Protein AF-A0A442C469-F1 (afdb_monomer)

pLDDT: mean 73.95, std 17.59, range [24.11, 97.25]

Radius of gyration: 32.6 Å; Cα contacts (8 Å, |Δi|>4): 669; chains: 1; bounding box: 100×62×96 Å

Mean predicted aligned error: 19.24 Å

Foldseek 3Di:
DDDDDDDDDDDDDDPDDVPVVVVVVVVVVVVVVVVVVPDPCVVVVVVVVVPQDPVNVVVVVVVVVVVLLVLLVVVCVLPVVQCVPVSVLSSVQSVQLVVLCVVPPPSPSLQSQLVSCCVPRVDHSVS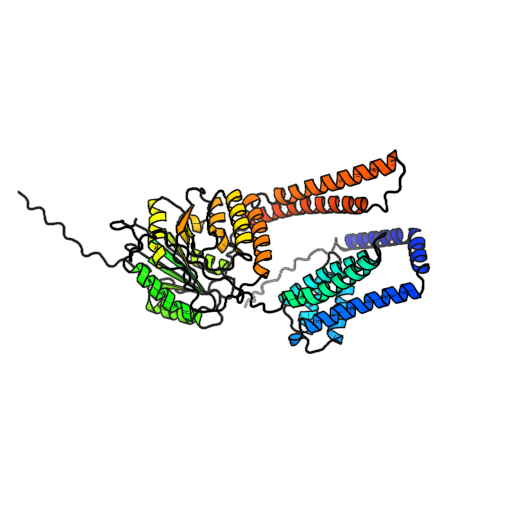SVVVSVLVVVVVVLVVQLVCLVPPPPRDPVCSVVSNVVSVCCNPVVVVVVPDDDPPVPDDDDDDDDDDDDDDDQDQLLDDPPDDQDEWEEEEEEEDEQLQVLLVVVVVQLCSLCQQPQYWYAYEYEYQAYPDCNVVSLVVVPVVPPPRRHYWYFPHHPDDQQSRQSRLVVDDIQKYWYDYSQCFFGSNNVVNQSRCLVVVVAFKEAEDAPDDPDDDPQPPVLVVVLQVLLCVLLVARDPALQHRTMMGRSVQVVVDRTDDPCSSVSLSRSSVRDPSVRYYYDYTGTDDGPDDDDPDDSVVSVVSVVVSVVSSLCSPDLQQNLCVLLVQLVVLLVVLVVLVVVLVCCCVVVVDDDPPPVSPVSSVVSNVSSVVSNVVRVVSNVVSVVCVVPPPDRSGDIDDDDDSPPPPSIDHRDDDDPPPDPPPDDD

Solvent-accessible surface area (backbone atoms only — not comparable to full-atom values): 31376 Å² total; per-residue (Å²): 136,82,89,85,79,85,78,81,82,81,78,82,77,81,91,80,72,65,65,63,56,50,50,50,52,49,50,54,50,52,50,50,50,50,53,60,69,67,40,72,62,55,54,57,51,50,51,54,58,68,66,51,49,72,67,56,51,51,50,52,52,48,51,54,48,50,54,47,51,53,51,22,52,48,50,45,64,73,35,38,87,61,45,69,79,49,51,70,64,39,35,51,46,53,52,50,22,58,52,29,48,78,71,34,72,92,63,56,12,61,55,46,43,22,50,49,42,28,75,76,46,67,42,53,52,68,64,38,46,57,54,50,59,50,52,55,54,42,51,52,36,52,52,49,40,50,44,46,72,67,46,84,90,62,53,69,69,57,30,54,53,49,38,52,50,40,54,47,45,65,59,47,49,65,50,59,76,65,50,89,74,78,84,82,80,71,88,78,82,87,72,92,76,83,88,73,89,73,78,84,79,59,97,75,37,52,66,90,90,66,80,77,77,93,58,33,37,20,38,28,28,38,35,64,64,40,44,87,33,52,62,62,45,52,54,46,40,51,62,47,45,68,83,41,84,47,35,30,32,37,34,39,14,34,28,32,47,89,56,58,28,63,59,49,41,53,54,50,20,65,71,45,54,63,19,32,40,63,44,51,30,80,47,67,67,52,70,21,37,23,41,40,54,24,63,70,68,47,82,29,56,29,35,34,35,41,64,48,58,61,29,62,51,53,47,49,48,61,33,40,48,45,48,26,64,76,70,66,33,50,30,28,33,27,25,68,82,82,68,93,63,67,71,76,87,51,50,56,63,47,52,53,48,43,52,51,48,22,72,74,40,64,39,84,61,96,38,64,72,46,59,41,32,33,31,30,28,81,60,55,74,77,54,84,59,56,82,76,35,67,48,42,47,70,57,54,46,37,75,80,44,64,41,87,31,50,48,72,42,84,39,63,69,51,75,70,84,69,84,82,85,90,78,62,76,77,47,59,63,47,50,54,50,51,49,52,50,48,52,45,47,75,76,20,55,94,45,33,27,58,57,31,29,50,53,8,51,54,34,25,52,55,11,46,52,46,44,50,54,52,48,46,42,37,72,78,66,68,47,89,56,88,85,42,68,60,53,59,52,13,52,52,26,31,51,50,7,54,54,27,31,53,50,7,53,51,43,37,54,51,42,52,54,49,66,75,61,74,78,78,73,92,67,60,69,58,93,68,84,72,79,61,98,60,91,36,50,43,66,43,78,77,73,80,79,77,75,72,78,77,79,76,86,127

Sequence (554 aa):
MSNHRISRSNVAVAPSENWLKRAISIIVTLALLAWLASDQRWKMVGDAFASITPGAFVAVAAALFVTYVLRALRVCDEFRDDVNGRFGATLRIILIHNAMINIVPFRGGETAFPILLRQVFGVSIVRAGASLLWFRLQDAFVVGVLACLVWPGLHPALRVAGIAALIAAAWYLPRWARAPHNWTAGGGTGKEMTAMNVLPIPASGLPEGAVMPEHKLSIVIPMYNEADNVEPLLVRIHQAMENYSQPWEVVLVDDGSTDATPAEIRRLAAQYRPHVHGVELVRNYKQTAAMQAGLDAARGDVIATLDGDLQNDPFDIPRMVYRLLTEDLDLVAGWRKNRQEGFWMRRLPSRIANRLIARVTGVRLNDYGCSLKVFRGSVIRSVRLYGEMHRFIPAWLATVTTPRRISEEVVTHHARIHGQSKYGISRTFRVVLDLVFMFFFMRYRTRPGHFFGGIGIVLGVIGSLILAYLFAIKVFWGQAIGTRPMLITGFFLVIAGLQAVTSGVLAEMLSRIYLEANGTLAYVARPQPAPGEGDGWQWPSKPAVVEKPKARRK

Secondary structure (DSSP, 8-state):
----------------SHHHHHHHHHHHHHHHHHHHHH-THHHHHHHHHHTS-HHHHHHHHHHHHHHHHHHHHHHHHHTHHHHTT-HHHHHHHHHHHHHHHHHSTTTGGGGHHHHHHHHHH---HHHHHHHHHHHHHHHHHHHHHHHHHH-TT--HHHHHHHHHHHHHHHHHHHHHTTS---TT-------------PPPPPTTSSPTTPPPPS--EEEEEEESS-HHHHHHHHHHHHHHTTT--S-EEEEEEE-S-SSSHHHHHHHHHHHTTTTEEEEEBSS---HHHHHHHHHHH---SEEEE--TTS-B-GGGHHHHHHHHHHTT-SEEEEE-----S-TTTTHHHHHHHHHHHHHHH----S-TT-S-EEEEHHHHTT----TTGGGGHHHHHTTTS-GGGEEEEE--BPPP-SS-----THHHHHHHHHHHHHHHHHHHTT-HHHHHHHHHHHHHHHHHHHHHHHHHHHHHH----TT-HHHHHHHHHHHHHHHHHHHHHHHHHHHHHHHHT----S--BPP-PPPPSS-SSBPPP-------------

Nearest PDB structures (foldseek):
  5eke-assembly1_C  TM=7.087E-01  e=2.502E-16  Synechocystis sp. PCC 6803 substr. Kazusa
  6h0b-assembly2_B  TM=7.099E-01  e=4.094E-04  Homo sapiens
  5nqa-assembly1_A  TM=6.850E-01  e=3.498E-04  Homo sapiens
  5nqa-assembly2_B  TM=6.018E-01  e=5.906E-04  Homo sapiens
  6e4q-assembly4_D  TM=5.740E-01  e=9.972E-04  Drosophila melanogaster

Structure (mmCIF, N/CA/C/O backbone):
data_AF-A0A442C469-F1
#
_entry.id   AF-A0A442C469-F1
#
loop_
_atom_site.group_PDB
_atom_site.id
_atom_site.type_symbol
_atom_site.label_atom_id
_atom_site.label_alt_id
_atom_site.label_comp_id
_atom_site.label_asym_id
_atom_site.label_entity_id
_atom_site.label_seq_id
_atom_site.pdbx_PDB_ins_code
_atom_site.Cartn_x
_atom_site.Cartn_y
_atom_site.Cartn_z
_atom_site.occupancy
_atom_site.B_iso_or_equiv
_atom_site.auth_seq_id
_atom_site.auth_comp_id
_atom_site.auth_asym_id
_atom_site.auth_atom_id
_atom_site.pdbx_PDB_model_num
ATOM 1 N N . MET A 1 1 ? 44.510 -17.180 46.632 1.00 36.66 1 MET A N 1
ATOM 2 C CA . MET A 1 1 ? 44.550 -18.421 45.829 1.00 36.66 1 MET A CA 1
ATOM 3 C C . MET A 1 1 ? 43.563 -18.292 44.674 1.00 36.66 1 MET A C 1
ATOM 5 O O . MET A 1 1 ? 42.489 -17.751 44.879 1.00 36.66 1 MET A O 1
ATOM 9 N N . SER A 1 2 ? 44.018 -18.717 43.489 1.00 34.91 2 SER A N 1
ATOM 10 C CA . SER A 1 2 ? 43.349 -18.904 42.183 1.00 34.91 2 SER A CA 1
ATOM 11 C C . SER A 1 2 ? 42.621 -17.738 41.486 1.00 34.91 2 SER A C 1
ATOM 13 O O . SER A 1 2 ? 41.421 -17.530 41.631 1.00 34.91 2 SER A O 1
ATOM 15 N N . ASN A 1 3 ? 43.376 -17.108 40.578 1.00 37.53 3 ASN A N 1
ATOM 16 C CA . ASN A 1 3 ? 42.930 -16.535 39.306 1.00 37.53 3 ASN A CA 1
ATOM 17 C C . ASN A 1 3 ? 42.158 -17.560 38.451 1.00 37.53 3 ASN A C 1
ATOM 19 O O . ASN A 1 3 ? 42.682 -18.648 38.209 1.00 37.53 3 ASN A O 1
ATOM 23 N N . HIS A 1 4 ? 41.035 -17.166 37.843 1.00 36.62 4 HIS A N 1
ATOM 24 C CA . HIS A 1 4 ? 40.551 -17.782 36.601 1.00 36.62 4 HIS A CA 1
ATOM 25 C C . HIS A 1 4 ? 40.301 -16.713 35.535 1.00 36.62 4 HIS A C 1
ATOM 27 O O . HIS A 1 4 ? 39.301 -16.002 35.515 1.00 36.62 4 HIS A O 1
ATOM 33 N N . ARG A 1 5 ? 41.306 -16.594 34.664 1.00 36.25 5 ARG A N 1
ATOM 34 C CA . ARG A 1 5 ? 41.362 -15.764 33.465 1.00 36.25 5 ARG A CA 1
ATOM 35 C C . ARG A 1 5 ? 40.823 -16.622 32.319 1.00 36.25 5 ARG A C 1
ATOM 37 O O . ARG A 1 5 ? 41.437 -17.630 31.981 1.00 36.25 5 ARG A O 1
ATOM 44 N N . ILE A 1 6 ? 39.685 -16.252 31.737 1.00 39.06 6 ILE A N 1
ATOM 45 C CA . ILE A 1 6 ? 39.150 -16.928 30.550 1.00 39.06 6 ILE A CA 1
ATOM 46 C C . ILE A 1 6 ? 40.013 -16.529 29.346 1.00 39.06 6 ILE A C 1
ATOM 48 O O . ILE A 1 6 ? 40.088 -15.361 28.962 1.00 39.06 6 ILE A O 1
ATOM 52 N N . SER A 1 7 ? 40.712 -17.525 28.807 1.00 34.56 7 SER A N 1
ATOM 53 C CA . SER A 1 7 ? 41.550 -17.475 27.611 1.00 34.56 7 SER A CA 1
ATOM 54 C C . SER A 1 7 ? 40.708 -17.169 26.367 1.00 34.56 7 SER A C 1
ATOM 56 O O . SER A 1 7 ? 39.759 -17.890 26.063 1.00 34.56 7 SER A O 1
ATOM 58 N N . ARG A 1 8 ? 41.061 -16.105 25.634 1.00 37.00 8 ARG A N 1
ATOM 59 C CA . ARG A 1 8 ? 40.600 -15.882 24.257 1.00 37.00 8 ARG A CA 1
ATOM 60 C C . ARG A 1 8 ? 41.418 -16.786 23.337 1.00 37.00 8 ARG A C 1
ATOM 62 O O . ARG A 1 8 ? 42.617 -16.573 23.173 1.00 37.00 8 ARG A O 1
ATOM 69 N N . SER A 1 9 ? 40.773 -17.771 22.727 1.00 37.66 9 SER A N 1
ATOM 70 C CA . SER A 1 9 ? 41.344 -18.555 21.636 1.00 37.66 9 SER A CA 1
ATOM 71 C C . SER A 1 9 ? 41.467 -17.684 20.380 1.00 37.66 9 SER A C 1
ATOM 73 O O . SER A 1 9 ? 40.480 -17.260 19.783 1.00 37.66 9 SER A O 1
ATOM 75 N N . ASN A 1 10 ? 42.708 -17.406 19.980 1.00 37.34 10 ASN A N 1
ATOM 76 C CA . ASN A 1 10 ? 43.035 -16.870 18.663 1.00 37.34 10 ASN A CA 1
ATOM 77 C C . ASN A 1 10 ? 42.824 -17.972 17.617 1.00 37.34 10 ASN A C 1
ATOM 79 O O . ASN A 1 10 ? 43.633 -18.892 17.515 1.00 37.34 10 ASN A O 1
ATOM 83 N N . VAL A 1 11 ? 41.761 -17.869 16.819 1.00 43.00 11 VAL A N 1
ATOM 84 C CA . VAL A 1 11 ? 41.659 -18.608 15.555 1.00 43.00 11 VAL A CA 1
ATOM 85 C C . VAL A 1 11 ? 42.433 -17.812 14.508 1.00 43.00 11 VAL A C 1
ATOM 87 O O . VAL A 1 11 ? 41.995 -16.753 14.060 1.00 43.00 11 VAL A O 1
ATOM 90 N N . ALA A 1 12 ? 43.620 -18.301 14.157 1.00 41.69 12 ALA A N 1
ATOM 91 C CA . ALA A 1 12 ? 44.400 -17.781 13.046 1.00 41.69 12 ALA A CA 1
ATOM 92 C C . ALA A 1 12 ? 43.663 -18.076 11.728 1.00 41.69 12 ALA A C 1
ATOM 94 O O . ALA A 1 12 ? 43.531 -19.228 11.321 1.00 41.69 12 ALA A O 1
ATOM 95 N N . VAL A 1 13 ? 43.169 -17.031 11.063 1.00 45.72 13 VAL A N 1
ATOM 96 C CA . VAL A 1 13 ? 42.667 -17.114 9.687 1.00 45.72 13 VAL A CA 1
ATOM 97 C C . VAL A 1 13 ? 43.879 -17.121 8.756 1.00 45.72 13 VAL A C 1
ATOM 99 O O . VAL A 1 13 ? 44.650 -16.162 8.730 1.00 45.72 13 VAL A O 1
ATOM 102 N N . ALA A 1 14 ? 44.064 -18.210 8.010 1.00 46.06 14 ALA A N 1
ATOM 103 C CA . ALA A 1 14 ? 45.137 -18.348 7.031 1.00 46.06 14 ALA A CA 1
ATOM 104 C C . ALA A 1 14 ? 45.033 -17.265 5.931 1.00 46.06 14 ALA A C 1
ATOM 106 O O . ALA A 1 14 ? 43.969 -17.114 5.322 1.00 46.06 14 ALA A O 1
ATOM 107 N N . PRO A 1 15 ? 46.107 -16.511 5.627 1.00 54.75 15 PRO A N 1
ATOM 108 C CA . PRO A 1 15 ? 46.087 -15.495 4.587 1.00 54.75 15 PRO A CA 1
ATOM 109 C C . PRO A 1 15 ? 46.591 -16.076 3.261 1.00 54.75 15 PRO A C 1
ATOM 111 O O . PRO A 1 15 ? 47.741 -15.870 2.891 1.00 54.75 15 PRO A O 1
ATOM 114 N N . SER A 1 16 ? 45.754 -16.777 2.495 1.00 57.75 16 SER A N 1
ATOM 115 C CA . SER A 1 16 ? 46.154 -17.157 1.129 1.00 57.75 16 SER A CA 1
ATOM 116 C C . SER A 1 16 ? 44.972 -17.532 0.240 1.00 57.75 16 SER A C 1
ATOM 118 O O . SER A 1 16 ? 44.624 -18.700 0.151 1.00 57.75 16 SER A O 1
ATOM 120 N N . GLU A 1 17 ? 44.385 -16.543 -0.446 1.00 55.59 17 GLU A N 1
ATOM 121 C CA . GLU A 1 17 ? 43.735 -16.780 -1.757 1.00 55.59 17 GLU A CA 1
ATOM 122 C C . GLU A 1 17 ? 43.315 -15.509 -2.531 1.00 55.59 17 GLU A C 1
ATOM 124 O O . GLU A 1 17 ? 42.984 -15.578 -3.715 1.00 55.59 17 GLU A O 1
ATOM 129 N N . ASN A 1 18 ? 43.339 -14.321 -1.912 1.00 59.19 18 ASN A N 1
ATOM 130 C CA . ASN A 1 18 ? 42.818 -13.101 -2.553 1.00 59.19 18 ASN A CA 1
ATOM 131 C C . ASN A 1 18 ? 43.826 -12.340 -3.428 1.00 59.19 18 ASN A C 1
ATOM 133 O O . ASN A 1 18 ? 43.412 -11.568 -4.292 1.00 59.19 18 ASN A O 1
ATOM 137 N N . TRP A 1 19 ? 45.133 -12.523 -3.231 1.00 77.00 19 TRP A N 1
ATOM 138 C CA . TRP A 1 19 ? 46.135 -11.743 -3.966 1.00 77.00 19 TRP A CA 1
ATOM 139 C C . TRP A 1 19 ? 46.261 -12.202 -5.423 1.00 77.00 19 TRP A C 1
ATOM 141 O O . TRP A 1 19 ? 46.328 -11.362 -6.312 1.00 77.00 19 TRP A O 1
ATOM 151 N N . LEU A 1 20 ? 46.189 -13.514 -5.676 1.00 70.06 20 LEU A N 1
ATOM 152 C CA . LEU A 1 20 ? 46.291 -14.081 -7.020 1.00 70.06 20 LEU A CA 1
ATOM 153 C C . LEU A 1 20 ? 45.075 -13.699 -7.876 1.00 70.06 20 LEU A C 1
ATOM 155 O O . LEU A 1 20 ? 45.228 -13.262 -9.010 1.00 70.06 20 LEU A O 1
ATOM 159 N N . LYS A 1 21 ? 43.864 -13.753 -7.301 1.00 66.94 21 LYS A N 1
ATOM 160 C CA . LYS A 1 21 ? 42.625 -13.300 -7.960 1.00 66.94 21 LYS A CA 1
ATOM 161 C C . LYS A 1 21 ? 42.679 -11.802 -8.295 1.00 66.94 21 LYS A C 1
ATOM 163 O O . LYS A 1 21 ? 42.287 -11.403 -9.389 1.00 66.94 21 LYS A O 1
ATOM 168 N N . ARG A 1 22 ? 43.223 -10.973 -7.393 1.00 67.69 22 ARG A N 1
ATOM 169 C CA . ARG A 1 22 ? 43.446 -9.535 -7.638 1.00 67.69 22 ARG A CA 1
ATOM 170 C C . ARG A 1 22 ? 44.501 -9.292 -8.715 1.00 67.69 22 ARG A C 1
ATOM 172 O O . ARG A 1 22 ? 44.268 -8.473 -9.595 1.00 67.69 22 ARG A O 1
ATOM 179 N N . ALA A 1 23 ? 45.613 -10.020 -8.679 1.00 79.19 23 ALA A N 1
ATOM 180 C CA . ALA A 1 23 ? 46.673 -9.919 -9.675 1.00 79.19 23 ALA A CA 1
ATOM 181 C C . ALA A 1 23 ? 46.162 -10.307 -11.069 1.00 79.19 23 ALA A C 1
ATOM 183 O O . ALA A 1 23 ? 46.332 -9.539 -12.010 1.00 79.19 23 ALA A O 1
ATOM 184 N N . ILE A 1 24 ? 45.440 -11.426 -11.187 1.00 78.50 24 ILE A N 1
ATOM 185 C CA . ILE A 1 24 ? 44.811 -11.860 -12.442 1.00 78.50 24 ILE A CA 1
ATOM 186 C C . ILE A 1 24 ? 43.799 -10.816 -12.927 1.00 78.50 24 ILE A C 1
ATOM 188 O O . ILE A 1 24 ? 43.825 -10.442 -14.094 1.00 78.50 24 ILE A O 1
ATOM 192 N N . SER A 1 25 ? 42.951 -10.279 -12.043 1.00 63.50 25 SER A N 1
ATOM 193 C CA . SER A 1 25 ? 41.988 -9.232 -12.409 1.00 63.50 25 SER A CA 1
ATOM 194 C C . SER A 1 25 ? 42.672 -7.962 -12.921 1.00 63.50 25 SER A C 1
ATOM 196 O O . SER A 1 25 ? 42.194 -7.365 -13.885 1.00 63.50 25 SER A O 1
ATOM 198 N N . ILE A 1 26 ? 43.780 -7.543 -12.304 1.00 77.75 26 ILE A N 1
ATOM 199 C CA . ILE A 1 26 ? 44.555 -6.373 -12.736 1.00 77.75 26 ILE A CA 1
ATOM 200 C C . ILE A 1 26 ? 45.207 -6.648 -14.093 1.00 77.75 26 ILE A C 1
ATOM 202 O O . ILE A 1 26 ? 45.089 -5.821 -14.991 1.00 77.75 26 ILE A O 1
ATOM 206 N N . ILE A 1 27 ? 45.818 -7.821 -14.277 1.00 85.06 27 ILE A N 1
ATOM 207 C CA . ILE A 1 27 ? 46.452 -8.221 -15.541 1.00 85.06 27 ILE A CA 1
ATOM 208 C C . ILE A 1 27 ? 45.423 -8.268 -16.675 1.00 85.06 27 ILE A C 1
ATOM 210 O O . ILE A 1 27 ? 45.658 -7.690 -17.731 1.00 85.06 27 ILE A O 1
ATOM 214 N N . VAL A 1 28 ? 44.256 -8.881 -16.453 1.00 76.88 28 VAL A N 1
ATOM 215 C CA . VAL A 1 28 ? 43.171 -8.939 -17.446 1.00 76.88 28 VAL A CA 1
ATOM 216 C C . VAL A 1 28 ? 42.629 -7.542 -17.757 1.00 76.88 28 VAL A C 1
ATOM 218 O O . VAL A 1 28 ? 42.384 -7.229 -18.918 1.00 76.88 28 VAL A O 1
ATOM 221 N N . THR A 1 29 ? 42.490 -6.674 -16.751 1.00 66.62 29 THR A N 1
ATOM 222 C CA . THR A 1 29 ? 42.031 -5.288 -16.950 1.00 66.62 29 THR A CA 1
ATOM 223 C C . THR A 1 29 ? 43.039 -4.478 -17.762 1.00 66.62 29 THR A C 1
ATOM 225 O O . THR A 1 29 ? 42.653 -3.782 -18.697 1.00 66.62 29 THR A O 1
ATOM 228 N N . LEU A 1 30 ? 44.331 -4.591 -17.450 1.00 77.38 30 LEU A N 1
ATOM 229 C CA . LEU A 1 30 ? 45.397 -3.919 -18.193 1.00 77.38 30 LEU A CA 1
ATOM 230 C C . LEU A 1 30 ? 45.521 -4.463 -19.619 1.00 77.38 30 LEU A C 1
ATOM 232 O O . LEU A 1 30 ? 45.689 -3.677 -20.545 1.00 77.38 30 LEU A O 1
ATOM 236 N N . ALA A 1 31 ? 45.366 -5.773 -19.818 1.00 73.88 31 ALA A N 1
ATOM 237 C CA . ALA A 1 31 ? 45.348 -6.388 -21.141 1.00 73.88 31 ALA A CA 1
ATOM 238 C C . ALA A 1 31 ? 44.136 -5.934 -21.970 1.00 73.88 31 ALA A C 1
ATOM 240 O O . ALA A 1 31 ? 44.290 -5.626 -23.147 1.00 73.88 31 ALA A O 1
ATOM 241 N N . LEU A 1 32 ? 42.948 -5.823 -21.363 1.00 59.81 32 LEU A N 1
ATOM 242 C CA . LEU A 1 32 ? 41.751 -5.285 -22.018 1.00 59.81 32 LEU A CA 1
ATOM 243 C C . LEU A 1 32 ? 41.896 -3.801 -22.357 1.00 59.81 32 LEU A C 1
ATOM 245 O O . LEU A 1 32 ? 41.486 -3.396 -23.438 1.00 59.81 32 LEU A O 1
ATOM 249 N N . LEU A 1 33 ? 42.487 -2.995 -21.471 1.00 65.88 33 LEU A N 1
ATOM 250 C CA . LEU A 1 33 ? 42.761 -1.580 -21.731 1.00 65.88 33 LEU A CA 1
ATOM 251 C C . LEU A 1 33 ? 43.811 -1.398 -22.829 1.00 65.88 33 LEU A C 1
ATOM 253 O O . LEU A 1 33 ? 43.631 -0.548 -23.694 1.00 65.88 33 LEU A O 1
ATOM 257 N N . ALA A 1 34 ? 44.868 -2.210 -22.829 1.00 74.56 34 ALA A N 1
ATOM 258 C CA . ALA A 1 34 ? 45.883 -2.211 -23.876 1.00 74.56 34 ALA A CA 1
ATOM 259 C C . ALA A 1 34 ? 45.301 -2.673 -25.219 1.00 74.56 34 ALA A C 1
ATOM 261 O O . ALA A 1 34 ? 45.553 -2.045 -26.241 1.00 74.56 34 ALA A O 1
ATOM 262 N N . TRP A 1 35 ? 44.465 -3.715 -25.216 1.00 74.94 35 TRP A N 1
ATOM 263 C CA . TRP A 1 35 ? 43.742 -4.179 -26.399 1.00 74.94 35 TRP A CA 1
ATOM 264 C C . TRP A 1 35 ? 42.786 -3.106 -26.926 1.00 74.94 35 TRP A C 1
ATOM 266 O O . TRP A 1 35 ? 42.819 -2.789 -28.114 1.00 74.94 35 TRP A O 1
ATOM 276 N N . LEU A 1 36 ? 42.010 -2.476 -26.039 1.00 61.00 36 LEU A N 1
ATOM 277 C CA . LEU A 1 36 ? 41.119 -1.375 -26.386 1.00 61.00 36 LEU A CA 1
ATOM 278 C C . LEU A 1 36 ? 41.918 -0.218 -26.994 1.00 61.00 36 LEU A C 1
ATOM 280 O O . LEU A 1 36 ? 41.549 0.252 -28.059 1.00 61.00 36 LEU A O 1
ATOM 284 N N . ALA A 1 37 ? 43.023 0.199 -26.370 1.00 67.56 37 ALA A N 1
ATOM 285 C CA . ALA A 1 37 ? 43.891 1.278 -26.845 1.00 67.56 37 ALA A CA 1
ATOM 286 C C . ALA A 1 37 ? 44.663 0.937 -28.134 1.00 67.56 37 ALA A C 1
ATOM 288 O O . ALA A 1 37 ? 45.051 1.845 -28.866 1.00 67.56 37 ALA A O 1
ATOM 289 N N . SER A 1 38 ? 44.874 -0.350 -28.430 1.00 70.06 38 SER A N 1
ATOM 290 C CA . SER A 1 38 ? 45.548 -0.811 -29.652 1.00 70.06 38 SER A CA 1
ATOM 291 C C . SER A 1 38 ? 44.672 -0.743 -30.908 1.00 70.06 38 SER A C 1
ATOM 293 O O . SER A 1 38 ? 45.187 -0.874 -32.020 1.00 70.06 38 SER A O 1
ATOM 295 N N . ASP A 1 39 ? 43.360 -0.522 -30.758 1.00 70.19 39 ASP A N 1
ATOM 296 C CA . ASP A 1 39 ? 42.446 -0.426 -31.893 1.00 70.19 39 ASP A CA 1
ATOM 297 C C . ASP A 1 39 ? 42.698 0.869 -32.691 1.00 70.19 39 ASP A C 1
ATOM 299 O O . ASP A 1 39 ? 42.582 1.988 -32.186 1.00 70.19 39 ASP A O 1
ATOM 303 N N . GLN A 1 40 ? 42.990 0.725 -33.987 1.00 59.72 40 GLN A N 1
ATOM 304 C CA . GLN A 1 40 ? 43.178 1.835 -34.934 1.00 59.72 40 GLN A CA 1
ATOM 305 C C . GLN A 1 40 ? 41.936 2.744 -35.030 1.00 59.72 40 GLN A C 1
ATOM 307 O O . GLN A 1 40 ? 42.018 3.861 -35.537 1.00 59.72 40 GLN A O 1
ATOM 312 N N . ARG A 1 41 ? 40.779 2.320 -34.502 1.00 62.56 41 ARG A N 1
ATOM 313 C CA . ARG A 1 41 ? 39.572 3.155 -34.380 1.00 62.56 41 ARG A CA 1
ATOM 314 C C . ARG A 1 41 ? 39.731 4.345 -33.430 1.00 62.56 41 ARG A C 1
ATOM 316 O O . ARG A 1 41 ? 38.965 5.296 -33.557 1.00 62.56 41 ARG A O 1
ATOM 323 N N . TRP A 1 42 ? 40.731 4.369 -32.545 1.00 61.59 42 TRP A N 1
ATOM 324 C CA . TRP A 1 42 ? 41.035 5.575 -31.762 1.00 61.59 42 TRP A CA 1
ATOM 325 C C . TRP A 1 42 ? 41.575 6.715 -32.616 1.00 61.59 42 TRP A C 1
ATOM 327 O O . TRP A 1 42 ? 41.290 7.866 -32.298 1.00 61.59 42 TRP A O 1
ATOM 337 N N . LYS A 1 43 ? 42.266 6.421 -33.728 1.00 64.62 43 LYS A N 1
ATOM 338 C CA . LYS A 1 43 ? 42.579 7.447 -34.733 1.00 64.62 43 LYS A CA 1
ATOM 339 C C . LYS A 1 43 ? 41.302 8.017 -35.326 1.00 64.62 43 LYS A C 1
ATOM 341 O O . LYS A 1 43 ? 41.154 9.219 -35.328 1.00 64.62 43 LYS A O 1
ATOM 346 N N . MET A 1 44 ? 40.324 7.183 -35.680 1.00 65.06 44 MET A N 1
ATOM 347 C CA . MET A 1 44 ? 39.026 7.651 -36.186 1.00 65.06 44 MET A CA 1
ATOM 348 C C . MET A 1 44 ? 38.272 8.531 -35.172 1.00 65.06 44 MET A C 1
ATOM 350 O O . MET A 1 44 ? 37.651 9.516 -35.559 1.00 65.06 44 MET A O 1
ATOM 354 N N . VAL A 1 45 ? 38.339 8.210 -33.874 1.00 61.34 45 VAL A N 1
ATOM 355 C CA . VAL A 1 45 ? 37.786 9.065 -32.808 1.00 61.34 45 VAL A CA 1
ATOM 356 C C . VAL A 1 45 ? 38.592 10.361 -32.680 1.00 61.34 45 VAL A C 1
ATOM 358 O O . VAL A 1 45 ? 38.004 11.435 -32.633 1.00 61.34 45 VAL A O 1
ATOM 361 N N . GLY A 1 46 ? 39.923 10.280 -32.665 1.00 67.94 46 GLY A N 1
ATOM 362 C CA . GLY A 1 46 ? 40.819 11.436 -32.621 1.00 67.94 46 GLY A CA 1
ATOM 363 C C . GLY A 1 46 ? 40.633 12.376 -33.814 1.00 67.94 46 GLY A C 1
ATOM 364 O O . GLY A 1 46 ? 40.511 13.579 -33.619 1.00 67.94 46 GLY A O 1
ATOM 365 N N . ASP A 1 47 ? 40.504 11.828 -35.019 1.00 73.44 47 ASP A N 1
ATOM 366 C CA . ASP A 1 47 ? 40.232 12.530 -36.273 1.00 73.44 47 ASP A CA 1
ATOM 367 C C . ASP A 1 47 ? 38.828 13.148 -36.254 1.00 73.44 47 ASP A C 1
ATOM 369 O O . ASP A 1 47 ? 38.645 14.290 -36.671 1.00 73.44 47 ASP A O 1
ATOM 373 N N . ALA A 1 48 ? 37.833 12.446 -35.696 1.00 67.06 48 ALA A N 1
ATOM 374 C CA . ALA A 1 48 ? 36.497 12.998 -35.487 1.00 67.06 48 ALA A CA 1
ATOM 375 C C . ALA A 1 48 ? 36.524 14.193 -34.521 1.00 67.06 48 ALA A C 1
ATOM 377 O O . ALA A 1 48 ? 35.900 15.210 -34.812 1.00 67.06 48 ALA A O 1
ATOM 378 N N . PHE A 1 49 ? 37.282 14.126 -33.422 1.00 63.81 49 PHE A N 1
ATOM 379 C CA . PHE A 1 49 ? 37.482 15.267 -32.522 1.00 63.81 49 PHE A CA 1
ATOM 380 C C . PHE A 1 49 ? 38.278 16.401 -33.181 1.00 63.81 49 PHE A C 1
ATOM 382 O O . PHE A 1 49 ? 37.925 17.564 -33.005 1.00 63.81 49 PHE A O 1
ATOM 389 N N . ALA A 1 50 ? 39.300 16.079 -33.977 1.00 72.12 50 ALA A N 1
ATOM 390 C CA . ALA A 1 50 ? 40.098 17.053 -34.721 1.00 72.12 50 ALA A CA 1
ATOM 391 C C . ALA A 1 50 ? 39.298 17.747 -35.838 1.00 72.12 50 ALA A C 1
ATOM 393 O O . ALA A 1 50 ? 39.592 18.886 -36.191 1.00 72.12 50 ALA A O 1
ATOM 394 N N . SER A 1 51 ? 38.258 17.091 -36.365 1.00 75.56 51 SER A N 1
ATOM 395 C CA . SER A 1 51 ? 37.337 17.660 -37.358 1.00 75.56 51 SER A CA 1
ATOM 396 C C . SER A 1 51 ? 36.315 18.645 -36.772 1.00 75.56 51 SER A C 1
ATOM 398 O O . SER A 1 51 ? 35.641 19.357 -37.522 1.00 75.56 51 SER A O 1
ATOM 400 N N . ILE A 1 52 ? 36.188 18.719 -35.440 1.00 72.12 52 ILE A N 1
ATOM 401 C CA . ILE A 1 52 ? 35.308 19.683 -34.774 1.00 72.12 52 ILE A CA 1
ATOM 402 C C . ILE A 1 52 ? 35.954 21.063 -34.878 1.00 72.12 52 ILE A C 1
ATOM 404 O O . ILE A 1 52 ? 37.017 21.319 -34.315 1.00 72.12 52 ILE A O 1
ATOM 408 N N . THR A 1 53 ? 35.291 21.989 -35.570 1.00 83.62 53 THR A N 1
ATOM 409 C CA . THR A 1 53 ? 35.771 23.371 -35.638 1.00 83.62 53 THR A CA 1
ATOM 410 C C . THR A 1 53 ? 35.809 23.991 -34.234 1.00 83.62 53 THR A C 1
ATOM 412 O O . THR A 1 53 ? 34.910 23.730 -33.424 1.00 83.62 53 THR A O 1
ATOM 415 N N . PRO A 1 54 ? 36.783 24.869 -33.926 1.00 79.25 54 PRO A N 1
ATOM 416 C CA . PRO A 1 54 ? 36.852 25.538 -32.626 1.00 79.25 54 PRO A CA 1
ATOM 417 C C . PRO A 1 54 ? 35.531 26.220 -32.235 1.00 79.25 54 PRO A C 1
ATOM 419 O O . PRO A 1 54 ? 35.117 26.159 -31.081 1.00 79.25 54 PRO A O 1
ATOM 422 N N . GLY A 1 55 ? 34.810 26.787 -33.211 1.00 75.69 55 GLY A N 1
ATOM 423 C CA . GLY A 1 55 ? 33.483 27.372 -33.005 1.00 75.69 55 GLY A CA 1
ATOM 424 C C . GLY A 1 55 ? 32.405 26.357 -32.605 1.00 75.69 55 GLY A C 1
ATOM 425 O O . GLY A 1 55 ? 31.615 26.639 -31.707 1.00 75.69 55 GLY A O 1
ATOM 426 N N . ALA A 1 56 ? 32.384 25.162 -33.207 1.00 69.75 56 ALA A N 1
ATOM 427 C CA . ALA A 1 56 ? 31.446 24.102 -32.833 1.00 69.75 56 ALA A CA 1
ATOM 428 C C . ALA A 1 56 ? 31.745 23.549 -31.432 1.00 69.75 56 ALA A C 1
ATOM 430 O O . ALA A 1 56 ? 30.824 23.328 -30.646 1.00 69.75 56 ALA A O 1
ATOM 431 N N . PHE A 1 57 ? 33.026 23.399 -31.086 1.00 75.12 57 PHE A N 1
ATOM 432 C CA . PHE A 1 57 ? 33.437 23.001 -29.741 1.00 75.12 57 PHE A CA 1
ATOM 433 C C . PHE A 1 57 ? 32.998 24.031 -28.690 1.00 75.12 57 PHE A C 1
ATOM 435 O O . PHE A 1 57 ? 32.371 23.668 -27.693 1.00 75.12 57 PHE A O 1
ATOM 442 N N . VAL A 1 58 ? 33.249 25.322 -28.942 1.00 76.19 58 VAL A N 1
ATOM 443 C CA . VAL A 1 58 ? 32.815 26.421 -28.064 1.00 76.19 58 VAL A CA 1
ATOM 444 C C . VAL A 1 58 ? 31.291 26.460 -27.940 1.00 76.19 58 VAL A C 1
ATOM 446 O O . VAL A 1 58 ? 30.782 26.609 -26.832 1.00 76.19 58 VAL A O 1
ATOM 449 N N . ALA A 1 59 ? 30.549 26.264 -29.031 1.00 68.25 59 ALA A N 1
ATOM 450 C CA . ALA A 1 59 ? 29.088 26.246 -29.007 1.00 68.25 59 ALA A CA 1
ATOM 451 C C . ALA A 1 59 ? 28.526 25.077 -28.180 1.00 68.25 59 ALA A C 1
ATOM 453 O O . ALA A 1 59 ? 27.610 25.274 -27.381 1.00 68.25 59 ALA A O 1
ATOM 454 N N . VAL A 1 60 ? 29.089 23.872 -28.317 1.00 67.50 60 VAL A N 1
ATOM 455 C CA . VAL A 1 60 ? 28.679 22.696 -27.530 1.00 67.50 60 VAL A CA 1
ATOM 456 C C . VAL A 1 60 ? 29.037 22.874 -26.054 1.00 67.50 60 VAL A C 1
ATOM 458 O O . VAL A 1 60 ? 28.202 22.615 -25.186 1.00 67.50 60 VAL A O 1
ATOM 461 N N . ALA A 1 61 ? 30.240 23.368 -25.753 1.00 72.19 61 ALA A N 1
ATOM 462 C CA . ALA A 1 61 ? 30.663 23.657 -24.385 1.00 72.19 61 ALA A CA 1
ATOM 463 C C . ALA A 1 61 ? 29.778 24.733 -23.731 1.00 72.19 61 ALA A C 1
ATOM 465 O O . ALA A 1 61 ? 29.336 24.560 -22.594 1.00 72.19 61 ALA A O 1
ATOM 466 N N . ALA A 1 62 ? 29.451 25.803 -24.463 1.00 72.44 62 ALA A N 1
ATOM 467 C CA . ALA A 1 62 ? 28.545 26.852 -24.010 1.00 72.44 62 ALA A CA 1
ATOM 468 C C . ALA A 1 62 ? 27.123 26.318 -23.786 1.00 72.44 62 ALA A C 1
ATOM 470 O O . ALA A 1 62 ? 26.518 26.609 -22.757 1.00 72.44 62 ALA A O 1
ATOM 471 N N . ALA A 1 63 ? 26.603 25.484 -24.690 1.00 65.81 63 ALA A N 1
ATOM 472 C CA . ALA A 1 63 ? 25.291 24.862 -24.534 1.00 65.81 63 ALA A CA 1
ATOM 473 C C . ALA A 1 63 ? 25.234 23.965 -23.286 1.00 65.81 63 ALA A C 1
ATOM 475 O O . ALA A 1 63 ? 24.312 24.089 -22.479 1.00 65.81 63 ALA A O 1
ATOM 476 N N . LEU A 1 64 ? 26.245 23.116 -23.069 1.00 67.25 64 LEU A N 1
ATOM 477 C CA . LEU A 1 64 ? 26.346 22.284 -21.867 1.00 67.25 64 LEU A CA 1
ATOM 478 C C . LEU A 1 64 ? 26.430 23.142 -20.599 1.00 67.25 64 LEU A C 1
ATOM 480 O O . LEU A 1 64 ? 25.695 22.897 -19.641 1.00 67.25 64 LEU A O 1
ATOM 484 N N . PHE A 1 65 ? 27.240 24.200 -20.609 1.00 77.44 65 PHE A N 1
ATOM 485 C CA . PHE A 1 65 ? 27.338 25.133 -19.491 1.00 77.44 65 PHE A CA 1
ATOM 486 C C . PHE A 1 65 ? 25.991 25.803 -19.173 1.00 77.44 65 PHE A C 1
ATOM 488 O O . PHE A 1 65 ? 25.556 25.801 -18.020 1.00 77.44 65 PHE A O 1
ATOM 495 N N . VAL A 1 66 ? 25.278 26.290 -20.193 1.00 76.81 66 VAL A N 1
ATOM 496 C CA . VAL A 1 66 ? 23.938 26.878 -20.048 1.00 76.81 66 VAL A CA 1
ATOM 497 C C . VAL A 1 66 ? 22.963 25.873 -19.437 1.00 76.81 66 VAL A C 1
ATOM 499 O O . VAL A 1 66 ? 22.212 26.230 -18.529 1.00 76.81 66 VAL A O 1
ATOM 502 N N . THR A 1 67 ? 22.999 24.598 -19.842 1.00 75.12 67 THR A N 1
ATOM 503 C CA . THR A 1 67 ? 22.124 23.584 -19.228 1.00 75.12 67 THR A CA 1
ATOM 504 C C . THR A 1 67 ? 22.408 23.379 -17.738 1.00 75.12 67 THR A C 1
ATOM 506 O O . THR A 1 67 ? 21.470 23.190 -16.961 1.00 75.12 67 THR A O 1
ATOM 509 N N . TYR A 1 68 ? 23.667 23.471 -17.301 1.00 83.44 68 TYR A N 1
ATOM 510 C CA . TYR A 1 68 ? 24.030 23.351 -15.886 1.00 83.44 68 TYR A CA 1
ATOM 511 C C . TYR A 1 68 ? 23.599 24.572 -15.076 1.00 83.44 68 TYR A C 1
ATOM 513 O O . TYR A 1 68 ? 23.058 24.416 -13.979 1.00 83.44 68 TYR A O 1
ATOM 521 N N . VAL A 1 69 ? 23.751 25.770 -15.643 1.00 81.38 69 VAL A N 1
ATOM 522 C CA . VAL A 1 69 ? 23.260 27.021 -15.051 1.00 81.38 69 VAL A CA 1
ATOM 523 C C . VAL A 1 69 ? 21.741 26.980 -14.883 1.00 81.38 69 VAL A C 1
ATOM 525 O O . VAL A 1 69 ? 21.239 27.258 -13.797 1.00 81.38 69 VAL A O 1
ATOM 528 N N . LEU A 1 70 ? 20.998 26.550 -15.907 1.00 78.75 70 LEU A N 1
ATOM 529 C CA . LEU A 1 70 ? 19.537 26.433 -15.843 1.00 78.75 70 LEU A CA 1
ATOM 530 C C . LEU A 1 70 ? 19.073 25.403 -14.803 1.00 78.75 70 LEU A C 1
ATOM 532 O O . LEU A 1 70 ? 18.106 25.651 -14.081 1.00 78.75 70 LEU A O 1
ATOM 536 N N . ARG A 1 71 ? 19.772 24.267 -14.677 1.00 82.12 71 ARG A N 1
ATOM 537 C CA . ARG A 1 71 ? 19.498 23.279 -13.617 1.00 82.12 71 ARG A CA 1
ATOM 538 C C . ARG A 1 71 ? 19.751 23.861 -12.232 1.00 82.12 71 ARG A C 1
ATOM 540 O O . ARG A 1 71 ? 18.924 23.675 -11.344 1.00 82.12 71 ARG A O 1
ATOM 547 N N . ALA A 1 72 ? 20.847 24.593 -12.052 1.00 84.50 72 ALA A N 1
ATOM 548 C CA . ALA A 1 72 ? 21.161 25.233 -10.781 1.00 84.50 72 ALA A CA 1
ATOM 549 C C . ALA A 1 72 ? 20.125 26.308 -10.411 1.00 84.50 72 ALA A C 1
ATOM 551 O O . ALA A 1 72 ? 19.624 26.305 -9.290 1.00 84.50 72 ALA A O 1
ATOM 552 N N . LEU A 1 73 ? 19.725 27.159 -11.365 1.00 82.12 73 LEU A N 1
ATOM 553 C CA . LEU A 1 73 ? 18.675 28.166 -11.169 1.00 82.12 73 LEU A CA 1
ATOM 554 C C . LEU A 1 73 ? 17.345 27.520 -10.774 1.00 82.12 73 LEU A C 1
ATOM 556 O O . LEU A 1 73 ? 16.668 27.997 -9.866 1.00 82.12 73 LEU A O 1
ATOM 560 N N . ARG A 1 74 ? 16.993 26.398 -11.407 1.00 83.94 74 ARG A N 1
ATOM 561 C CA . ARG A 1 74 ? 15.796 25.633 -11.055 1.00 83.94 74 ARG A CA 1
ATOM 562 C C . ARG A 1 74 ? 15.853 25.089 -9.630 1.00 83.94 74 ARG A C 1
ATOM 564 O O . ARG A 1 74 ? 14.846 25.159 -8.938 1.00 83.94 74 ARG A O 1
ATOM 571 N N . VAL A 1 75 ? 16.984 24.532 -9.199 1.00 83.00 75 VAL A N 1
ATOM 572 C CA . VAL A 1 75 ? 17.139 24.016 -7.827 1.00 83.00 75 VAL A CA 1
ATOM 573 C C . VAL A 1 75 ? 17.064 25.157 -6.813 1.00 83.00 75 VAL A C 1
ATOM 575 O O . VAL A 1 75 ? 16.403 25.005 -5.791 1.00 83.00 75 VAL A O 1
ATOM 578 N N . CYS A 1 76 ? 17.649 26.320 -7.117 1.00 83.62 76 CYS A N 1
ATOM 579 C CA . CYS A 1 76 ? 17.483 27.522 -6.297 1.00 83.62 76 CYS A CA 1
ATOM 580 C C . CYS A 1 76 ? 16.023 27.994 -6.226 1.00 83.62 76 CYS A C 1
ATOM 582 O O . CYS A 1 76 ? 15.595 28.468 -5.181 1.00 83.62 76 CYS A O 1
ATOM 584 N N . ASP A 1 77 ? 15.255 27.866 -7.311 1.00 80.75 77 ASP A N 1
ATOM 585 C CA . ASP A 1 77 ? 13.823 28.189 -7.332 1.00 80.75 77 ASP A CA 1
ATOM 586 C C . ASP A 1 77 ? 12.985 27.150 -6.566 1.00 80.75 77 ASP A C 1
ATOM 588 O O . ASP A 1 77 ? 12.053 27.502 -5.853 1.00 80.75 77 ASP A O 1
ATOM 592 N N . GLU A 1 78 ? 13.320 25.865 -6.700 1.00 79.56 78 GLU A N 1
ATOM 593 C CA . GLU A 1 78 ? 12.615 24.739 -6.077 1.00 79.56 78 GLU A CA 1
ATOM 594 C C . GLU A 1 78 ? 12.807 24.664 -4.564 1.00 79.56 78 GLU A C 1
ATOM 596 O O . GLU A 1 78 ? 11.865 24.359 -3.837 1.00 79.56 78 GLU A O 1
ATOM 601 N N . PHE A 1 79 ? 14.021 24.935 -4.101 1.00 84.25 79 PHE A N 1
ATOM 602 C CA . PHE A 1 79 ? 14.396 24.883 -2.695 1.00 84.25 79 PHE A CA 1
ATOM 603 C C . PHE A 1 79 ? 14.705 26.285 -2.181 1.00 84.25 79 PHE A C 1
ATOM 605 O O . PHE A 1 79 ? 15.648 26.462 -1.420 1.00 84.25 79 PHE A O 1
ATOM 612 N N . ARG A 1 80 ? 13.951 27.298 -2.628 1.00 80.12 80 ARG A N 1
ATOM 613 C CA . ARG A 1 80 ? 14.220 28.711 -2.322 1.00 80.12 80 ARG A CA 1
ATOM 614 C C . ARG A 1 80 ? 14.391 28.961 -0.822 1.00 80.12 80 ARG A C 1
ATOM 616 O O . ARG A 1 80 ? 15.352 29.622 -0.433 1.00 80.12 80 ARG A O 1
ATOM 623 N N . ASP A 1 81 ? 13.524 28.351 -0.018 1.00 78.75 81 ASP A N 1
ATOM 624 C CA . ASP A 1 81 ? 13.522 28.468 1.443 1.00 78.75 81 ASP A CA 1
ATOM 625 C C . ASP A 1 81 ? 14.713 27.739 2.096 1.00 78.75 81 ASP A C 1
ATOM 627 O O . ASP A 1 81 ? 15.252 28.208 3.093 1.00 78.75 81 ASP A O 1
ATOM 631 N N . ASP A 1 82 ? 15.168 26.620 1.515 1.00 82.88 82 ASP A N 1
ATOM 632 C CA . ASP A 1 82 ? 16.273 25.810 2.054 1.00 82.88 82 ASP A CA 1
ATOM 633 C C . ASP A 1 82 ? 17.662 26.299 1.559 1.00 82.88 82 ASP A C 1
ATOM 635 O O . ASP A 1 82 ? 18.676 26.186 2.249 1.00 82.88 82 ASP A O 1
ATOM 639 N N . VAL A 1 83 ? 17.735 26.831 0.334 1.00 82.94 83 VAL A N 1
ATOM 640 C CA . VAL A 1 83 ? 18.974 27.236 -0.360 1.00 82.94 83 VAL A CA 1
ATOM 641 C C . VAL A 1 83 ? 19.337 28.694 -0.079 1.00 82.94 83 VAL A C 1
ATOM 643 O O . VAL A 1 83 ? 20.514 29.052 -0.178 1.00 82.94 83 VAL A O 1
ATOM 646 N N . ASN A 1 84 ? 18.351 29.528 0.268 1.00 78.56 84 ASN A N 1
ATOM 647 C CA . ASN A 1 84 ? 18.511 30.933 0.651 1.00 78.56 84 ASN A CA 1
ATOM 648 C C . ASN A 1 84 ? 19.435 31.730 -0.299 1.00 78.56 84 ASN A C 1
ATOM 650 O O . ASN A 1 84 ? 20.379 32.397 0.119 1.00 78.56 84 ASN A O 1
ATOM 654 N N . GLY A 1 85 ? 19.240 31.569 -1.613 1.00 73.12 85 GLY A N 1
ATOM 655 C CA . GLY A 1 85 ? 19.993 32.307 -2.639 1.00 73.12 85 GLY A CA 1
ATOM 656 C C . GLY A 1 85 ? 21.433 31.838 -2.905 1.00 73.12 85 GLY A C 1
ATOM 657 O O . GLY A 1 85 ? 22.127 32.446 -3.719 1.00 73.12 85 GLY A O 1
ATOM 658 N N . ARG A 1 86 ? 21.904 30.738 -2.297 1.00 84.38 86 ARG A N 1
ATOM 659 C CA . ARG A 1 86 ? 23.257 30.181 -2.516 1.00 84.38 86 ARG A CA 1
ATOM 660 C C . ARG A 1 86 ? 23.409 29.486 -3.882 1.00 84.38 86 ARG A C 1
ATOM 662 O O . ARG A 1 86 ? 23.589 28.265 -3.974 1.00 84.38 86 ARG A O 1
ATOM 669 N N . PHE A 1 87 ? 23.387 30.271 -4.957 1.00 87.81 87 PHE A N 1
ATOM 670 C CA . PHE A 1 87 ? 23.508 29.782 -6.333 1.00 87.81 87 PHE A CA 1
ATOM 671 C C . PHE A 1 87 ? 24.832 29.053 -6.596 1.00 87.81 87 PHE A C 1
ATOM 673 O O . PHE A 1 87 ? 24.823 27.954 -7.142 1.00 87.81 87 PHE A O 1
ATOM 680 N N . GLY A 1 88 ? 25.964 29.597 -6.135 1.00 84.44 88 GLY A N 1
ATOM 681 C CA . GLY A 1 88 ? 27.282 28.984 -6.355 1.00 84.44 88 GLY A CA 1
ATOM 682 C C . GLY A 1 88 ? 27.408 27.576 -5.759 1.00 84.44 88 GLY A C 1
ATOM 683 O O . GLY A 1 88 ? 27.905 26.661 -6.415 1.00 84.44 88 GLY A O 1
ATOM 684 N N . ALA A 1 89 ? 26.881 27.365 -4.547 1.00 84.69 89 ALA A N 1
ATOM 685 C CA . ALA A 1 89 ? 26.840 26.041 -3.922 1.00 84.69 89 ALA A CA 1
ATOM 686 C C . ALA A 1 89 ? 25.931 25.077 -4.701 1.00 84.69 89 ALA A C 1
ATOM 688 O O . ALA A 1 89 ? 26.269 23.911 -4.886 1.00 84.69 89 ALA A O 1
ATOM 689 N N . THR A 1 90 ? 24.813 25.583 -5.216 1.00 86.50 90 THR A N 1
ATOM 690 C CA . THR A 1 90 ? 23.868 24.805 -6.023 1.00 86.50 90 THR A CA 1
ATOM 691 C C . THR A 1 90 ? 24.479 24.384 -7.361 1.00 86.50 90 THR A C 1
ATOM 693 O O . THR A 1 90 ? 24.423 23.209 -7.721 1.00 86.50 90 THR A O 1
ATOM 696 N N . LEU A 1 91 ? 25.144 25.303 -8.067 1.00 88.94 91 LEU A N 1
ATOM 697 C CA . LEU A 1 91 ? 25.858 25.016 -9.311 1.00 88.94 91 LEU A CA 1
ATOM 698 C C . LEU A 1 91 ? 26.961 23.975 -9.097 1.00 88.94 91 LEU A C 1
ATOM 700 O O . LEU A 1 91 ? 27.089 23.042 -9.887 1.00 88.94 91 LEU A O 1
ATOM 704 N N . ARG A 1 92 ? 27.704 24.074 -7.988 1.00 88.94 92 ARG A N 1
ATOM 705 C CA . ARG A 1 92 ? 28.730 23.090 -7.625 1.00 88.94 92 ARG A CA 1
ATOM 706 C C . ARG A 1 92 ? 28.144 21.691 -7.429 1.00 88.94 92 ARG A C 1
ATOM 708 O O . ARG A 1 92 ? 28.718 20.729 -7.927 1.00 88.94 92 ARG A O 1
ATOM 715 N N . ILE A 1 93 ? 26.992 21.573 -6.764 1.00 88.56 93 ILE A N 1
ATOM 716 C CA . ILE A 1 93 ? 26.294 20.287 -6.603 1.00 88.56 93 ILE A CA 1
ATOM 717 C C . ILE A 1 93 ? 25.883 19.710 -7.959 1.00 88.56 93 ILE A C 1
ATOM 719 O O . ILE A 1 93 ? 26.083 18.521 -8.185 1.00 88.56 93 ILE A O 1
ATOM 723 N N . ILE A 1 94 ? 25.349 20.531 -8.870 1.00 87.38 94 ILE A N 1
ATOM 724 C CA . ILE A 1 94 ? 24.958 20.081 -10.216 1.00 87.38 94 ILE A CA 1
ATOM 725 C C . ILE A 1 94 ? 26.166 19.580 -11.012 1.00 87.38 94 ILE A C 1
ATOM 727 O O . ILE A 1 94 ? 26.090 18.523 -11.637 1.00 87.38 94 ILE A O 1
ATOM 731 N N . LEU A 1 95 ? 27.291 20.296 -10.961 1.00 86.38 95 LEU A N 1
ATOM 732 C CA . LEU A 1 95 ? 28.523 19.886 -11.638 1.00 86.38 95 LEU A CA 1
ATOM 733 C C . LEU A 1 95 ? 29.065 18.565 -11.078 1.00 86.38 95 LEU A C 1
ATOM 735 O O . LEU A 1 95 ? 29.377 17.660 -11.850 1.00 86.38 95 LEU A O 1
ATOM 739 N N . ILE A 1 96 ? 29.115 18.425 -9.749 1.00 83.94 96 ILE A N 1
ATOM 740 C CA . ILE A 1 96 ? 29.556 17.185 -9.096 1.00 83.94 96 ILE A CA 1
ATOM 741 C C . ILE A 1 96 ? 28.605 16.037 -9.441 1.00 83.94 96 ILE A C 1
ATOM 743 O O . ILE A 1 96 ? 29.057 14.956 -9.796 1.00 83.94 96 ILE A O 1
ATOM 747 N N . HIS A 1 97 ? 27.293 16.259 -9.395 1.00 85.12 97 HIS A N 1
ATOM 748 C CA . HIS A 1 97 ? 26.303 15.250 -9.761 1.00 85.12 97 HIS A CA 1
ATOM 749 C C . HIS A 1 97 ? 26.480 14.752 -11.202 1.00 85.12 97 HIS A C 1
ATOM 751 O O . HIS A 1 97 ? 26.519 13.543 -11.427 1.00 85.12 97 HIS A O 1
ATOM 757 N N . ASN A 1 98 ? 26.647 15.662 -12.165 1.00 80.88 98 ASN A N 1
ATOM 758 C CA . ASN A 1 98 ? 26.852 15.293 -13.566 1.00 80.88 98 ASN A CA 1
ATOM 759 C C . ASN A 1 98 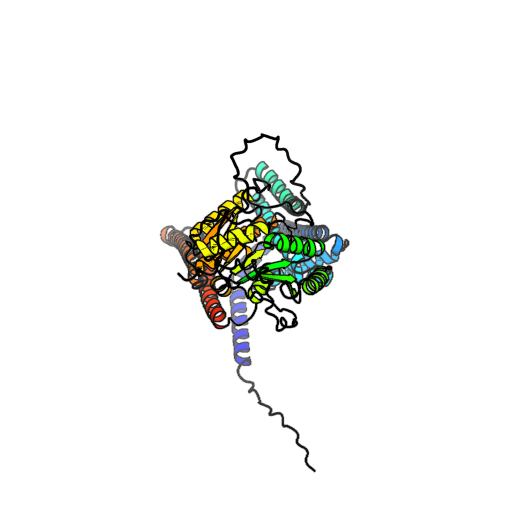? 28.184 14.560 -13.786 1.00 80.88 98 ASN A C 1
ATOM 761 O O . ASN A 1 98 ? 28.230 13.603 -14.555 1.00 80.88 98 ASN A O 1
ATOM 765 N N . ALA A 1 99 ? 29.252 14.948 -13.082 1.00 80.06 99 ALA A N 1
ATOM 766 C CA . ALA A 1 99 ? 30.512 14.207 -13.107 1.00 80.06 99 ALA A CA 1
ATOM 767 C C . ALA A 1 99 ? 30.337 12.787 -12.539 1.00 80.06 99 ALA A C 1
ATOM 769 O O . ALA A 1 99 ? 30.777 11.811 -13.143 1.00 80.06 99 ALA A O 1
ATOM 770 N N . MET A 1 100 ? 29.623 12.656 -11.419 1.00 74.06 100 MET A N 1
ATOM 771 C CA . MET A 1 100 ? 29.375 11.372 -10.763 1.00 74.06 100 MET A CA 1
ATOM 772 C C . MET A 1 100 ? 28.543 10.416 -11.623 1.00 74.06 100 MET A C 1
ATOM 774 O O . MET A 1 100 ? 28.802 9.215 -11.586 1.00 74.06 100 MET A O 1
ATOM 778 N N . ILE A 1 101 ? 27.598 10.919 -12.427 1.00 73.75 101 ILE A N 1
ATOM 779 C CA . ILE A 1 101 ? 26.834 10.104 -13.393 1.00 73.75 101 ILE A CA 1
ATOM 780 C C . ILE A 1 101 ? 27.758 9.407 -14.405 1.00 73.75 101 ILE A C 1
ATOM 782 O O . ILE A 1 101 ? 27.480 8.274 -14.790 1.00 73.75 101 ILE A O 1
ATOM 786 N N . ASN A 1 102 ? 28.852 10.057 -14.809 1.00 70.50 102 ASN A N 1
ATOM 787 C CA . ASN A 1 102 ? 29.786 9.516 -15.800 1.00 70.50 102 ASN A CA 1
ATOM 788 C C . ASN A 1 102 ? 30.889 8.642 -15.182 1.00 70.50 102 ASN A C 1
ATOM 790 O O . ASN A 1 102 ? 31.461 7.806 -15.874 1.00 70.50 102 ASN A O 1
ATOM 794 N N . ILE A 1 103 ? 31.197 8.834 -13.896 1.00 70.00 103 ILE A N 1
ATOM 795 C CA . ILE A 1 103 ? 32.287 8.132 -13.198 1.00 70.00 103 ILE A CA 1
ATOM 796 C C . ILE A 1 103 ? 31.790 6.853 -12.512 1.00 70.00 103 ILE A C 1
ATOM 798 O O . ILE A 1 103 ? 32.508 5.855 -12.468 1.00 70.00 103 ILE A O 1
ATOM 802 N N . VAL A 1 104 ? 30.575 6.864 -11.954 1.00 66.06 104 VAL A N 1
ATOM 803 C CA . VAL A 1 104 ? 30.077 5.758 -11.128 1.00 66.06 104 VAL A CA 1
ATOM 804 C C . VAL A 1 104 ? 29.213 4.797 -11.956 1.00 66.06 104 VAL A C 1
ATOM 806 O O . VAL A 1 104 ? 28.180 5.212 -12.489 1.00 66.06 104 VAL A O 1
ATOM 809 N N . PRO A 1 105 ? 29.570 3.500 -12.030 1.00 48.44 105 PRO A N 1
ATOM 810 C CA . PRO A 1 105 ? 28.812 2.514 -12.796 1.00 48.44 105 PRO A CA 1
ATOM 811 C C . PRO A 1 105 ? 27.404 2.264 -12.223 1.00 48.44 105 PRO A C 1
ATOM 813 O O . PRO A 1 105 ? 27.085 2.612 -11.085 1.00 48.44 105 PRO A O 1
ATOM 816 N N . PHE A 1 106 ? 26.538 1.648 -13.035 1.00 48.69 106 PHE A N 1
ATOM 817 C CA . PHE A 1 106 ? 25.179 1.220 -12.654 1.00 48.69 106 PHE A CA 1
ATOM 818 C C . PHE A 1 106 ? 24.262 2.328 -12.111 1.00 48.69 106 PHE A C 1
ATOM 820 O O . PHE A 1 106 ? 23.431 2.072 -11.244 1.00 48.69 106 PHE A O 1
ATOM 827 N N . ARG A 1 107 ? 24.385 3.561 -12.625 1.00 58.53 107 ARG A N 1
ATOM 828 C CA . ARG A 1 107 ? 23.566 4.716 -12.206 1.00 58.53 107 ARG A CA 1
ATOM 829 C C . ARG A 1 107 ? 23.753 5.135 -10.737 1.00 58.53 107 ARG A C 1
ATOM 831 O O . ARG A 1 107 ? 23.027 6.004 -10.259 1.00 58.53 107 ARG A O 1
ATOM 838 N N . GLY A 1 108 ? 24.763 4.611 -10.033 1.00 57.38 108 GLY A N 1
ATOM 839 C CA . GLY A 1 108 ? 25.080 5.005 -8.653 1.00 57.38 108 GLY A CA 1
ATOM 840 C C . GLY A 1 108 ? 25.441 6.489 -8.510 1.00 57.38 108 GLY A C 1
ATOM 841 O O . GLY A 1 108 ? 25.194 7.093 -7.473 1.00 57.38 108 GLY A O 1
ATOM 842 N N . GLY A 1 109 ? 25.932 7.127 -9.576 1.00 69.25 109 GLY A N 1
ATOM 843 C CA . GLY A 1 109 ? 26.204 8.569 -9.602 1.00 69.25 109 GLY A CA 1
ATOM 844 C C . GLY A 1 109 ? 24.965 9.449 -9.416 1.00 69.25 109 GLY A C 1
ATOM 845 O O . GLY A 1 109 ? 25.072 10.612 -9.023 1.00 69.25 109 GLY A O 1
ATOM 846 N N . GLU A 1 110 ? 23.770 8.896 -9.633 1.00 76.00 110 GLU A N 1
ATOM 847 C CA . GLU A 1 110 ? 22.517 9.625 -9.471 1.00 76.00 110 GLU A CA 1
ATOM 848 C C . GLU A 1 110 ? 22.212 9.962 -8.010 1.00 76.00 110 GLU A C 1
ATOM 850 O O . GLU A 1 110 ? 21.639 11.014 -7.724 1.00 76.00 110 GLU A O 1
ATOM 855 N N . THR A 1 111 ? 22.654 9.121 -7.069 1.00 80.25 111 THR A N 1
ATOM 856 C CA . THR A 1 111 ? 22.447 9.360 -5.635 1.00 80.25 111 THR A CA 1
ATOM 857 C C . THR A 1 111 ? 23.302 10.508 -5.105 1.00 80.25 111 THR A C 1
ATOM 859 O O . THR A 1 111 ? 23.015 11.025 -4.026 1.00 80.25 111 THR A O 1
ATOM 862 N N . ALA A 1 112 ? 24.314 10.956 -5.858 1.00 82.62 112 ALA A N 1
ATOM 863 C CA . ALA A 1 112 ? 25.149 12.089 -5.472 1.00 82.62 112 ALA A CA 1
ATOM 864 C C . ALA A 1 112 ? 24.315 13.362 -5.266 1.00 82.62 112 ALA A C 1
ATOM 866 O O . ALA A 1 112 ? 24.537 14.075 -4.295 1.00 82.62 112 ALA A O 1
ATOM 867 N N . PHE A 1 113 ? 23.309 13.619 -6.108 1.00 85.88 113 PHE A N 1
ATOM 868 C CA . PHE A 1 113 ? 22.468 14.810 -5.972 1.00 85.88 113 PHE A CA 1
ATOM 869 C C . PHE A 1 113 ? 21.701 14.865 -4.638 1.00 85.88 113 PHE A C 1
ATOM 871 O O . PHE A 1 113 ? 21.920 15.817 -3.889 1.00 85.88 113 PHE A O 1
ATOM 878 N N . PRO A 1 114 ? 20.863 13.874 -4.266 1.00 83.00 114 PRO A N 1
ATOM 879 C CA . PRO A 1 114 ? 20.127 13.925 -3.004 1.00 83.00 114 PRO A CA 1
ATOM 880 C C . PRO A 1 114 ? 21.024 13.863 -1.763 1.00 83.00 114 PRO A C 1
ATOM 882 O O . PRO A 1 114 ? 20.681 14.456 -0.740 1.00 83.00 114 PRO A O 1
ATOM 885 N N . ILE A 1 115 ? 22.176 13.191 -1.842 1.00 83.19 115 ILE A N 1
ATOM 886 C CA . ILE A 1 115 ? 23.153 13.147 -0.745 1.00 83.19 115 ILE A CA 1
ATOM 887 C C . ILE A 1 115 ? 23.791 14.524 -0.543 1.00 83.19 115 ILE A C 1
ATOM 889 O O . ILE A 1 115 ? 23.802 15.031 0.579 1.00 83.19 115 ILE A O 1
ATOM 893 N N . LEU A 1 116 ? 24.261 15.157 -1.620 1.00 87.00 116 LEU A N 1
ATOM 894 C CA . LEU A 1 116 ? 24.885 16.476 -1.562 1.00 87.00 116 LEU A CA 1
ATOM 895 C C . LEU A 1 116 ? 23.880 17.554 -1.151 1.00 87.00 116 LEU A C 1
ATOM 897 O O . LEU A 1 116 ? 24.215 18.408 -0.337 1.00 87.00 116 LEU A O 1
ATOM 901 N N . LEU A 1 117 ? 22.634 17.499 -1.634 1.00 86.44 117 LEU A N 1
ATOM 902 C CA . LEU A 1 117 ? 21.596 18.455 -1.237 1.00 86.44 117 LEU A CA 1
ATOM 903 C C . LEU A 1 117 ? 21.285 18.362 0.265 1.00 86.44 117 LEU A C 1
ATOM 905 O O . LEU A 1 117 ? 21.151 19.384 0.934 1.00 86.44 117 LEU A O 1
ATOM 909 N N . ARG A 1 118 ? 21.246 17.143 0.818 1.00 87.06 118 ARG A N 1
ATOM 910 C CA . ARG A 1 118 ? 21.091 16.933 2.262 1.00 87.06 118 ARG A CA 1
ATOM 911 C C . ARG A 1 118 ? 22.291 17.442 3.052 1.00 87.06 118 ARG A C 1
ATOM 913 O O . ARG A 1 118 ? 22.105 18.109 4.061 1.00 87.06 118 ARG A O 1
ATOM 920 N N . GLN A 1 119 ? 23.506 17.123 2.616 1.00 85.38 119 GLN A N 1
ATOM 921 C CA . GLN A 1 119 ? 24.730 17.511 3.323 1.00 85.38 119 GLN A CA 1
ATOM 922 C C . GLN A 1 119 ? 24.964 19.024 3.304 1.00 85.38 119 GLN A C 1
ATOM 924 O O . GLN A 1 119 ? 25.428 19.587 4.288 1.00 85.38 119 GLN A O 1
ATOM 929 N N . VAL A 1 120 ? 24.646 19.682 2.189 1.00 86.19 120 VAL A N 1
ATOM 930 C CA . VAL A 1 120 ? 24.985 21.090 1.951 1.00 86.19 120 VAL A CA 1
ATOM 931 C C . VAL A 1 120 ? 23.853 22.040 2.358 1.00 86.19 120 VAL A C 1
ATOM 933 O O . VAL A 1 120 ? 24.131 23.182 2.735 1.00 86.19 120 VAL A O 1
ATOM 936 N N . PHE A 1 121 ? 22.595 21.594 2.280 1.00 86.81 121 PHE A N 1
ATOM 937 C CA . PHE A 1 121 ? 21.404 22.424 2.510 1.00 86.81 121 PHE A CA 1
ATOM 938 C C . PHE A 1 121 ? 20.401 21.829 3.511 1.00 86.81 121 PHE A C 1
ATOM 940 O O . PHE A 1 121 ? 19.363 22.430 3.754 1.00 86.81 121 PHE A O 1
ATOM 947 N N . GLY A 1 122 ? 20.654 20.647 4.081 1.00 81.31 122 GLY A N 1
ATOM 948 C CA . GLY A 1 122 ? 19.730 20.015 5.033 1.00 81.31 122 GLY A CA 1
ATOM 949 C C . GLY A 1 122 ? 18.442 19.463 4.409 1.00 81.31 122 GLY A C 1
ATOM 950 O O . GLY A 1 122 ? 17.567 18.982 5.128 1.00 81.31 122 GLY A O 1
ATOM 951 N N . VAL A 1 123 ? 18.315 19.475 3.077 1.00 83.75 123 VAL A N 1
ATOM 952 C CA . VAL A 1 123 ? 17.114 18.997 2.380 1.00 83.75 123 VAL A CA 1
ATOM 953 C C . VAL A 1 123 ? 16.953 17.486 2.568 1.00 83.75 123 VAL A C 1
ATOM 955 O O . VAL A 1 123 ? 17.903 16.714 2.433 1.00 83.75 123 VAL A O 1
ATOM 958 N N . SER A 1 124 ? 15.735 17.024 2.859 1.00 81.75 124 SER A N 1
ATOM 959 C CA . SER A 1 124 ? 15.481 15.592 3.033 1.00 81.75 124 SER A CA 1
ATOM 960 C C . SER A 1 124 ? 15.749 14.806 1.742 1.00 81.75 124 SER A C 1
ATOM 962 O O . SER A 1 124 ? 15.406 15.247 0.644 1.00 81.75 124 SER A O 1
ATOM 964 N N . ILE A 1 125 ? 16.308 13.594 1.868 1.00 73.50 125 ILE A N 1
ATOM 965 C CA . ILE A 1 125 ? 16.607 12.717 0.715 1.00 73.50 125 ILE A CA 1
ATOM 966 C C . ILE A 1 125 ? 15.355 12.446 -0.124 1.00 73.50 125 ILE A C 1
ATOM 968 O O . ILE A 1 125 ? 15.447 12.340 -1.340 1.00 73.50 125 ILE A O 1
ATOM 972 N N . VAL A 1 126 ? 14.177 12.377 0.501 1.00 69.88 126 VAL A N 1
ATOM 973 C CA . VAL A 1 126 ? 12.908 12.150 -0.201 1.00 69.88 126 VAL A CA 1
ATOM 974 C C . VAL A 1 126 ? 12.531 13.354 -1.073 1.00 69.88 126 VAL A C 1
ATOM 976 O O . VAL A 1 126 ? 12.180 13.172 -2.238 1.00 69.88 126 VAL A O 1
ATOM 979 N N . ARG A 1 127 ? 12.648 14.586 -0.550 1.00 74.62 127 ARG A N 1
ATOM 980 C CA . ARG A 1 127 ? 12.392 15.818 -1.324 1.00 74.62 127 ARG A CA 1
ATOM 981 C C . ARG A 1 127 ? 13.430 15.997 -2.434 1.00 74.62 127 ARG A C 1
ATOM 983 O O . ARG A 1 127 ? 13.065 16.273 -3.574 1.00 74.62 127 ARG A O 1
ATOM 990 N N . ALA A 1 128 ? 14.706 15.776 -2.128 1.00 78.00 128 ALA A N 1
ATOM 991 C CA . ALA A 1 128 ? 15.781 15.874 -3.110 1.00 78.00 128 ALA A CA 1
ATOM 992 C C . ALA A 1 128 ? 15.686 14.777 -4.191 1.00 78.00 128 ALA A C 1
ATOM 994 O O . ALA A 1 128 ? 15.905 15.040 -5.371 1.00 78.00 128 ALA A O 1
ATOM 995 N N . GLY A 1 129 ? 15.276 13.562 -3.816 1.00 75.75 129 GLY A N 1
ATOM 996 C CA . GLY A 1 129 ? 15.018 12.457 -4.740 1.00 75.75 129 GLY A CA 1
ATOM 997 C C . GLY A 1 129 ? 13.834 12.722 -5.675 1.00 75.75 129 GLY A C 1
ATOM 998 O O . GLY A 1 129 ? 13.896 12.378 -6.852 1.00 75.75 129 GLY A O 1
ATOM 999 N N . ALA A 1 130 ? 12.785 13.402 -5.204 1.00 72.75 130 ALA A N 1
ATOM 1000 C CA . ALA A 1 130 ? 11.686 13.843 -6.066 1.00 72.75 130 ALA A CA 1
ATOM 1001 C C . ALA A 1 130 ? 12.144 14.875 -7.119 1.00 72.75 130 ALA A C 1
ATOM 1003 O O . ALA A 1 130 ? 11.715 14.812 -8.269 1.00 72.75 130 ALA A O 1
ATOM 1004 N N . SER A 1 131 ? 13.066 15.774 -6.759 1.00 77.44 131 SER A N 1
ATOM 1005 C CA . SER A 1 131 ? 13.683 16.734 -7.692 1.00 77.44 131 SER A CA 1
ATOM 1006 C C . SER A 1 131 ? 14.632 16.057 -8.707 1.00 77.44 131 SER A C 1
ATOM 1008 O O . SER A 1 131 ? 14.789 16.517 -9.838 1.00 77.44 131 SER A O 1
ATOM 1010 N N . LEU A 1 132 ? 15.182 14.883 -8.385 1.00 77.00 132 LEU A N 1
ATOM 1011 C CA . LEU A 1 132 ? 15.979 14.092 -9.331 1.00 77.00 132 LEU A CA 1
ATOM 1012 C C . LEU A 1 132 ? 15.143 13.556 -10.515 1.00 77.00 132 LEU A C 1
ATOM 1014 O O . LEU A 1 132 ? 15.577 13.623 -11.667 1.00 77.00 132 LEU A O 1
ATOM 1018 N N . LEU A 1 133 ? 13.915 13.076 -10.264 1.00 69.38 133 LEU A N 1
ATOM 1019 C CA . LEU A 1 133 ? 12.964 12.647 -11.317 1.00 69.38 133 LEU A CA 1
ATOM 1020 C C . LEU A 1 133 ? 12.684 13.769 -12.328 1.00 69.38 133 LEU A C 1
ATOM 1022 O O . LEU A 1 133 ? 12.419 13.553 -13.510 1.00 69.38 133 LEU A O 1
ATOM 1026 N N . TRP A 1 134 ? 12.785 14.994 -11.848 1.00 72.31 134 TRP A N 1
ATOM 1027 C CA . TRP A 1 134 ? 12.593 16.228 -12.578 1.00 72.31 134 TRP A CA 1
ATOM 1028 C C . TRP A 1 134 ? 13.768 16.607 -13.472 1.00 72.31 134 TRP A C 1
ATOM 1030 O O . TRP A 1 134 ? 13.523 17.198 -14.528 1.00 72.31 134 TRP A O 1
ATOM 1040 N N . PHE A 1 135 ? 14.999 16.222 -13.138 1.00 72.12 135 PHE A N 1
ATOM 1041 C CA . PHE A 1 135 ? 16.113 16.303 -14.085 1.00 72.12 135 PHE A CA 1
ATOM 1042 C C . PHE A 1 135 ? 15.949 15.331 -15.247 1.00 72.12 135 PHE A C 1
ATOM 1044 O O . PHE A 1 135 ? 16.198 15.714 -16.383 1.00 72.12 135 PHE A O 1
ATOM 1051 N N . ARG A 1 136 ? 15.405 14.135 -14.999 1.00 71.00 136 ARG A N 1
ATOM 1052 C CA . ARG A 1 136 ? 15.123 13.150 -16.059 1.00 71.00 136 ARG A CA 1
ATOM 1053 C C . ARG A 1 136 ? 14.082 13.631 -17.055 1.00 71.00 136 ARG A C 1
ATOM 1055 O O . ARG A 1 136 ? 14.233 13.436 -18.257 1.00 71.00 136 ARG A O 1
ATOM 1062 N N . LEU A 1 137 ? 13.043 14.295 -16.561 1.00 67.12 137 LEU A N 1
ATOM 1063 C CA . LEU A 1 137 ? 12.051 14.919 -17.430 1.00 67.12 137 LEU A CA 1
ATOM 1064 C C . LEU A 1 137 ? 12.668 16.077 -18.237 1.00 67.12 137 LEU A C 1
ATOM 1066 O O . LEU A 1 137 ? 12.358 16.241 -19.412 1.00 67.12 137 LEU A O 1
ATOM 1070 N N . GLN A 1 138 ? 13.589 16.840 -17.638 1.00 70.19 138 GLN A N 1
ATOM 1071 C CA . GLN A 1 138 ? 14.354 17.871 -18.347 1.00 70.19 138 GLN A CA 1
ATOM 1072 C C . GLN A 1 138 ? 15.287 17.306 -19.416 1.00 70.19 138 GLN A C 1
ATOM 1074 O O . GLN A 1 138 ? 15.354 17.885 -20.496 1.00 70.19 138 GLN A O 1
ATOM 1079 N N . ASP A 1 139 ? 15.952 16.179 -19.162 1.00 69.88 139 ASP A N 1
ATOM 1080 C CA . ASP A 1 139 ? 16.758 15.489 -20.173 1.00 69.88 139 ASP A CA 1
ATOM 1081 C C . ASP A 1 139 ? 15.900 15.135 -21.394 1.00 69.88 139 ASP A C 1
ATOM 1083 O O . ASP A 1 139 ? 16.309 15.380 -22.526 1.00 69.88 139 ASP A O 1
ATOM 1087 N N . ALA A 1 140 ? 14.671 14.651 -21.180 1.00 68.50 140 ALA A N 1
ATOM 1088 C CA . ALA A 1 140 ? 13.732 14.362 -22.263 1.00 68.50 140 ALA A CA 1
ATOM 1089 C C . ALA A 1 140 ? 13.329 15.622 -23.055 1.00 68.50 140 ALA A C 1
ATOM 1091 O O . ALA A 1 140 ? 13.230 15.562 -24.280 1.00 68.50 140 ALA A O 1
ATOM 1092 N N . PHE A 1 141 ? 13.149 16.773 -22.395 1.00 72.31 141 PHE A N 1
ATOM 1093 C CA . PHE A 1 141 ? 12.882 18.041 -23.085 1.00 72.31 141 PHE A CA 1
ATOM 1094 C C . PHE A 1 141 ? 14.090 18.536 -23.887 1.00 72.31 141 PHE A C 1
ATOM 1096 O O . PHE A 1 141 ? 13.917 18.978 -25.019 1.00 72.31 141 PHE A O 1
ATOM 1103 N N . VAL A 1 142 ? 15.309 18.423 -23.348 1.00 67.56 142 VAL A N 1
ATOM 1104 C CA . VAL A 1 142 ? 16.549 18.779 -24.063 1.00 67.56 142 VAL A CA 1
ATOM 1105 C C . VAL A 1 142 ? 16.739 17.884 -25.286 1.00 67.56 142 VAL A C 1
ATOM 1107 O O . VAL A 1 142 ? 17.017 18.384 -26.373 1.00 67.56 142 VAL A O 1
ATOM 1110 N N . VAL A 1 143 ? 16.516 16.576 -25.143 1.00 71.00 143 VAL A N 1
ATOM 1111 C CA . VAL A 1 143 ? 16.534 15.627 -26.265 1.00 71.00 143 VAL A CA 1
ATOM 1112 C C . VAL A 1 143 ? 15.444 15.964 -27.284 1.00 71.00 143 VAL A C 1
ATOM 1114 O O . VAL A 1 143 ? 15.707 15.912 -28.480 1.00 71.00 143 VAL A O 1
ATOM 1117 N N . GLY A 1 144 ? 14.253 16.373 -26.841 1.00 71.25 144 GLY A N 1
ATOM 1118 C CA . GLY A 1 144 ? 13.183 16.848 -27.721 1.00 71.25 144 GLY A CA 1
ATOM 1119 C C . GLY A 1 144 ? 13.564 18.109 -28.504 1.00 71.25 144 GLY A C 1
ATOM 1120 O O . GLY A 1 144 ? 13.320 18.180 -29.704 1.00 71.25 144 GLY A O 1
ATOM 1121 N N . VAL A 1 145 ? 14.219 19.080 -27.859 1.00 72.12 145 VAL A N 1
ATOM 1122 C CA . VAL A 1 145 ? 14.721 20.302 -28.513 1.00 72.12 145 VAL A CA 1
ATOM 1123 C C . VAL A 1 145 ? 15.802 19.959 -29.539 1.00 72.12 145 VAL A C 1
ATOM 1125 O O . VAL A 1 145 ? 15.746 20.438 -30.670 1.00 72.12 145 VAL A O 1
ATOM 1128 N N . LEU A 1 146 ? 16.747 19.083 -29.185 1.00 66.75 146 LEU A N 1
ATOM 1129 C CA . LEU A 1 146 ? 17.764 18.579 -30.112 1.00 66.75 146 LEU A CA 1
ATOM 1130 C C . LEU A 1 146 ? 17.135 17.808 -31.277 1.00 66.75 146 LEU A C 1
ATOM 1132 O O . LEU A 1 146 ? 17.551 17.987 -32.418 1.00 66.75 146 LEU A O 1
ATOM 1136 N N . ALA A 1 147 ? 16.094 17.012 -31.024 1.00 70.25 147 ALA A N 1
ATOM 1137 C CA . ALA A 1 147 ? 15.343 16.337 -32.072 1.00 70.25 147 ALA A CA 1
ATOM 1138 C C . ALA A 1 147 ? 14.690 17.357 -33.015 1.00 70.25 147 ALA A C 1
ATOM 1140 O O . ALA A 1 147 ? 14.873 17.246 -34.219 1.00 70.25 147 ALA A O 1
ATOM 1141 N N . CYS A 1 148 ? 14.027 18.402 -32.509 1.00 72.06 148 CYS A N 1
ATOM 1142 C CA . CYS A 1 148 ? 13.474 19.471 -33.350 1.00 72.06 148 CYS A CA 1
ATOM 1143 C C . CYS A 1 148 ? 14.546 20.205 -34.178 1.00 72.06 148 CYS A C 1
ATOM 1145 O O . CYS A 1 148 ? 14.265 20.612 -35.305 1.00 72.06 148 CYS A O 1
ATOM 1147 N N . LEU A 1 149 ? 15.763 20.365 -33.650 1.00 70.19 149 LEU A N 1
ATOM 1148 C CA . LEU A 1 149 ? 16.881 21.000 -34.357 1.00 70.19 149 LEU A CA 1
ATOM 1149 C C . LEU A 1 149 ? 17.454 20.116 -35.473 1.00 70.19 149 LEU A C 1
ATOM 1151 O O . LEU A 1 149 ? 17.740 20.609 -36.564 1.00 70.19 149 LEU A O 1
ATOM 1155 N N . VAL A 1 150 ? 17.616 18.820 -35.202 1.00 72.00 150 VAL A N 1
ATOM 1156 C CA . VAL A 1 150 ? 18.336 17.884 -36.078 1.00 72.00 150 VAL A CA 1
ATOM 1157 C C . VAL A 1 150 ? 17.394 17.137 -37.036 1.00 72.00 150 VAL A C 1
ATOM 1159 O O . VAL A 1 150 ? 17.860 16.592 -38.033 1.00 72.00 150 VAL A O 1
ATOM 1162 N N . TRP A 1 151 ? 16.073 17.135 -36.798 1.00 75.38 151 TRP A N 1
ATOM 1163 C CA . TRP A 1 151 ? 15.114 16.350 -37.587 1.00 75.38 151 TRP A CA 1
ATOM 1164 C C . TRP A 1 151 ? 15.096 16.756 -39.072 1.00 75.38 151 TRP A C 1
ATOM 1166 O O . TRP A 1 151 ? 14.656 17.870 -39.402 1.00 75.38 151 TRP A O 1
ATOM 1176 N N . PRO A 1 152 ? 15.514 15.871 -39.995 1.00 74.25 152 PRO A N 1
ATOM 1177 C CA . PRO A 1 152 ? 15.550 16.184 -41.418 1.00 74.25 152 PRO A CA 1
ATOM 1178 C C . PRO A 1 152 ? 14.128 16.322 -41.984 1.00 74.25 152 PRO A C 1
ATOM 1180 O O . PRO A 1 152 ? 13.252 15.510 -41.702 1.00 74.25 152 PRO A O 1
ATOM 1183 N N . GLY A 1 153 ? 13.883 17.378 -42.766 1.00 80.19 153 GLY A N 1
ATOM 1184 C CA . GLY A 1 153 ? 12.577 17.642 -43.390 1.00 80.19 153 GLY A CA 1
ATOM 1185 C C . GLY A 1 153 ? 11.525 18.319 -42.498 1.00 80.19 153 GLY A C 1
ATOM 1186 O O . GLY A 1 153 ? 10.399 18.522 -42.943 1.00 80.19 153 GLY A O 1
ATOM 1187 N N . LEU A 1 154 ? 11.857 18.700 -41.256 1.00 79.69 154 LEU A N 1
ATOM 1188 C CA . LEU A 1 154 ? 10.927 19.434 -40.388 1.00 79.69 154 LEU A CA 1
ATOM 1189 C C . LEU A 1 154 ? 10.838 20.913 -40.804 1.00 79.69 154 LEU A C 1
ATOM 1191 O O . LEU A 1 154 ? 11.856 21.606 -40.836 1.00 79.69 154 LEU A O 1
ATOM 1195 N N . HIS A 1 155 ? 9.623 21.397 -41.085 1.00 86.69 155 HIS A N 1
ATOM 1196 C CA . HIS A 1 155 ? 9.379 22.771 -41.538 1.00 86.69 155 HIS A CA 1
ATOM 1197 C C . HIS A 1 155 ? 9.935 23.813 -40.538 1.00 86.69 155 HIS A C 1
ATOM 1199 O O . HIS A 1 155 ? 9.700 23.664 -39.334 1.00 86.69 155 HIS A O 1
ATOM 1205 N N . PRO A 1 156 ? 10.606 24.897 -40.984 1.00 85.19 156 PRO A N 1
ATOM 1206 C CA . PRO A 1 156 ? 11.255 25.869 -40.095 1.00 85.19 156 PRO A CA 1
ATOM 1207 C C . PRO A 1 156 ? 10.327 26.464 -39.027 1.00 85.19 156 PRO A C 1
ATOM 1209 O O . PRO A 1 156 ? 10.705 26.565 -37.863 1.00 85.19 156 PRO A O 1
ATOM 1212 N N . ALA A 1 157 ? 9.077 26.774 -39.387 1.00 81.81 157 ALA A N 1
ATOM 1213 C CA . ALA A 1 157 ? 8.086 27.283 -38.434 1.00 81.81 157 ALA A CA 1
ATOM 1214 C C . ALA A 1 157 ? 7.726 26.258 -37.338 1.00 81.81 157 ALA A C 1
ATOM 1216 O O . ALA A 1 157 ? 7.591 26.622 -36.173 1.00 81.81 157 ALA A O 1
ATOM 1217 N N . LEU A 1 158 ? 7.634 24.968 -37.688 1.00 77.06 158 LEU A N 1
ATOM 1218 C CA . LEU A 1 158 ? 7.374 23.887 -36.729 1.00 77.06 158 LEU A CA 1
ATOM 1219 C C . LEU A 1 158 ? 8.590 23.613 -35.841 1.00 77.06 158 LEU A C 1
ATOM 1221 O O . LEU A 1 158 ? 8.418 23.268 -34.675 1.00 77.06 158 LEU A O 1
ATOM 1225 N N . ARG A 1 159 ? 9.811 23.815 -36.355 1.00 81.50 159 ARG A N 1
ATOM 1226 C CA . ARG A 1 159 ? 11.033 23.767 -35.539 1.00 81.50 159 ARG A CA 1
ATOM 1227 C C . ARG A 1 159 ? 11.007 24.839 -34.459 1.00 81.50 159 ARG A C 1
ATOM 1229 O O . ARG A 1 159 ? 11.165 24.518 -33.287 1.00 81.50 159 ARG A O 1
ATOM 1236 N N . VAL A 1 160 ? 10.761 26.093 -34.840 1.00 83.56 160 VAL A N 1
ATOM 1237 C CA . VAL A 1 160 ? 10.726 27.221 -33.895 1.00 83.56 160 VAL A CA 1
ATOM 1238 C C . VAL A 1 160 ? 9.589 27.052 -32.884 1.00 83.56 160 VAL A C 1
ATOM 1240 O O . VAL A 1 160 ? 9.825 27.164 -31.682 1.00 83.56 160 VAL A O 1
ATOM 1243 N N . ALA A 1 161 ? 8.384 26.701 -33.342 1.00 81.62 161 ALA A N 1
ATOM 1244 C CA . ALA A 1 161 ? 7.237 26.471 -32.466 1.00 81.62 161 ALA A CA 1
ATOM 1245 C C . ALA A 1 161 ? 7.453 25.283 -31.511 1.00 81.62 161 ALA A C 1
ATOM 1247 O O . ALA A 1 161 ? 7.156 25.389 -30.323 1.00 81.62 161 ALA A O 1
ATOM 1248 N N . GLY A 1 162 ? 8.012 24.172 -32.002 1.00 77.00 162 GLY A N 1
ATOM 1249 C CA . GLY A 1 162 ? 8.313 22.988 -31.196 1.00 77.00 162 GLY A CA 1
ATOM 1250 C C . GLY A 1 162 ? 9.377 23.257 -30.133 1.00 77.00 162 GLY A C 1
ATOM 1251 O O . GLY A 1 162 ? 9.189 22.901 -28.971 1.00 77.00 162 GLY A O 1
ATOM 1252 N N . ILE A 1 163 ? 10.455 23.958 -30.494 1.00 79.81 163 ILE A N 1
ATOM 1253 C CA . ILE A 1 163 ? 11.507 24.361 -29.551 1.00 79.81 163 ILE A CA 1
ATOM 1254 C C . ILE A 1 163 ? 10.936 25.305 -28.485 1.00 79.81 163 ILE A C 1
ATOM 1256 O O . ILE A 1 163 ? 11.144 25.072 -27.295 1.00 79.81 163 ILE A O 1
ATOM 1260 N N . ALA A 1 164 ? 10.168 26.323 -28.884 1.00 81.75 164 ALA A N 1
ATOM 1261 C CA . ALA A 1 164 ? 9.543 27.258 -27.951 1.00 81.75 164 ALA A CA 1
ATOM 1262 C C . ALA A 1 164 ? 8.569 26.552 -26.990 1.00 81.75 164 ALA A C 1
ATOM 1264 O O . ALA A 1 164 ? 8.611 26.791 -25.782 1.00 81.75 164 ALA A O 1
ATOM 1265 N N . ALA A 1 165 ? 7.744 25.632 -27.499 1.00 77.19 165 ALA A N 1
ATOM 1266 C CA . ALA A 1 165 ? 6.806 24.853 -26.694 1.00 77.19 165 ALA A CA 1
ATOM 1267 C C . ALA A 1 165 ? 7.517 23.921 -25.701 1.00 77.19 165 ALA A C 1
ATOM 1269 O O . ALA A 1 165 ? 7.098 23.823 -24.550 1.00 77.19 165 ALA A O 1
ATOM 1270 N N . LEU A 1 166 ? 8.608 23.266 -26.110 1.00 78.25 166 LEU A N 1
A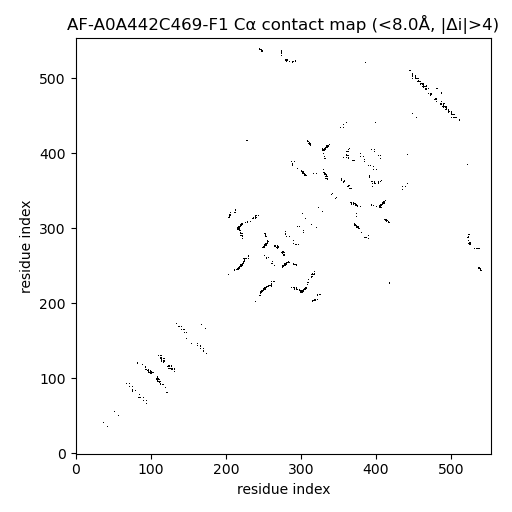TOM 1271 C CA . LEU A 1 166 ? 9.389 22.383 -25.239 1.00 78.25 166 LEU A CA 1
ATOM 1272 C C . LEU A 1 166 ? 10.144 23.158 -24.153 1.00 78.25 166 LEU A C 1
ATOM 1274 O O . LEU A 1 166 ? 10.174 22.713 -23.006 1.00 78.25 166 LEU A O 1
ATOM 1278 N N . ILE A 1 167 ? 10.693 24.333 -24.475 1.00 78.25 167 ILE A N 1
ATOM 1279 C CA . ILE A 1 167 ? 11.316 25.232 -23.490 1.00 78.25 167 ILE A CA 1
ATOM 1280 C C . ILE A 1 167 ? 10.265 25.738 -22.494 1.00 78.25 167 ILE A C 1
ATOM 1282 O O . ILE A 1 167 ? 10.486 25.685 -21.281 1.00 78.25 167 ILE A O 1
ATOM 1286 N N . ALA A 1 168 ? 9.094 26.160 -22.981 1.00 78.44 168 ALA A N 1
ATOM 1287 C CA . ALA A 1 168 ? 7.987 26.580 -22.128 1.00 78.44 168 ALA A CA 1
ATOM 1288 C C . ALA A 1 168 ? 7.503 25.428 -21.231 1.00 78.44 168 ALA A C 1
ATOM 1290 O O . ALA A 1 168 ? 7.369 25.602 -20.022 1.00 78.44 168 ALA A O 1
ATOM 1291 N N . ALA A 1 169 ? 7.312 24.225 -21.775 1.00 73.25 169 ALA A N 1
ATOM 1292 C CA . ALA A 1 169 ? 6.915 23.051 -21.002 1.00 73.25 169 ALA A CA 1
ATOM 1293 C C . ALA A 1 169 ? 7.959 22.689 -19.932 1.00 73.25 169 ALA A C 1
ATOM 1295 O O . ALA A 1 169 ? 7.597 22.453 -18.779 1.00 73.25 169 ALA A O 1
ATOM 1296 N N . ALA A 1 170 ? 9.252 22.725 -20.267 1.00 70.12 170 ALA A N 1
ATOM 1297 C CA . ALA A 1 170 ? 10.337 22.457 -19.324 1.00 70.12 170 ALA A CA 1
ATOM 1298 C C . ALA A 1 170 ? 10.369 23.440 -18.140 1.00 70.12 170 ALA A C 1
ATOM 1300 O O . ALA A 1 170 ? 10.841 23.080 -17.058 1.00 70.12 170 ALA A O 1
ATOM 1301 N N . TRP A 1 171 ? 9.857 24.660 -18.330 1.00 74.06 171 TRP A N 1
ATOM 1302 C CA . TRP A 1 171 ? 9.853 25.721 -17.324 1.00 74.06 171 TRP A CA 1
ATOM 1303 C C . TRP A 1 171 ? 8.538 25.813 -16.533 1.00 74.06 171 TRP A C 1
ATOM 1305 O O . TRP A 1 171 ? 8.545 25.907 -15.303 1.00 74.06 171 TRP A O 1
ATOM 1315 N N . TYR A 1 172 ? 7.393 25.751 -17.217 1.00 73.25 172 TYR A N 1
ATOM 1316 C CA . TYR A 1 172 ? 6.073 25.957 -16.618 1.00 73.25 172 TYR A CA 1
ATOM 1317 C C . TYR A 1 172 ? 5.454 24.680 -16.057 1.00 73.25 172 TYR A C 1
ATOM 1319 O O . TYR A 1 172 ? 4.796 24.750 -15.023 1.00 73.25 172 TYR A O 1
ATOM 1327 N N . LEU A 1 173 ? 5.686 23.509 -16.658 1.00 65.44 173 LEU A N 1
ATOM 1328 C CA . LEU A 1 173 ? 5.072 22.256 -16.203 1.00 65.44 173 LEU A CA 1
ATOM 1329 C C . LEU A 1 173 ? 5.470 21.883 -14.759 1.00 65.44 173 LEU A C 1
ATOM 1331 O O . LEU A 1 173 ? 4.585 21.523 -13.981 1.00 65.44 173 LEU A O 1
ATOM 1335 N N . PRO A 1 174 ? 6.741 22.039 -14.324 1.00 63.72 174 PRO A N 1
ATOM 1336 C CA . PRO A 1 174 ? 7.118 21.798 -12.930 1.00 63.72 174 PRO A CA 1
ATOM 1337 C C . PRO A 1 174 ? 6.534 22.828 -11.956 1.00 63.72 174 PRO A C 1
ATOM 1339 O O . PRO A 1 174 ? 6.273 22.505 -10.800 1.00 63.72 174 PRO A O 1
ATOM 1342 N N . ARG A 1 175 ? 6.347 24.081 -12.391 1.00 68.75 175 ARG A N 1
ATOM 1343 C CA . ARG A 1 175 ? 5.726 25.138 -11.575 1.00 68.75 175 ARG A CA 1
ATOM 1344 C C . ARG A 1 175 ? 4.230 24.903 -11.426 1.00 68.75 175 ARG A C 1
ATOM 1346 O O . ARG A 1 175 ? 3.729 24.901 -10.310 1.00 68.75 175 ARG A O 1
ATOM 1353 N N . TRP A 1 176 ? 3.551 24.592 -12.525 1.00 64.88 176 TRP A N 1
ATOM 1354 C CA . TRP A 1 176 ? 2.152 24.186 -12.536 1.00 64.88 176 TRP A CA 1
ATOM 1355 C C . TRP A 1 176 ? 1.923 22.941 -11.673 1.00 64.88 176 TRP A C 1
ATOM 1357 O O . TRP A 1 176 ? 1.029 22.944 -10.840 1.00 64.88 176 TRP A O 1
ATOM 1367 N N . ALA A 1 177 ? 2.769 21.913 -11.765 1.00 55.88 177 ALA A N 1
ATOM 1368 C CA . ALA A 1 177 ? 2.640 20.707 -10.942 1.00 55.88 177 ALA A CA 1
ATOM 1369 C C . ALA A 1 177 ? 2.798 20.958 -9.425 1.00 55.88 177 ALA A C 1
ATOM 1371 O O . ALA A 1 177 ? 2.385 20.118 -8.625 1.00 55.88 177 ALA A O 1
ATOM 1372 N N . ARG A 1 178 ? 3.401 22.090 -9.031 1.00 57.62 178 ARG A N 1
ATOM 1373 C CA . ARG A 1 178 ? 3.650 22.486 -7.633 1.00 57.62 178 ARG A CA 1
ATOM 1374 C C . ARG A 1 178 ? 2.722 23.596 -7.131 1.00 57.62 178 ARG A C 1
ATOM 1376 O O . ARG A 1 178 ? 2.684 23.828 -5.927 1.00 57.62 178 ARG A O 1
ATOM 1383 N N . ALA A 1 179 ? 1.990 24.272 -8.016 1.00 50.34 179 ALA A N 1
ATOM 1384 C CA . ALA A 1 179 ? 1.077 25.338 -7.628 1.00 50.34 179 ALA A CA 1
ATOM 1385 C C . ALA A 1 179 ? -0.106 24.776 -6.811 1.00 50.34 179 ALA A C 1
ATOM 1387 O O . ALA A 1 179 ? -0.641 23.716 -7.156 1.00 50.34 179 ALA A O 1
ATOM 1388 N N . PRO A 1 180 ? -0.533 25.463 -5.735 1.00 39.16 180 PRO A N 1
ATOM 1389 C CA . PRO A 1 180 ? -1.768 25.130 -5.043 1.00 39.16 180 PRO A CA 1
ATOM 1390 C C . PRO A 1 180 ? -2.932 25.434 -5.983 1.00 39.16 180 PRO A C 1
ATOM 1392 O O . PRO A 1 180 ? -3.204 26.585 -6.312 1.00 39.16 180 PRO A O 1
ATOM 1395 N N . HIS A 1 181 ? -3.602 24.390 -6.456 1.00 45.75 181 HIS A N 1
ATOM 1396 C CA . HIS A 1 181 ? -4.743 24.557 -7.342 1.00 45.75 181 HIS A CA 1
ATOM 1397 C C . HIS A 1 181 ? -6.053 24.400 -6.573 1.00 45.75 181 HIS A C 1
ATOM 1399 O O . HIS A 1 181 ? -6.391 23.298 -6.132 1.00 45.75 181 HIS A O 1
ATOM 1405 N N . ASN A 1 182 ? -6.822 25.484 -6.479 1.00 36.38 182 ASN A N 1
ATOM 1406 C CA . ASN A 1 182 ? -8.194 25.465 -5.975 1.00 36.38 182 ASN A CA 1
ATOM 1407 C C . ASN A 1 182 ? -9.157 25.059 -7.095 1.00 36.38 182 ASN A C 1
ATOM 1409 O O . ASN A 1 182 ? -9.836 25.883 -7.696 1.00 36.38 182 ASN A O 1
ATOM 1413 N N . TRP A 1 183 ? -9.227 23.759 -7.375 1.00 41.69 183 TRP A N 1
ATOM 1414 C CA . TRP A 1 183 ? -10.140 23.201 -8.383 1.00 41.69 183 TRP A CA 1
ATOM 1415 C C . TRP A 1 183 ? -11.606 23.096 -7.913 1.00 41.69 183 TRP A C 1
ATOM 1417 O O . TRP A 1 183 ? -12.411 22.435 -8.564 1.00 41.69 183 TRP A O 1
ATOM 1427 N N . THR A 1 184 ? -11.968 23.698 -6.776 1.00 36.25 184 THR A N 1
ATOM 1428 C CA . THR A 1 184 ? -13.329 23.666 -6.208 1.00 36.25 184 THR A CA 1
ATOM 1429 C C . THR A 1 184 ? -14.222 24.823 -6.664 1.00 36.25 184 THR A C 1
ATOM 1431 O O . THR A 1 184 ? -15.427 24.769 -6.437 1.00 36.25 184 THR A O 1
ATOM 1434 N N . ALA A 1 185 ? -13.685 25.838 -7.345 1.00 32.72 185 ALA A N 1
ATOM 1435 C CA . ALA A 1 185 ? -14.468 26.945 -7.891 1.00 32.72 185 ALA A CA 1
ATOM 1436 C C . ALA A 1 185 ? -14.720 26.727 -9.392 1.00 32.72 185 ALA A C 1
ATOM 1438 O O . ALA A 1 185 ? -13.958 27.191 -10.236 1.00 32.72 185 ALA A O 1
ATOM 1439 N N . GLY A 1 186 ? -15.764 25.971 -9.739 1.00 30.25 186 GLY A N 1
ATOM 1440 C CA . GLY A 1 186 ? -16.080 25.692 -11.141 1.00 30.25 186 GLY A CA 1
ATOM 1441 C C . GLY A 1 186 ? -17.461 25.086 -11.362 1.00 30.25 186 GLY A C 1
ATOM 1442 O O . GLY A 1 186 ? -17.575 23.877 -11.513 1.00 30.25 186 GLY A O 1
ATOM 1443 N N . GLY A 1 187 ? -18.473 25.960 -11.372 1.00 34.91 187 GLY A N 1
ATOM 1444 C CA . GLY A 1 187 ? -19.720 25.900 -12.150 1.00 34.91 187 GLY A CA 1
ATOM 1445 C C . GLY A 1 187 ? -20.410 24.550 -12.372 1.00 34.91 187 GLY A C 1
ATOM 1446 O O . GLY A 1 187 ? -20.028 23.777 -13.246 1.00 34.91 187 GLY A O 1
ATOM 1447 N N . GLY A 1 188 ? -21.535 24.347 -11.690 1.00 27.47 188 GLY A N 1
ATOM 1448 C CA . GLY A 1 188 ? -22.516 23.319 -12.031 1.00 27.47 188 GLY A CA 1
ATOM 1449 C C . GLY A 1 188 ? -23.878 23.699 -11.475 1.00 27.47 188 GLY A C 1
ATOM 1450 O O . GLY A 1 188 ? -24.179 23.410 -10.323 1.00 27.47 188 GLY A O 1
ATOM 1451 N N . THR A 1 189 ? -24.658 24.402 -12.290 1.00 28.83 189 THR A N 1
ATOM 1452 C CA . THR A 1 189 ? -26.045 24.793 -12.044 1.00 28.83 189 THR A CA 1
ATOM 1453 C C . THR A 1 189 ? -26.898 23.593 -11.632 1.00 28.83 189 THR A C 1
ATOM 1455 O O . THR A 1 189 ? -26.841 22.522 -12.241 1.00 28.83 189 THR A O 1
ATOM 1458 N N . GLY A 1 190 ? -27.677 23.786 -10.566 1.00 29.89 190 GLY A N 1
ATOM 1459 C CA . GLY A 1 190 ? -28.574 22.784 -10.012 1.00 29.89 190 GLY A CA 1
ATOM 1460 C C . GLY A 1 190 ? -29.600 22.323 -11.041 1.00 29.89 190 GLY A C 1
ATOM 1461 O O . GLY A 1 190 ? -30.385 23.115 -11.555 1.00 29.89 190 GLY A O 1
ATOM 1462 N N . LYS A 1 191 ? -29.600 21.021 -11.315 1.00 27.62 191 LYS A N 1
ATOM 1463 C CA . LYS A 1 191 ? -30.795 20.311 -11.755 1.00 27.62 191 LYS A CA 1
ATOM 1464 C C . LYS A 1 191 ? -31.203 19.394 -10.619 1.00 27.62 191 LYS A C 1
ATOM 1466 O O . LYS A 1 191 ? -30.505 18.425 -10.323 1.00 27.62 191 LYS A O 1
ATOM 1471 N N . GLU A 1 192 ? -32.315 19.742 -9.984 1.00 30.25 192 GLU A N 1
ATOM 1472 C CA . GLU A 1 192 ? -33.074 18.838 -9.131 1.00 30.25 192 GLU A CA 1
ATOM 1473 C C . GLU A 1 192 ? -33.363 17.562 -9.928 1.00 30.25 192 GLU A C 1
ATOM 1475 O O . GLU A 1 192 ? -33.997 17.595 -10.984 1.00 30.25 192 GLU A O 1
ATOM 1480 N N . MET A 1 193 ? -32.834 16.435 -9.454 1.00 26.55 193 MET A N 1
ATOM 1481 C CA . MET A 1 193 ? -33.226 15.111 -9.916 1.00 26.55 193 MET A CA 1
ATOM 1482 C C . MET A 1 193 ? -33.954 14.417 -8.774 1.00 26.55 193 MET A C 1
ATOM 1484 O O . MET A 1 193 ? -33.374 14.051 -7.754 1.00 26.55 193 MET A O 1
ATOM 1488 N N . THR A 1 194 ? -35.253 14.322 -9.007 1.00 26.12 194 THR A N 1
ATOM 1489 C CA . THR A 1 194 ? -36.305 13.513 -8.406 1.00 26.12 194 THR A CA 1
ATOM 1490 C C . THR A 1 194 ? -35.814 12.396 -7.484 1.00 26.12 194 THR A C 1
ATOM 1492 O O . THR A 1 194 ? -35.146 11.450 -7.906 1.00 26.12 194 THR A O 1
ATOM 1495 N N . ALA A 1 195 ? -36.201 12.503 -6.212 1.00 24.11 195 ALA A N 1
ATOM 1496 C CA . ALA A 1 195 ? -36.019 11.479 -5.197 1.00 24.11 195 ALA A CA 1
ATOM 1497 C C . ALA A 1 195 ? -36.734 10.180 -5.612 1.00 24.11 195 ALA A C 1
ATOM 1499 O O . ALA A 1 195 ? -37.957 10.145 -5.729 1.00 24.11 195 ALA A O 1
ATOM 1500 N N . MET A 1 196 ? -35.974 9.104 -5.822 1.00 25.77 196 MET A N 1
ATOM 1501 C CA . MET A 1 196 ? -36.514 7.743 -5.791 1.00 25.77 196 MET A CA 1
ATOM 1502 C C . MET A 1 196 ? -36.400 7.210 -4.364 1.00 25.77 196 MET A C 1
ATOM 1504 O O . MET A 1 196 ? -35.313 7.226 -3.788 1.00 25.77 196 MET A O 1
ATOM 1508 N N . ASN A 1 197 ? -37.540 6.751 -3.843 1.00 27.56 197 ASN A N 1
ATOM 1509 C CA . ASN A 1 197 ? -37.775 6.160 -2.525 1.00 27.56 197 ASN A CA 1
ATOM 1510 C C . ASN A 1 197 ? -36.555 5.446 -1.924 1.00 27.56 197 ASN A C 1
ATOM 1512 O O . ASN A 1 197 ? -36.230 4.311 -2.273 1.00 27.56 197 ASN A O 1
ATOM 1516 N N . VAL A 1 198 ? -35.922 6.121 -0.966 1.00 33.28 198 VAL A N 1
ATOM 1517 C CA . VAL A 1 198 ? -35.074 5.500 0.050 1.00 33.28 198 VAL A CA 1
ATOM 1518 C C . VAL A 1 198 ? -36.025 5.053 1.155 1.00 33.28 198 VAL A C 1
ATOM 1520 O O . VAL A 1 198 ? -36.719 5.885 1.736 1.00 33.28 198 VAL A O 1
ATOM 1523 N N . LEU A 1 199 ? -36.116 3.746 1.398 1.00 29.62 199 LEU A N 1
ATOM 1524 C CA . LEU A 1 199 ? -36.864 3.228 2.544 1.00 29.62 199 LEU A CA 1
ATOM 1525 C C . LEU A 1 199 ? -36.253 3.798 3.840 1.00 29.62 199 LEU A C 1
ATOM 1527 O O . LEU A 1 199 ? -35.025 3.892 3.927 1.00 29.62 199 LEU A O 1
ATOM 1531 N N . PRO A 1 200 ? -37.072 4.197 4.829 1.00 29.19 200 PRO A N 1
ATOM 1532 C CA . PRO A 1 200 ? -36.575 4.753 6.081 1.00 29.19 200 PRO A CA 1
ATOM 1533 C C . PRO A 1 200 ? -35.698 3.731 6.816 1.00 29.19 200 PRO A C 1
ATOM 1535 O O . PRO A 1 200 ? -36.057 2.563 6.950 1.00 29.19 200 PRO A O 1
ATOM 1538 N N . ILE A 1 201 ? -34.527 4.186 7.266 1.00 40.03 201 ILE A N 1
ATOM 1539 C CA . ILE A 1 201 ? -33.559 3.393 8.029 1.00 40.03 201 ILE A CA 1
ATOM 1540 C C . ILE A 1 201 ? -34.062 3.317 9.482 1.00 40.03 201 ILE A C 1
ATOM 1542 O O . ILE A 1 201 ? -34.230 4.373 10.098 1.00 40.03 201 ILE A O 1
ATOM 1546 N N . PRO A 1 202 ? -34.311 2.125 10.053 1.00 42.66 202 PRO A N 1
ATOM 1547 C CA . PRO A 1 202 ? -34.671 2.011 11.461 1.00 42.66 202 PRO A CA 1
ATOM 1548 C C . PRO A 1 202 ? -33.488 2.404 12.357 1.00 42.66 202 PRO A C 1
ATOM 1550 O O . PRO A 1 202 ? -32.340 2.057 12.080 1.00 42.66 202 PRO A O 1
ATOM 1553 N N . ALA A 1 203 ? -33.776 3.103 13.459 1.00 45.66 203 ALA A N 1
ATOM 1554 C CA . ALA A 1 203 ? -32.782 3.611 14.414 1.00 45.66 203 ALA A CA 1
ATOM 1555 C C . ALA A 1 203 ? -31.911 2.514 15.064 1.00 45.66 203 ALA A C 1
ATOM 1557 O O . ALA A 1 203 ? -30.834 2.802 15.575 1.00 45.66 203 ALA A O 1
ATOM 1558 N N . SER A 1 204 ? -32.360 1.257 15.023 1.00 49.50 204 SER A N 1
ATOM 1559 C CA . SER A 1 204 ? -31.662 0.084 15.559 1.00 49.50 204 SER A CA 1
ATOM 1560 C C . SER A 1 204 ? -30.644 -0.541 14.596 1.00 49.50 204 SER A C 1
ATOM 1562 O O . SER A 1 204 ? -29.932 -1.461 14.991 1.00 49.50 204 SER A O 1
ATOM 1564 N N . GLY A 1 205 ? -30.598 -0.122 13.324 1.00 58.75 205 GLY A N 1
ATOM 1565 C CA . GLY A 1 205 ? -29.731 -0.709 12.292 1.00 58.75 205 GLY A CA 1
ATOM 1566 C C . GLY A 1 205 ? -30.068 -2.158 11.892 1.00 58.75 205 GLY A C 1
ATOM 1567 O O . GLY A 1 205 ? -29.610 -2.619 10.849 1.00 58.75 205 GLY A O 1
ATOM 1568 N N . LEU A 1 206 ? -30.895 -2.871 12.660 1.00 61.78 206 LEU A N 1
ATOM 1569 C CA . LEU A 1 206 ? -31.310 -4.254 12.421 1.00 61.78 206 LEU A CA 1
ATOM 1570 C C . LEU A 1 206 ? -32.744 -4.326 11.867 1.00 61.78 206 LEU A C 1
ATOM 1572 O O . LEU A 1 206 ? -33.564 -3.464 12.192 1.00 61.78 206 LEU A O 1
ATOM 1576 N N . PRO A 1 207 ? -33.081 -5.356 11.067 1.00 61.03 207 PRO A N 1
ATOM 1577 C CA . PRO A 1 207 ? -34.469 -5.648 10.720 1.00 61.03 207 PRO A CA 1
ATOM 1578 C C . PRO A 1 207 ? -35.309 -5.897 11.982 1.00 61.03 207 PRO A C 1
ATOM 1580 O O . PRO A 1 207 ? -34.837 -6.496 12.949 1.00 61.03 207 PRO A O 1
ATOM 1583 N N . GLU A 1 208 ? -36.561 -5.448 11.977 1.00 56.88 208 GLU A N 1
ATOM 1584 C CA . GLU A 1 208 ? -37.475 -5.583 13.114 1.00 56.88 208 GLU A CA 1
ATOM 1585 C C . GLU A 1 208 ? -37.690 -7.072 13.466 1.00 56.88 208 GLU A C 1
ATOM 1587 O O . GLU A 1 208 ? -38.055 -7.875 12.609 1.00 56.88 208 GLU A O 1
ATOM 1592 N N . GLY A 1 209 ? -37.397 -7.466 14.714 1.00 61.09 209 GLY A N 1
ATOM 1593 C CA . GLY A 1 209 ? -37.487 -8.862 15.177 1.00 61.09 209 GLY A CA 1
ATOM 1594 C C . GLY A 1 209 ? -36.295 -9.772 14.830 1.00 61.09 209 GLY A C 1
ATOM 1595 O O . GLY A 1 209 ? -36.342 -10.966 15.128 1.00 61.09 209 GLY A O 1
ATOM 1596 N N . ALA A 1 210 ? -35.221 -9.247 14.230 1.00 66.81 210 ALA A N 1
ATOM 1597 C CA . ALA A 1 210 ? -34.024 -10.028 13.923 1.00 66.81 210 ALA A CA 1
ATOM 1598 C C . ALA A 1 210 ? -33.232 -10.406 15.189 1.00 66.81 210 ALA A C 1
ATOM 1600 O O . ALA A 1 210 ? -32.832 -9.547 15.974 1.00 66.81 210 ALA A O 1
ATOM 1601 N N . VAL A 1 211 ? -32.951 -11.701 15.361 1.00 78.06 211 VAL A N 1
ATOM 1602 C CA . VAL A 1 211 ? -32.080 -12.205 16.433 1.00 78.06 211 VAL A CA 1
ATOM 1603 C C . VAL A 1 211 ? -30.638 -12.239 15.930 1.00 78.06 211 VAL A C 1
ATOM 1605 O O . VAL A 1 211 ? -30.341 -12.909 14.940 1.00 78.06 211 VAL A O 1
ATOM 1608 N N . MET A 1 212 ? -29.736 -11.528 16.609 1.00 84.06 212 MET A N 1
ATOM 1609 C CA . MET A 1 212 ? -28.302 -11.566 16.308 1.00 84.06 212 MET A CA 1
ATOM 1610 C C . MET A 1 212 ? -27.700 -12.909 16.742 1.00 84.06 212 MET A C 1
ATOM 1612 O O . MET A 1 212 ? -27.813 -13.243 17.926 1.00 84.06 212 MET A O 1
ATOM 1616 N N . PRO A 1 213 ? -27.019 -13.651 15.845 1.00 88.25 213 PRO A N 1
ATOM 1617 C CA . PRO A 1 213 ? -26.295 -14.863 16.225 1.00 88.25 213 PRO A CA 1
ATOM 1618 C C . PRO A 1 213 ? -25.247 -14.583 17.310 1.00 88.25 213 PRO A C 1
ATOM 1620 O O . PRO A 1 213 ? -24.703 -13.479 17.376 1.00 88.25 213 PRO A O 1
ATOM 162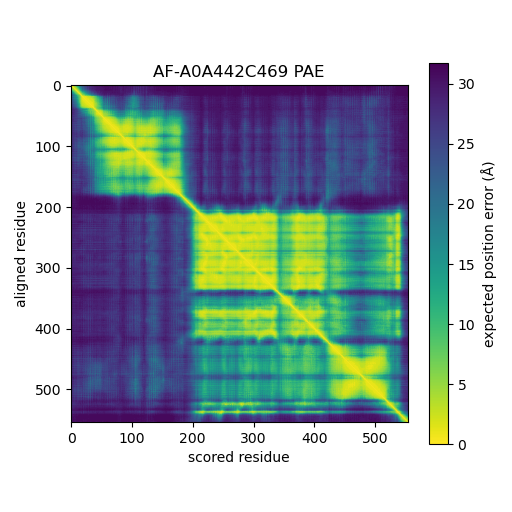3 N N . GLU A 1 214 ? -24.953 -15.574 18.150 1.00 90.69 214 GLU A N 1
ATOM 1624 C CA . GLU A 1 214 ? -23.950 -15.457 19.215 1.00 90.69 214 GLU A CA 1
ATOM 1625 C C . GLU A 1 214 ? -22.541 -15.288 18.631 1.00 90.69 214 GLU A C 1
ATOM 1627 O O . GLU A 1 214 ? -22.119 -16.072 17.781 1.00 90.69 214 GLU A O 1
ATOM 1632 N N . HIS A 1 215 ? -21.831 -14.239 19.052 1.00 93.44 215 HIS A N 1
ATOM 1633 C CA . HIS A 1 215 ? -20.458 -13.943 18.628 1.00 93.44 215 HIS A CA 1
ATOM 1634 C C . HIS A 1 215 ? -19.842 -12.843 19.505 1.00 93.44 215 HIS A C 1
ATOM 1636 O O . HIS A 1 215 ? -20.556 -12.141 20.215 1.00 93.44 215 HIS A O 1
ATOM 1642 N N . LYS A 1 216 ? -18.525 -12.628 19.392 1.00 94.62 216 LYS A N 1
ATOM 1643 C CA . LYS A 1 216 ? -17.827 -11.476 19.988 1.00 94.62 216 LYS A CA 1
ATOM 1644 C C . LYS A 1 216 ? -17.355 -10.492 18.914 1.00 94.62 216 LYS A C 1
ATOM 1646 O O . LYS A 1 216 ? -16.725 -10.915 17.943 1.00 94.62 216 LYS A O 1
ATOM 1651 N N . LEU A 1 217 ? -17.636 -9.197 19.078 1.00 96.31 217 LEU A N 1
ATOM 1652 C CA . LEU A 1 217 ? -17.315 -8.150 18.094 1.00 96.31 217 LEU A CA 1
ATOM 1653 C C . LEU A 1 217 ? -16.157 -7.247 18.544 1.00 96.31 217 LEU A C 1
ATOM 1655 O O . LEU A 1 217 ? -16.266 -6.564 19.556 1.00 96.31 217 LEU A O 1
ATOM 1659 N N . SER A 1 218 ? -15.099 -7.135 17.743 1.00 97.25 218 SER A N 1
ATOM 1660 C CA . SER A 1 218 ? -14.057 -6.113 17.932 1.00 97.25 218 SER A CA 1
ATOM 1661 C C . SER A 1 218 ? -14.187 -4.994 16.906 1.00 97.25 218 SER A C 1
ATOM 1663 O O . SER A 1 218 ? -14.211 -5.263 15.705 1.00 97.25 218 SER A O 1
ATOM 1665 N N . ILE A 1 219 ? -14.203 -3.741 17.353 1.00 97.25 219 ILE A N 1
ATOM 1666 C CA . ILE A 1 219 ? -14.193 -2.558 16.483 1.00 97.25 219 ILE A CA 1
ATOM 1667 C C . ILE A 1 219 ? -12.781 -1.961 16.484 1.00 97.25 219 ILE A C 1
ATOM 1669 O O . ILE A 1 219 ? -12.320 -1.458 17.502 1.00 97.25 219 ILE A O 1
ATOM 1673 N N . VAL A 1 220 ? -12.085 -2.019 15.350 1.00 96.88 220 VAL A N 1
ATOM 1674 C CA . VAL A 1 220 ? -10.689 -1.584 15.191 1.00 96.88 220 VAL A CA 1
ATOM 1675 C C . VAL A 1 220 ? -10.617 -0.247 14.459 1.00 96.88 220 VAL A C 1
ATOM 1677 O O . VAL A 1 220 ? -11.124 -0.117 13.342 1.00 96.88 220 VAL A O 1
ATOM 1680 N N . ILE A 1 221 ? -9.944 0.733 15.068 1.00 96.19 221 ILE A N 1
ATOM 1681 C CA . ILE A 1 221 ? -9.902 2.117 14.582 1.00 96.19 221 ILE A CA 1
ATOM 1682 C C . ILE A 1 221 ? -8.459 2.637 14.594 1.00 96.19 221 ILE A C 1
ATOM 1684 O O . ILE A 1 221 ? -7.945 2.981 15.660 1.00 96.19 221 ILE A O 1
ATOM 1688 N N . PRO A 1 222 ? -7.773 2.722 13.441 1.00 94.81 222 PRO A N 1
ATOM 1689 C CA . PRO A 1 222 ? -6.491 3.408 13.353 1.00 94.81 222 PRO A CA 1
ATOM 1690 C C . PRO A 1 222 ? -6.671 4.932 13.346 1.00 94.81 222 PRO A C 1
ATOM 1692 O O . PRO A 1 222 ? -7.517 5.470 12.629 1.00 94.81 222 PRO A O 1
ATOM 1695 N N . MET A 1 223 ? -5.827 5.633 14.100 1.00 93.56 223 MET A N 1
ATOM 1696 C CA . MET A 1 223 ? -5.847 7.087 14.268 1.00 93.56 223 MET A CA 1
ATOM 1697 C C . MET A 1 223 ? -4.439 7.671 14.093 1.00 93.56 223 MET A C 1
ATOM 1699 O O . MET A 1 223 ? -3.442 7.054 14.472 1.00 93.56 223 MET A O 1
ATOM 1703 N N . TYR A 1 224 ? -4.352 8.858 13.488 1.00 92.19 224 TYR A N 1
ATOM 1704 C CA . TYR A 1 224 ? -3.102 9.611 13.374 1.00 92.19 224 TYR A CA 1
ATOM 1705 C C . TYR A 1 224 ? -3.369 11.112 13.342 1.00 92.19 224 TYR A C 1
ATOM 1707 O O . TYR A 1 224 ? -3.824 11.636 12.324 1.00 92.19 224 TYR A O 1
ATOM 1715 N N . ASN A 1 225 ? -2.996 11.799 14.415 1.00 91.00 225 ASN A N 1
ATOM 1716 C CA . ASN A 1 225 ? -3.277 13.212 14.629 1.00 91.00 225 ASN A CA 1
ATOM 1717 C C . ASN A 1 225 ? -4.777 13.555 14.507 1.00 91.00 225 ASN A C 1
ATOM 1719 O O . ASN A 1 225 ? -5.166 14.368 13.667 1.00 91.00 225 ASN A O 1
ATOM 1723 N N . GLU A 1 226 ? -5.605 12.871 15.297 1.00 88.94 226 GLU A N 1
ATOM 1724 C CA . GLU A 1 226 ? -7.074 12.943 15.281 1.00 88.94 226 GLU A CA 1
ATOM 1725 C C . GLU A 1 226 ? -7.633 13.196 16.698 1.00 88.94 226 GLU A C 1
ATOM 1727 O O . GLU A 1 226 ? -8.696 12.684 17.046 1.00 88.94 226 GLU A O 1
ATOM 1732 N N . ALA A 1 227 ? -6.911 13.954 17.537 1.00 89.56 227 ALA A N 1
ATOM 1733 C CA . ALA A 1 227 ? -7.244 14.150 18.955 1.00 89.56 227 ALA A CA 1
ATOM 1734 C C . ALA A 1 227 ? -8.699 14.604 19.178 1.00 89.56 227 ALA A C 1
ATOM 1736 O O . ALA A 1 227 ? -9.405 14.034 20.008 1.00 89.56 227 ALA A O 1
ATOM 1737 N N . ASP A 1 228 ? -9.168 15.554 18.365 1.00 88.94 228 ASP A N 1
ATOM 1738 C CA . ASP A 1 228 ? -10.520 16.120 18.456 1.00 88.94 228 ASP A CA 1
ATOM 1739 C C . ASP A 1 228 ? -11.624 15.127 18.044 1.00 88.94 228 ASP A C 1
ATOM 1741 O O . ASP A 1 228 ? -12.794 15.331 18.358 1.00 88.94 228 ASP A O 1
ATOM 1745 N N . ASN A 1 229 ? -11.273 14.042 17.346 1.00 89.94 229 ASN A N 1
ATOM 1746 C CA . ASN A 1 229 ? -12.232 13.063 16.837 1.00 89.94 229 ASN A CA 1
ATOM 1747 C C . ASN A 1 229 ? -12.379 11.829 17.743 1.00 89.94 229 ASN A C 1
ATOM 1749 O O . ASN A 1 229 ? -13.349 11.088 17.584 1.00 89.94 229 ASN A O 1
ATOM 1753 N N . VAL A 1 230 ? -11.470 11.601 18.702 1.00 91.88 230 VAL A N 1
ATOM 1754 C CA . VAL A 1 230 ? -11.473 10.385 19.542 1.00 91.88 230 VAL A CA 1
ATOM 1755 C C . VAL A 1 230 ? -12.744 10.278 20.390 1.00 91.88 230 VAL A C 1
ATOM 1757 O O . VAL A 1 230 ? -13.441 9.264 20.336 1.00 91.88 230 VAL A O 1
ATOM 1760 N N . GLU A 1 231 ? -13.073 11.324 21.151 1.00 93.25 231 GLU A N 1
ATOM 1761 C CA . GLU A 1 231 ? -14.252 11.336 22.026 1.00 93.25 231 GLU A CA 1
ATOM 1762 C C . GLU A 1 231 ? -15.574 11.316 21.241 1.00 93.25 231 GLU A C 1
ATOM 1764 O O . GLU A 1 231 ? -16.385 10.420 21.497 1.00 93.25 231 GLU A O 1
ATOM 1769 N N . PRO A 1 232 ? -15.797 12.191 20.235 1.00 92.19 232 PRO A N 1
ATOM 1770 C CA . PRO A 1 232 ? -17.010 12.138 19.421 1.00 92.19 232 PRO A CA 1
ATOM 1771 C C . PRO A 1 232 ? -17.250 10.773 18.766 1.00 92.19 232 PRO A C 1
ATOM 1773 O O . PRO A 1 232 ? -18.387 10.299 18.708 1.00 92.19 232 PRO A O 1
ATOM 1776 N N . LEU A 1 233 ? -16.184 10.119 18.292 1.00 92.25 233 LEU A N 1
ATOM 1777 C CA . LEU A 1 233 ? -16.279 8.809 17.658 1.00 92.25 233 LEU A CA 1
ATOM 1778 C C . LEU A 1 233 ? -16.684 7.729 18.659 1.00 92.25 233 LEU A C 1
ATOM 1780 O O . LEU A 1 233 ? -17.591 6.949 18.371 1.00 92.25 233 LEU A O 1
ATOM 1784 N N . LEU A 1 234 ? -16.063 7.700 19.841 1.00 93.75 234 LEU A N 1
ATOM 1785 C CA . LEU A 1 234 ? -16.433 6.747 20.887 1.00 93.75 234 LEU A CA 1
ATOM 1786 C C . LEU A 1 234 ? -17.871 6.944 21.361 1.00 93.75 234 LEU A C 1
ATOM 1788 O O . LEU A 1 234 ? -18.584 5.952 21.506 1.00 93.75 234 LEU A O 1
ATOM 1792 N N . VAL A 1 235 ? -18.319 8.185 21.566 1.00 92.44 235 VAL A N 1
ATOM 1793 C CA . VAL A 1 235 ? -19.714 8.472 21.937 1.00 92.44 235 VAL A CA 1
ATOM 1794 C C . VAL A 1 235 ? -20.666 7.918 20.878 1.00 92.44 235 VAL A C 1
ATOM 1796 O O . VAL A 1 235 ? -21.616 7.211 21.211 1.00 92.44 235 VAL A O 1
ATOM 1799 N N . ARG A 1 236 ? -20.378 8.161 19.594 1.00 92.00 236 ARG A N 1
ATOM 1800 C CA . ARG A 1 236 ? -21.212 7.669 18.493 1.00 92.00 236 ARG A CA 1
ATOM 1801 C C . ARG A 1 236 ? -21.216 6.142 18.382 1.00 92.00 236 ARG A C 1
ATOM 1803 O O . ARG A 1 236 ? -22.253 5.565 18.071 1.00 92.00 236 ARG A O 1
ATOM 1810 N N . ILE A 1 237 ? -20.091 5.482 18.661 1.00 93.56 237 ILE A N 1
ATOM 1811 C CA . ILE A 1 237 ? -20.020 4.015 18.727 1.00 93.56 237 ILE A CA 1
ATOM 1812 C C . ILE A 1 237 ? -20.894 3.490 19.865 1.00 93.56 237 ILE A C 1
ATOM 1814 O O . ILE A 1 237 ? -21.690 2.588 19.636 1.00 93.56 237 ILE A O 1
ATOM 1818 N N . HIS A 1 238 ? -20.811 4.066 21.067 1.00 93.25 238 HIS A N 1
ATOM 1819 C CA . HIS A 1 238 ? -21.652 3.632 22.188 1.00 93.25 238 HIS A CA 1
ATOM 1820 C C . HIS A 1 238 ? -23.146 3.803 21.884 1.00 93.25 238 HIS A C 1
ATOM 1822 O O . HIS A 1 238 ? -23.924 2.910 22.199 1.00 93.25 238 HIS A O 1
ATOM 1828 N N . GLN A 1 239 ? -23.535 4.891 21.213 1.00 91.00 239 GLN A N 1
ATOM 1829 C CA . GLN A 1 239 ? -24.913 5.096 20.748 1.00 91.00 239 GLN A CA 1
ATOM 1830 C C . GLN A 1 239 ? -25.343 4.035 19.724 1.00 91.00 239 GLN A C 1
ATOM 1832 O O . GLN A 1 239 ? -26.410 3.445 19.855 1.00 91.00 239 GLN A O 1
ATOM 1837 N N . ALA A 1 240 ? -24.501 3.745 18.728 1.00 90.12 240 ALA A N 1
ATOM 1838 C CA . ALA A 1 240 ? -24.783 2.713 17.728 1.00 90.12 240 ALA A CA 1
ATOM 1839 C C . ALA A 1 240 ? -24.890 1.302 18.335 1.00 90.12 240 ALA A C 1
ATOM 1841 O O . ALA A 1 240 ? -25.589 0.444 17.798 1.00 90.12 240 ALA A O 1
ATOM 1842 N N . MET A 1 241 ? -24.199 1.069 19.452 1.00 91.38 241 MET A N 1
ATOM 1843 C CA . MET A 1 241 ? -24.115 -0.225 20.128 1.00 91.38 241 MET A CA 1
ATOM 1844 C C . MET A 1 241 ? -25.048 -0.347 21.343 1.00 91.38 241 MET A C 1
ATOM 1846 O O . MET A 1 241 ? -25.052 -1.394 21.986 1.00 91.38 241 MET A O 1
ATOM 1850 N N . GLU A 1 242 ? -25.857 0.672 21.656 1.00 86.00 242 GLU A N 1
ATOM 1851 C CA . GLU A 1 242 ? -26.717 0.714 22.852 1.00 86.00 242 GLU A CA 1
ATOM 1852 C C . GLU A 1 242 ? -27.671 -0.491 22.932 1.00 86.00 242 GLU A C 1
ATOM 1854 O O . GLU A 1 242 ? -27.834 -1.094 23.990 1.00 86.00 242 GLU A O 1
ATOM 1859 N N . ASN A 1 243 ? -28.232 -0.895 21.788 1.00 83.12 243 ASN A N 1
ATOM 1860 C CA . ASN A 1 243 ? -29.146 -2.036 21.664 1.00 83.12 243 ASN A CA 1
ATOM 1861 C C . ASN A 1 243 ? -28.469 -3.300 21.105 1.00 83.12 243 ASN A C 1
ATOM 1863 O O . ASN A 1 243 ? -29.142 -4.220 20.636 1.00 83.12 243 ASN A O 1
ATOM 1867 N N . TYR A 1 244 ? -27.137 -3.353 21.106 1.00 88.31 244 TYR A N 1
ATOM 1868 C CA . TYR A 1 244 ? -26.406 -4.493 20.573 1.00 88.31 244 TYR A CA 1
ATOM 1869 C C . TYR A 1 244 ? -26.420 -5.664 21.559 1.00 88.31 244 TYR A C 1
ATOM 1871 O O . TYR A 1 244 ? -25.934 -5.561 22.682 1.00 88.31 244 TYR A O 1
ATOM 1879 N N . SER A 1 245 ? -26.973 -6.802 21.140 1.00 88.75 245 SER A N 1
ATOM 1880 C CA . SER A 1 245 ? -27.268 -7.925 22.037 1.00 88.75 245 SER A CA 1
ATOM 1881 C C . SER A 1 245 ? -26.100 -8.893 22.264 1.00 88.75 245 SER A C 1
ATOM 1883 O O . SER A 1 245 ? -26.324 -9.979 22.793 1.00 88.75 245 SER A O 1
ATOM 1885 N N . GLN A 1 246 ? -24.887 -8.565 21.814 1.00 92.50 246 GLN A N 1
ATOM 1886 C CA . GLN A 1 246 ? -23.722 -9.457 21.846 1.00 92.50 246 GLN A CA 1
ATOM 1887 C C . GLN A 1 246 ? -22.496 -8.742 22.443 1.00 92.50 246 GLN A C 1
ATOM 1889 O O . GLN A 1 246 ? -22.441 -7.512 22.404 1.00 92.50 246 GLN A O 1
ATOM 1894 N N . PRO A 1 247 ? -21.509 -9.466 23.004 1.00 93.31 247 PRO A N 1
ATOM 1895 C CA . PRO A 1 247 ? -20.323 -8.849 23.591 1.00 93.31 247 PRO A CA 1
ATOM 1896 C C . PRO A 1 247 ? -19.481 -8.090 22.560 1.00 93.31 247 PRO A C 1
ATOM 1898 O O . PRO A 1 247 ? -19.210 -8.608 21.472 1.00 93.31 247 PRO A O 1
ATOM 1901 N N . TRP A 1 248 ? -19.014 -6.889 22.910 1.00 95.00 248 TRP A N 1
ATOM 1902 C CA . TRP A 1 248 ? -18.178 -6.082 22.016 1.00 95.00 248 TRP A CA 1
ATOM 1903 C C . TRP A 1 248 ? -17.027 -5.349 22.718 1.00 95.00 248 TRP A C 1
ATOM 1905 O O . TRP A 1 248 ? -17.053 -5.133 23.929 1.00 95.00 248 TRP A O 1
ATOM 1915 N N . GLU A 1 249 ? -15.999 -4.990 21.948 1.00 95.44 249 GLU A N 1
ATOM 1916 C CA . GLU A 1 249 ? -14.836 -4.203 22.376 1.00 95.44 249 GLU A CA 1
ATOM 1917 C C . GLU A 1 249 ? -14.428 -3.175 21.306 1.00 95.44 249 GLU A C 1
ATOM 1919 O O . GLU A 1 249 ? -14.773 -3.309 20.128 1.00 95.44 249 GLU A O 1
ATOM 1924 N N . VAL A 1 250 ? -13.643 -2.170 21.703 1.00 96.62 250 VAL A N 1
ATOM 1925 C CA . VAL A 1 250 ? -13.051 -1.165 20.808 1.00 96.62 250 VAL A CA 1
ATOM 1926 C C . VAL A 1 250 ? -11.537 -1.139 20.976 1.00 96.62 250 VAL A C 1
ATOM 1928 O O . VAL A 1 250 ? -11.029 -0.993 22.089 1.00 96.62 250 VAL A O 1
ATOM 1931 N N . VAL A 1 251 ? -10.832 -1.224 19.850 1.00 95.81 251 VAL A N 1
ATOM 1932 C CA . VAL A 1 251 ? -9.373 -1.176 19.736 1.00 95.81 251 VAL A CA 1
ATOM 1933 C C . VAL A 1 251 ? -8.974 0.113 19.015 1.00 95.81 251 VAL A C 1
ATOM 1935 O O . VAL A 1 251 ? -9.090 0.217 17.790 1.00 95.81 251 VAL A O 1
ATOM 1938 N N . LEU A 1 252 ? -8.498 1.104 19.765 1.00 96.19 252 LEU A N 1
ATOM 1939 C CA . LEU A 1 252 ? -8.019 2.382 19.227 1.00 96.19 252 LEU A CA 1
ATOM 1940 C C . LEU A 1 252 ? -6.516 2.300 18.960 1.00 96.19 252 LEU A C 1
ATOM 1942 O O . LEU A 1 252 ? -5.740 2.181 19.899 1.00 96.19 252 LEU A O 1
ATOM 1946 N N . VAL A 1 253 ? -6.069 2.387 17.710 1.00 96.00 253 VAL A N 1
ATOM 1947 C CA . VAL A 1 253 ? -4.639 2.278 17.378 1.00 96.00 253 VAL A CA 1
ATOM 1948 C C . VAL A 1 253 ? -4.055 3.644 17.049 1.00 96.00 253 VAL A C 1
ATOM 1950 O O . VAL A 1 253 ? -4.393 4.224 16.022 1.00 96.00 253 VAL A O 1
ATOM 1953 N N . ASP A 1 254 ? -3.128 4.128 17.869 1.00 95.56 254 ASP A N 1
ATOM 1954 C CA . ASP A 1 254 ? -2.354 5.332 17.579 1.00 95.56 254 ASP A CA 1
ATOM 1955 C C . ASP A 1 254 ? -1.156 5.014 16.668 1.00 95.56 254 ASP A C 1
ATOM 1957 O O . ASP A 1 254 ? -0.229 4.300 17.062 1.00 95.56 254 ASP A O 1
ATOM 1961 N N . ASP A 1 255 ? -1.139 5.580 15.457 1.00 92.56 255 ASP A N 1
ATOM 1962 C CA . ASP A 1 255 ? -0.036 5.468 14.488 1.00 92.56 255 ASP A CA 1
ATOM 1963 C C . ASP A 1 255 ? 1.102 6.465 14.788 1.00 92.56 255 ASP A C 1
ATOM 1965 O O . ASP A 1 255 ? 1.559 7.207 13.911 1.00 92.56 255 ASP A O 1
ATOM 1969 N N . GLY A 1 256 ? 1.541 6.520 16.047 1.00 89.56 256 GLY A N 1
ATOM 1970 C CA . GLY A 1 256 ? 2.611 7.397 16.518 1.00 89.56 256 GLY A CA 1
ATOM 1971 C C . GLY A 1 256 ? 2.312 8.874 16.274 1.00 89.56 256 GLY A C 1
ATOM 1972 O O . GLY A 1 256 ? 3.098 9.556 15.601 1.00 89.56 256 GLY A O 1
ATOM 1973 N N . SER A 1 257 ? 1.166 9.339 16.773 1.00 91.38 257 SER A N 1
ATOM 1974 C CA . SER A 1 257 ? 0.726 10.729 16.630 1.00 91.38 257 SER A CA 1
ATOM 1975 C C . SER A 1 257 ? 1.673 11.710 17.320 1.00 91.38 257 SER A C 1
ATOM 1977 O O . SER A 1 257 ? 2.386 11.383 18.269 1.00 91.38 257 SER A O 1
ATOM 1979 N N . THR A 1 258 ? 1.689 12.941 16.814 1.00 89.88 258 THR A N 1
ATOM 1980 C CA . THR A 1 258 ? 2.495 14.051 17.349 1.00 89.88 258 THR A CA 1
ATOM 1981 C C . THR A 1 258 ? 1.671 15.054 18.155 1.00 89.88 258 THR A C 1
ATOM 1983 O O . THR A 1 258 ? 2.237 15.999 18.696 1.00 89.88 258 THR A O 1
ATOM 1986 N N . ASP A 1 259 ? 0.350 14.896 18.177 1.00 91.56 259 ASP A N 1
ATOM 1987 C CA . ASP A 1 259 ? -0.594 15.734 18.916 1.00 91.56 259 ASP A CA 1
ATOM 1988 C C . ASP A 1 259 ? -1.110 15.017 20.183 1.00 91.56 259 ASP A C 1
ATOM 1990 O O . ASP A 1 259 ? -0.502 14.061 20.668 1.00 91.56 259 ASP A O 1
ATOM 1994 N N . ALA A 1 260 ? -2.234 15.481 20.734 1.00 92.88 260 ALA A N 1
ATOM 1995 C CA . ALA A 1 260 ? -2.833 14.927 21.945 1.00 92.88 260 ALA A CA 1
ATOM 1996 C C . ALA A 1 260 ? -3.566 13.580 21.746 1.00 92.88 260 ALA A C 1
ATOM 1998 O O . ALA A 1 260 ? -4.044 13.020 22.732 1.00 92.88 260 ALA A O 1
ATOM 1999 N N . THR A 1 261 ? -3.614 13.012 20.530 1.00 92.62 261 THR A N 1
ATOM 2000 C CA . THR A 1 261 ? -4.339 11.753 20.236 1.00 92.62 261 THR A CA 1
ATOM 2001 C C . THR A 1 261 ? -4.013 10.618 21.221 1.00 92.62 261 THR A C 1
ATOM 2003 O O . THR A 1 261 ? -4.947 10.021 21.758 1.00 92.62 261 THR A O 1
ATOM 2006 N N . PRO A 1 262 ? -2.737 10.328 21.562 1.00 93.56 262 PRO A N 1
ATOM 2007 C CA . PRO A 1 262 ? -2.420 9.238 22.486 1.00 93.56 262 PRO A CA 1
ATOM 2008 C C . PRO A 1 262 ? -2.909 9.520 23.913 1.00 93.56 262 PRO A C 1
ATOM 2010 O O . PRO A 1 262 ? -3.268 8.600 24.646 1.00 93.56 262 PRO A O 1
ATOM 2013 N N . ALA A 1 263 ? -2.913 10.790 24.331 1.00 93.56 263 ALA A N 1
ATOM 2014 C CA . ALA A 1 263 ? -3.400 11.182 25.649 1.00 93.56 263 ALA A CA 1
ATOM 2015 C C . ALA A 1 263 ? -4.921 11.006 25.751 1.00 93.56 263 ALA A C 1
ATOM 2017 O O . ALA A 1 263 ? -5.390 10.425 26.731 1.00 93.56 263 ALA A O 1
ATOM 2018 N N . GLU A 1 264 ? -5.663 11.408 24.716 1.00 94.19 264 GLU A N 1
ATOM 2019 C CA . GLU A 1 264 ? -7.114 11.212 24.648 1.00 94.19 264 GLU A CA 1
ATOM 2020 C C . GLU A 1 264 ? -7.494 9.731 24.599 1.00 94.19 264 GLU A C 1
ATOM 2022 O O . GLU A 1 264 ? -8.364 9.298 25.355 1.00 94.19 264 GLU A O 1
ATOM 2027 N N . ILE A 1 265 ? -6.783 8.919 23.806 1.00 93.50 265 ILE A N 1
ATOM 2028 C CA . ILE A 1 265 ? -6.989 7.463 23.776 1.00 93.50 265 ILE A CA 1
ATOM 2029 C C . ILE A 1 265 ? -6.810 6.863 25.175 1.00 93.50 265 ILE A C 1
ATOM 2031 O O . ILE A 1 265 ? -7.657 6.088 25.611 1.00 93.50 265 ILE A O 1
ATOM 2035 N N . ARG A 1 266 ? -5.748 7.224 25.912 1.00 92.69 266 ARG A N 1
ATOM 2036 C CA . ARG A 1 266 ? -5.532 6.714 27.279 1.00 92.69 266 ARG A CA 1
ATOM 2037 C C . ARG A 1 266 ? -6.620 7.166 28.249 1.00 92.69 266 ARG A C 1
ATOM 2039 O O . ARG A 1 266 ? -7.087 6.350 29.043 1.00 92.69 266 ARG A O 1
ATOM 2046 N N . ARG A 1 267 ? -7.021 8.440 28.189 1.00 94.25 267 ARG A N 1
ATOM 2047 C CA . ARG A 1 267 ? -8.075 9.004 29.044 1.00 94.25 267 ARG A CA 1
ATOM 2048 C C . ARG A 1 267 ? -9.397 8.267 28.834 1.00 94.25 267 ARG A C 1
ATOM 2050 O O . ARG A 1 267 ? -9.997 7.799 29.797 1.00 94.25 267 ARG A O 1
ATOM 2057 N N . LEU A 1 268 ? -9.818 8.123 27.580 1.00 92.44 268 LEU A N 1
ATOM 2058 C CA . LEU A 1 268 ? -11.092 7.502 27.228 1.00 92.44 268 LEU A CA 1
ATOM 2059 C C . LEU A 1 268 ? -11.064 5.984 27.418 1.00 92.44 268 LEU A C 1
ATOM 2061 O O . LEU A 1 268 ? -12.040 5.419 27.901 1.00 92.44 268 LEU A O 1
ATOM 2065 N N . ALA A 1 269 ? -9.942 5.317 27.132 1.00 90.56 269 ALA A N 1
ATOM 2066 C CA . ALA A 1 269 ? -9.778 3.905 27.466 1.00 90.56 269 ALA A CA 1
ATOM 2067 C C . ALA A 1 269 ? -9.920 3.676 28.976 1.00 90.56 269 ALA A C 1
ATOM 2069 O O . ALA A 1 269 ? -10.597 2.742 29.382 1.00 90.56 269 ALA A O 1
ATOM 2070 N N . ALA A 1 270 ? -9.352 4.543 29.823 1.00 88.94 270 ALA A N 1
ATOM 2071 C CA . ALA A 1 270 ? -9.535 4.449 31.271 1.00 88.94 270 ALA A CA 1
ATOM 2072 C C . ALA A 1 270 ? -10.998 4.669 31.698 1.00 88.94 270 ALA A C 1
ATOM 2074 O O . ALA A 1 270 ? -11.488 3.952 32.569 1.00 88.94 270 ALA A O 1
ATOM 2075 N N . GLN A 1 271 ? -11.691 5.623 31.070 1.00 90.69 271 GLN A N 1
ATOM 2076 C CA . GLN A 1 271 ? -13.096 5.942 31.344 1.00 90.69 271 GLN A CA 1
ATOM 2077 C C . GLN A 1 271 ? -14.054 4.808 30.953 1.00 90.69 271 GLN A C 1
ATOM 2079 O O . GLN A 1 271 ? -14.969 4.495 31.709 1.00 90.69 271 GLN A O 1
ATOM 2084 N N . TYR A 1 272 ? -13.843 4.191 29.791 1.00 88.38 272 TYR A N 1
ATOM 2085 C CA . TYR A 1 272 ? -14.694 3.135 29.234 1.00 88.38 272 TYR A CA 1
ATOM 2086 C C . TYR A 1 272 ? -14.094 1.735 29.428 1.00 88.38 272 TYR A C 1
ATOM 2088 O O . TYR A 1 272 ? -14.309 0.831 28.620 1.00 88.38 272 TYR A O 1
ATOM 2096 N N . ARG A 1 273 ? -13.303 1.525 30.487 1.00 79.81 273 ARG A N 1
ATOM 2097 C CA . ARG A 1 273 ? -12.850 0.173 30.833 1.00 79.81 273 ARG A CA 1
ATOM 2098 C C . ARG A 1 273 ? -14.042 -0.693 31.275 1.00 79.81 273 ARG A C 1
ATOM 2100 O O . ARG A 1 273 ? -14.917 -0.198 31.980 1.00 79.81 273 ARG A O 1
ATOM 2107 N N . PRO A 1 274 ? -14.044 -1.994 30.923 1.00 83.75 274 PRO A N 1
ATOM 2108 C CA . PRO A 1 274 ? -12.900 -2.738 30.393 1.00 83.75 274 PRO A CA 1
ATOM 2109 C C . PRO A 1 274 ? -12.893 -2.938 28.862 1.00 83.75 274 PRO A C 1
ATOM 2111 O O . PRO A 1 274 ? -11.949 -3.545 28.362 1.00 83.75 274 PRO A O 1
ATOM 2114 N N . HIS A 1 275 ? -13.898 -2.461 28.120 1.00 90.94 275 HIS A N 1
ATOM 2115 C CA . HIS A 1 275 ? -14.105 -2.814 26.706 1.00 90.94 275 HIS A CA 1
ATOM 2116 C C . HIS A 1 275 ? -13.447 -1.878 25.691 1.00 90.94 275 HIS A C 1
ATOM 2118 O O . HIS A 1 275 ? -13.362 -2.233 24.518 1.00 90.94 275 HIS A O 1
ATOM 2124 N N . VAL A 1 276 ? -12.952 -0.712 26.109 1.00 93.38 276 VAL A N 1
ATOM 2125 C CA . VAL A 1 276 ? -12.149 0.176 25.255 1.00 93.38 276 VAL A CA 1
ATOM 2126 C C . VAL A 1 276 ? -10.677 0.078 25.641 1.00 93.38 276 VAL A C 1
ATOM 2128 O O . VAL A 1 276 ? -10.311 0.285 26.799 1.00 93.38 276 VAL A O 1
ATOM 2131 N N . HIS A 1 277 ? -9.812 -0.198 24.667 1.00 91.62 277 HIS A N 1
ATOM 2132 C CA . HIS A 1 277 ? -8.365 -0.181 24.861 1.00 91.62 277 HIS A CA 1
ATOM 2133 C C . HIS A 1 277 ? -7.637 0.475 23.685 1.00 91.62 277 HIS A C 1
ATOM 2135 O O . HIS A 1 277 ? -8.076 0.426 22.537 1.00 91.62 277 HIS A O 1
ATOM 2141 N N . GLY A 1 278 ? -6.520 1.133 23.994 1.00 91.81 278 GLY A N 1
ATOM 2142 C CA . GLY A 1 278 ? -5.635 1.717 22.988 1.00 91.81 278 GLY A CA 1
ATOM 2143 C C . GLY A 1 278 ? -4.597 0.708 22.501 1.00 91.81 278 GLY A C 1
ATOM 2144 O O . GLY A 1 278 ? -4.379 -0.282 23.171 1.00 91.81 278 GLY A O 1
ATOM 2145 N N . VAL A 1 279 ? -3.871 0.985 21.421 1.00 93.94 279 VAL A N 1
ATOM 2146 C CA . VAL A 1 279 ? -2.607 0.348 21.010 1.00 93.94 279 VAL A CA 1
ATOM 2147 C C . VAL A 1 279 ? -1.711 1.466 20.493 1.00 93.94 279 VAL A C 1
ATOM 2149 O O . VAL A 1 279 ? -2.037 2.104 19.499 1.00 93.94 279 VAL A O 1
ATOM 2152 N N . GLU A 1 280 ? -0.589 1.730 21.159 1.00 93.69 280 GLU A N 1
ATOM 2153 C CA . GLU A 1 280 ? 0.311 2.827 20.776 1.00 93.69 280 GLU A CA 1
ATOM 2154 C C . GLU A 1 280 ? 1.517 2.303 19.992 1.00 93.69 280 GLU A C 1
ATOM 2156 O O . GLU A 1 280 ? 2.339 1.536 20.515 1.00 93.69 280 GLU A O 1
ATOM 2161 N N . LEU A 1 281 ? 1.652 2.740 18.737 1.00 91.38 281 LEU A N 1
ATOM 2162 C CA . LEU A 1 281 ? 2.835 2.454 17.935 1.00 91.38 281 LEU A CA 1
ATOM 2163 C C . LEU A 1 281 ? 3.988 3.390 18.304 1.00 91.38 281 LEU A C 1
ATOM 2165 O O . LEU A 1 281 ? 3.812 4.563 18.620 1.00 91.38 281 LEU A O 1
ATOM 2169 N N . VAL A 1 282 ? 5.219 2.875 18.232 1.00 87.69 282 VAL A N 1
ATOM 2170 C CA . VAL A 1 282 ? 6.420 3.629 18.647 1.00 87.69 282 VAL A CA 1
ATOM 2171 C C . VAL A 1 282 ? 6.668 4.884 17.790 1.00 87.69 282 VAL A C 1
ATOM 2173 O O . VAL A 1 282 ? 7.294 5.833 18.258 1.00 87.69 282 VAL A O 1
ATOM 2176 N N . ARG A 1 283 ? 6.211 4.884 16.534 1.00 84.69 283 ARG A N 1
ATOM 2177 C CA . ARG A 1 283 ? 6.337 5.978 15.557 1.00 84.69 283 ARG A CA 1
ATOM 2178 C C . ARG A 1 283 ? 5.282 5.812 14.463 1.00 84.69 283 ARG A C 1
ATOM 2180 O O . ARG A 1 283 ? 4.651 4.767 14.394 1.00 84.69 283 ARG A O 1
ATOM 2187 N N . ASN A 1 284 ? 5.169 6.780 13.558 1.00 87.69 284 ASN A N 1
ATOM 2188 C CA . ASN A 1 284 ? 4.286 6.657 12.400 1.00 87.69 284 ASN A CA 1
ATOM 2189 C C . ASN A 1 284 ? 4.765 5.580 11.403 1.00 87.69 284 ASN A C 1
ATOM 2191 O O . ASN A 1 284 ? 5.854 5.690 10.821 1.00 87.69 284 ASN A O 1
ATOM 2195 N N . TYR A 1 285 ? 3.927 4.561 11.203 1.00 77.50 285 TYR A N 1
ATOM 2196 C CA . TYR A 1 285 ? 4.083 3.444 10.266 1.00 77.50 285 TYR A CA 1
ATOM 2197 C C . TYR A 1 285 ? 3.039 3.440 9.136 1.00 77.50 285 TYR A C 1
ATOM 2199 O O . TYR A 1 285 ? 3.122 2.585 8.252 1.00 77.50 285 TYR A O 1
ATOM 2207 N N . LYS A 1 286 ? 2.139 4.431 9.095 1.00 85.12 286 LYS A N 1
ATOM 2208 C CA . LYS A 1 286 ? 1.027 4.582 8.139 1.00 85.12 286 LYS A CA 1
ATOM 2209 C C . LYS A 1 286 ? -0.162 3.670 8.448 1.00 85.12 286 LYS A C 1
ATOM 2211 O O . LYS A 1 286 ? -0.061 2.649 9.126 1.00 85.12 286 LYS A O 1
ATOM 2216 N N . GLN A 1 287 ? -1.302 4.023 7.848 1.00 84.31 287 GLN A N 1
ATOM 2217 C CA . GLN A 1 287 ? -2.619 3.429 8.101 1.00 84.31 287 GLN A CA 1
ATOM 2218 C C . GLN A 1 287 ? -2.649 1.896 8.009 1.00 84.31 287 GLN A C 1
ATOM 2220 O O . GLN A 1 287 ? -3.299 1.262 8.829 1.00 84.31 287 GLN A O 1
ATOM 2225 N N . THR A 1 288 ? -1.946 1.271 7.056 1.00 84.81 288 THR A N 1
ATOM 2226 C CA . THR A 1 288 ? -1.943 -0.201 6.942 1.00 84.81 288 THR A CA 1
ATOM 2227 C C . THR A 1 288 ? -1.311 -0.882 8.150 1.00 84.81 288 THR A C 1
ATOM 2229 O O . THR A 1 288 ? -1.832 -1.892 8.609 1.00 84.81 288 THR A O 1
ATOM 2232 N N . ALA A 1 289 ? -0.194 -0.352 8.653 1.00 85.19 289 ALA A N 1
ATOM 2233 C CA . ALA A 1 289 ? 0.507 -0.942 9.786 1.00 85.19 289 ALA A CA 1
ATOM 2234 C C . ALA A 1 289 ? -0.281 -0.739 11.086 1.00 85.19 289 ALA A C 1
ATOM 2236 O O . ALA A 1 289 ? -0.400 -1.675 11.871 1.00 85.19 289 ALA A O 1
ATOM 2237 N N . ALA A 1 290 ? -0.887 0.439 11.263 1.00 90.25 290 ALA A N 1
ATOM 2238 C CA . ALA A 1 290 ? -1.812 0.699 12.364 1.00 90.25 290 ALA A CA 1
ATOM 2239 C C . ALA A 1 290 ? -3.042 -0.220 12.309 1.00 90.25 290 ALA A C 1
ATOM 2241 O O . ALA A 1 290 ? -3.402 -0.835 13.307 1.00 90.25 290 ALA A O 1
ATOM 2242 N N . MET A 1 291 ? -3.630 -0.404 11.124 1.00 91.75 291 MET A N 1
ATOM 2243 C CA . MET A 1 291 ? -4.726 -1.355 10.933 1.00 91.75 291 MET A CA 1
ATOM 2244 C C . MET A 1 291 ? -4.297 -2.782 11.293 1.00 91.75 291 MET A C 1
ATOM 2246 O O . MET A 1 291 ? -5.000 -3.459 12.033 1.00 91.75 291 MET A O 1
ATOM 2250 N N . GLN A 1 292 ? -3.132 -3.234 10.817 1.00 90.62 292 GLN A N 1
ATOM 2251 C CA . GLN A 1 292 ? -2.605 -4.562 11.137 1.00 90.62 292 GLN A CA 1
ATOM 2252 C C . GLN A 1 292 ? -2.408 -4.749 12.647 1.00 90.62 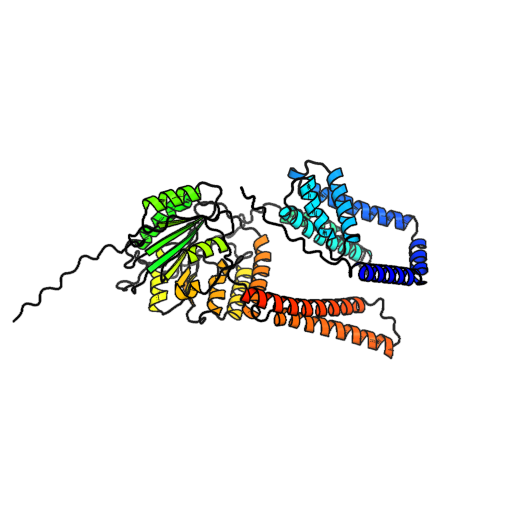292 GLN A C 1
ATOM 2254 O O . GLN A 1 292 ? -2.829 -5.769 13.179 1.00 90.62 292 GLN A O 1
ATOM 2259 N N . ALA A 1 293 ? -1.836 -3.759 13.337 1.00 91.44 293 ALA A N 1
ATOM 2260 C CA . ALA A 1 293 ? -1.654 -3.811 14.785 1.00 91.44 293 ALA A CA 1
ATOM 2261 C C . ALA A 1 293 ? -2.986 -3.922 15.541 1.00 91.44 293 ALA A C 1
ATOM 2263 O O . ALA A 1 293 ? -3.085 -4.666 16.513 1.00 91.44 293 ALA A O 1
ATOM 2264 N N . GLY A 1 294 ? -4.024 -3.234 15.063 1.00 93.06 294 GLY A N 1
ATOM 2265 C CA . GLY A 1 294 ? -5.368 -3.347 15.620 1.00 93.06 294 GLY A CA 1
ATOM 2266 C C . GLY A 1 294 ? -6.024 -4.701 15.355 1.00 93.06 294 GLY A C 1
ATOM 2267 O O . GLY A 1 294 ? -6.628 -5.269 16.257 1.00 93.06 294 GLY A O 1
ATOM 2268 N N . LEU A 1 295 ? -5.861 -5.258 14.149 1.00 92.38 295 LEU A N 1
ATOM 2269 C CA . LEU A 1 295 ? -6.332 -6.610 13.817 1.00 92.38 295 LEU A CA 1
ATOM 2270 C C . LEU A 1 295 ? -5.648 -7.687 14.674 1.00 92.38 295 LEU A C 1
ATOM 2272 O O . LEU A 1 295 ? -6.277 -8.684 15.022 1.00 92.38 295 LEU A O 1
ATOM 2276 N N . ASP A 1 296 ? -4.374 -7.482 15.011 1.00 90.94 296 ASP A N 1
ATOM 2277 C CA . ASP A 1 296 ? -3.606 -8.383 15.871 1.00 90.94 296 ASP A CA 1
ATOM 2278 C C . ASP A 1 296 ? -4.024 -8.293 17.344 1.00 90.94 296 ASP A C 1
ATOM 2280 O O . ASP A 1 296 ? -4.039 -9.312 18.032 1.00 90.94 296 ASP A O 1
ATOM 2284 N N . ALA A 1 297 ? -4.397 -7.101 17.815 1.00 91.38 297 ALA A N 1
ATOM 2285 C CA . ALA A 1 297 ? -4.881 -6.882 19.177 1.00 91.38 297 ALA A CA 1
ATOM 2286 C C . ALA A 1 297 ? -6.353 -7.290 19.380 1.00 91.38 297 ALA A C 1
ATOM 2288 O O . ALA A 1 297 ? -6.729 -7.694 20.478 1.00 91.38 297 ALA A O 1
ATOM 2289 N N . ALA A 1 298 ? -7.178 -7.217 18.332 1.00 93.25 298 ALA A N 1
ATOM 2290 C CA . ALA A 1 298 ? -8.587 -7.594 18.378 1.00 93.25 298 ALA A CA 1
ATOM 2291 C C . ALA A 1 298 ? -8.771 -9.060 18.797 1.00 93.25 298 ALA A C 1
ATOM 2293 O O . ALA A 1 298 ? -8.075 -9.951 18.304 1.00 93.25 298 ALA A O 1
ATOM 2294 N N . ARG A 1 299 ? -9.761 -9.342 19.649 1.00 91.50 299 ARG A N 1
ATOM 2295 C CA . ARG A 1 299 ? -10.042 -10.679 20.211 1.00 91.50 299 ARG A CA 1
ATOM 2296 C C . ARG A 1 299 ? -11.332 -11.316 19.692 1.00 91.50 299 ARG A C 1
ATOM 2298 O O . ARG A 1 299 ? -11.561 -12.493 19.941 1.00 91.50 299 ARG A O 1
ATOM 2305 N N . GLY A 1 300 ? -12.152 -10.561 18.970 1.00 91.81 300 GLY A N 1
ATOM 2306 C CA . GLY A 1 300 ? -13.472 -10.974 18.509 1.00 91.81 300 GLY A CA 1
ATOM 2307 C C . GLY A 1 300 ? -13.444 -12.022 17.402 1.00 91.81 300 GLY A C 1
ATOM 2308 O O . GLY A 1 300 ? -12.488 -12.121 16.619 1.00 91.81 300 GLY A O 1
ATOM 2309 N N . ASP A 1 301 ? -14.542 -12.772 17.334 1.00 92.88 301 ASP A N 1
ATOM 2310 C CA . ASP A 1 301 ? -14.873 -13.696 16.246 1.00 92.88 301 ASP A CA 1
ATOM 2311 C C . ASP A 1 301 ? -15.365 -12.943 15.008 1.00 92.88 301 ASP A C 1
ATOM 2313 O O . ASP A 1 301 ? -15.274 -13.441 13.885 1.00 92.88 301 ASP A O 1
ATOM 2317 N N . VAL A 1 302 ? -15.854 -11.720 15.212 1.00 96.31 302 VAL A N 1
ATOM 2318 C CA . VAL A 1 302 ? -16.196 -10.751 14.176 1.00 96.31 302 VAL A CA 1
ATOM 2319 C C . VAL A 1 302 ? -15.376 -9.492 14.417 1.00 96.31 302 VAL A C 1
ATOM 2321 O O . VAL A 1 302 ? -15.265 -9.017 15.546 1.00 96.31 302 VAL A O 1
ATOM 2324 N N . ILE A 1 303 ? -14.787 -8.944 13.357 1.00 97.00 303 ILE A N 1
ATOM 2325 C CA . ILE A 1 303 ? -13.969 -7.733 13.439 1.00 97.00 303 ILE A CA 1
ATOM 2326 C C . ILE A 1 303 ? -14.534 -6.694 12.478 1.00 97.00 303 ILE A C 1
ATOM 2328 O O . ILE A 1 303 ? -14.629 -6.950 11.280 1.00 97.00 303 ILE A O 1
ATOM 2332 N N . ALA A 1 304 ? -14.890 -5.521 12.990 1.00 96.75 304 ALA A N 1
ATOM 2333 C CA . ALA A 1 304 ? -15.257 -4.355 12.201 1.00 96.75 304 ALA A CA 1
ATOM 2334 C C . ALA A 1 304 ? -14.086 -3.369 12.166 1.00 96.75 304 ALA A C 1
ATOM 2336 O O . ALA A 1 304 ? -13.462 -3.108 13.189 1.00 96.75 304 ALA A O 1
ATOM 2337 N N . THR A 1 305 ? -13.784 -2.802 11.003 1.00 95.31 305 THR A N 1
ATOM 2338 C CA . THR A 1 305 ? -12.797 -1.724 10.863 1.00 95.31 305 THR A CA 1
ATOM 2339 C C . THR A 1 305 ? -13.495 -0.412 10.568 1.00 95.31 305 THR A C 1
ATOM 2341 O O . THR A 1 305 ? -14.472 -0.403 9.825 1.00 95.31 305 THR A O 1
ATOM 2344 N N . LEU A 1 306 ? -12.983 0.692 11.105 1.00 92.44 306 LEU A N 1
ATOM 2345 C CA . LEU A 1 306 ? -13.556 2.025 10.929 1.00 92.44 306 LEU A CA 1
ATOM 2346 C C . LEU A 1 306 ? -12.435 3.080 10.916 1.00 92.44 306 LEU A C 1
ATOM 2348 O O . LEU A 1 306 ? -11.441 2.918 11.613 1.00 92.44 306 LEU A O 1
ATOM 2352 N N . ASP A 1 307 ? -12.566 4.144 10.118 1.00 87.62 307 ASP A N 1
ATOM 2353 C CA . ASP A 1 307 ? -11.607 5.264 10.143 1.00 87.62 307 ASP A CA 1
ATOM 2354 C C . ASP A 1 307 ? -11.914 6.240 11.289 1.00 87.62 307 ASP A C 1
ATOM 2356 O O . ASP A 1 307 ? -13.071 6.439 11.659 1.00 87.62 307 ASP A O 1
ATOM 2360 N N . GLY A 1 308 ? -10.873 6.895 11.807 1.00 83.31 308 GLY A N 1
ATOM 2361 C CA . GLY A 1 308 ? -10.973 7.845 12.917 1.00 83.31 308 GLY A CA 1
ATOM 2362 C C . GLY A 1 308 ? -11.563 9.226 12.594 1.00 83.31 308 GLY A C 1
ATOM 2363 O O . GLY A 1 308 ? -11.565 10.078 13.470 1.00 83.31 308 GLY A O 1
ATOM 2364 N N . ASP A 1 309 ? -12.035 9.484 11.369 1.00 81.00 309 ASP A N 1
ATOM 2365 C CA . ASP A 1 309 ? -12.402 10.829 10.886 1.00 81.00 309 ASP A CA 1
ATOM 2366 C C . ASP A 1 309 ? -13.917 11.115 10.839 1.00 81.00 309 ASP A C 1
ATOM 2368 O O . ASP A 1 309 ? -14.348 12.072 10.185 1.00 81.00 309 ASP A O 1
ATOM 2372 N N . LEU A 1 310 ? -14.721 10.275 11.509 1.00 80.38 310 LEU A N 1
ATOM 2373 C CA . LEU A 1 310 ? -16.191 10.346 11.599 1.00 80.38 310 LEU A CA 1
ATOM 2374 C C . LEU A 1 310 ? -16.945 10.257 10.258 1.00 80.38 310 LEU A C 1
ATOM 2376 O O . LEU A 1 310 ? -18.161 10.446 10.223 1.00 80.38 310 LEU A O 1
ATOM 2380 N N . GLN A 1 311 ? -16.267 9.960 9.144 1.00 77.62 311 GLN A N 1
ATOM 2381 C CA . GLN A 1 311 ? -16.926 9.919 7.837 1.00 77.62 311 GLN A CA 1
ATOM 2382 C C . GLN A 1 311 ? -17.858 8.722 7.671 1.00 77.62 311 GLN A C 1
ATOM 2384 O O . GLN A 1 311 ? -18.892 8.844 7.016 1.00 77.62 311 GLN A O 1
ATOM 2389 N N . ASN A 1 312 ? -17.494 7.564 8.219 1.00 84.38 312 ASN A N 1
ATOM 2390 C CA . ASN A 1 312 ? -18.344 6.378 8.175 1.00 84.38 312 ASN A CA 1
ATOM 2391 C C . ASN A 1 312 ? -19.167 6.291 9.459 1.00 84.38 312 ASN A C 1
ATOM 2393 O O . ASN A 1 312 ? -18.643 6.525 10.548 1.00 84.38 312 ASN A O 1
ATOM 2397 N N . ASP A 1 313 ? -20.439 5.930 9.325 1.00 86.94 313 ASP A N 1
ATOM 2398 C CA . ASP A 1 313 ? -21.366 5.899 10.448 1.00 86.94 313 ASP A CA 1
ATOM 2399 C C . ASP A 1 313 ? -21.299 4.568 11.229 1.00 86.94 313 ASP A C 1
ATOM 2401 O O . ASP A 1 313 ? -21.572 3.514 10.646 1.00 86.94 313 ASP A O 1
ATOM 2405 N N . PRO A 1 314 ? -20.985 4.567 12.543 1.00 90.81 314 PRO A N 1
ATOM 2406 C CA . PRO A 1 314 ? -20.994 3.349 13.356 1.00 90.81 314 PRO A CA 1
ATOM 2407 C C . PRO A 1 314 ? -22.346 2.620 13.392 1.00 90.81 314 PRO A C 1
ATOM 2409 O O . PRO A 1 314 ? -22.370 1.409 13.595 1.00 90.81 314 PRO A O 1
ATOM 2412 N N . PHE A 1 315 ? -23.462 3.319 13.147 1.00 90.44 315 PHE A N 1
ATOM 2413 C CA . PHE A 1 315 ? -24.808 2.726 13.104 1.00 90.44 315 PHE A CA 1
ATOM 2414 C C . PHE A 1 315 ? -24.990 1.672 12.002 1.00 90.44 315 PHE A C 1
ATOM 2416 O O . PHE A 1 315 ? -25.908 0.855 12.071 1.00 90.44 315 PHE A O 1
ATOM 2423 N N . ASP A 1 316 ? -24.113 1.646 10.996 1.00 89.88 316 ASP A N 1
ATOM 2424 C CA . ASP A 1 316 ? -24.141 0.613 9.963 1.00 89.88 316 ASP A CA 1
ATOM 2425 C C . ASP A 1 316 ? -23.489 -0.710 10.421 1.00 89.88 316 ASP A C 1
ATOM 2427 O O . ASP A 1 316 ? -23.750 -1.757 9.822 1.00 89.88 316 ASP A O 1
ATOM 2431 N N . ILE A 1 317 ? -22.683 -0.704 11.496 1.00 93.50 317 ILE A N 1
ATOM 2432 C CA . ILE A 1 317 ? -21.947 -1.888 11.974 1.00 93.5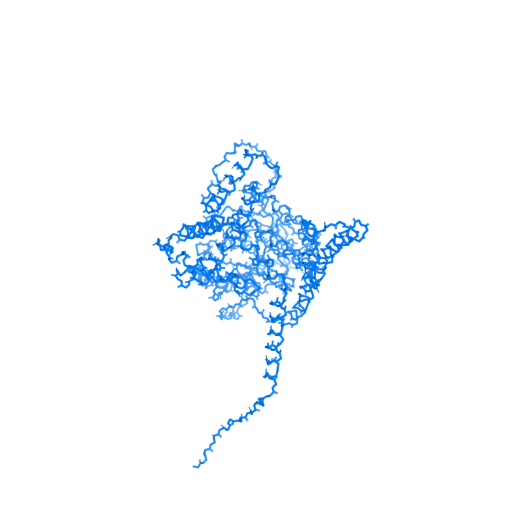0 317 ILE A CA 1
ATOM 2433 C C . ILE A 1 317 ? -22.895 -3.040 12.347 1.00 93.50 317 ILE A C 1
ATOM 2435 O O . ILE A 1 317 ? -22.699 -4.130 11.800 1.00 93.50 317 ILE A O 1
ATOM 2439 N N . PRO A 1 318 ? -23.939 -2.860 13.190 1.00 93.00 318 PRO A N 1
ATOM 2440 C CA . PRO A 1 318 ? -24.830 -3.962 13.561 1.00 93.00 318 PRO A CA 1
ATOM 2441 C C . PRO A 1 318 ? -25.473 -4.650 12.352 1.00 93.00 318 PRO A C 1
ATOM 2443 O O . PRO A 1 318 ? -25.494 -5.879 12.280 1.00 93.00 318 PRO A O 1
ATOM 2446 N N . ARG A 1 319 ? -25.912 -3.868 11.353 1.00 90.38 319 ARG A N 1
ATOM 2447 C CA . ARG A 1 319 ? -26.497 -4.385 10.104 1.00 90.38 319 ARG A CA 1
ATOM 2448 C C . ARG A 1 319 ? -25.508 -5.239 9.323 1.00 90.38 319 ARG A C 1
ATOM 2450 O O . ARG A 1 319 ? -25.843 -6.329 8.860 1.00 90.38 319 ARG A O 1
ATOM 2457 N N . MET A 1 320 ? -24.283 -4.742 9.171 1.00 93.12 320 MET A N 1
ATOM 2458 C CA . MET A 1 320 ? -23.230 -5.439 8.438 1.00 93.12 320 MET A CA 1
ATOM 2459 C C . MET A 1 320 ? -22.816 -6.736 9.141 1.00 93.12 320 MET A C 1
ATOM 2461 O O . MET A 1 320 ? -22.600 -7.740 8.465 1.00 93.12 320 MET A O 1
ATOM 2465 N N . VAL A 1 321 ? -22.751 -6.742 10.478 1.00 94.00 321 VAL A N 1
ATOM 2466 C CA . VAL A 1 321 ? -22.481 -7.955 11.267 1.00 94.00 321 VAL A CA 1
ATOM 2467 C C . VAL A 1 321 ? -23.615 -8.967 11.123 1.00 94.00 321 VAL A C 1
ATOM 2469 O O . VAL A 1 321 ? -23.350 -10.144 10.877 1.00 94.00 321 VAL A O 1
ATOM 2472 N N . TYR A 1 322 ? -24.870 -8.516 11.211 1.00 92.12 322 TYR A N 1
ATOM 2473 C CA . TYR A 1 322 ? -26.035 -9.376 11.017 1.00 92.12 322 TYR A CA 1
ATOM 2474 C C . TYR A 1 322 ? -25.983 -10.087 9.664 1.00 92.12 322 TYR A C 1
ATOM 2476 O O . TYR A 1 322 ? -26.047 -11.317 9.615 1.00 92.12 322 TYR A O 1
ATOM 2484 N N . ARG A 1 323 ? -25.786 -9.335 8.571 1.00 92.50 323 ARG A N 1
ATOM 2485 C CA . ARG A 1 323 ? -25.648 -9.907 7.222 1.00 92.50 323 ARG A CA 1
ATOM 2486 C C . ARG A 1 323 ? -24.468 -10.866 7.127 1.00 92.50 323 ARG A C 1
ATOM 2488 O O . ARG A 1 323 ? -24.617 -11.949 6.573 1.00 92.50 323 ARG A O 1
ATOM 2495 N N . LEU A 1 324 ? -23.315 -10.507 7.700 1.00 93.94 324 LEU A N 1
ATOM 2496 C CA . LEU A 1 324 ? -22.129 -11.362 7.666 1.00 93.94 324 LEU A CA 1
ATOM 2497 C C . LEU A 1 324 ? -22.402 -12.751 8.255 1.00 93.94 324 LEU A C 1
ATOM 2499 O O . LEU A 1 324 ? -21.991 -13.754 7.675 1.00 93.94 324 LEU A O 1
ATOM 2503 N N . LEU A 1 325 ? -23.093 -12.807 9.393 1.00 92.69 325 LEU A N 1
ATOM 2504 C CA . LEU A 1 325 ? -23.349 -14.056 10.106 1.00 92.69 325 LEU A CA 1
ATOM 2505 C C . LEU A 1 325 ? -24.525 -14.842 9.513 1.00 92.69 325 LEU A C 1
ATOM 2507 O O . LEU A 1 325 ? -24.439 -16.061 9.391 1.00 92.69 325 LEU A O 1
ATOM 2511 N N . THR A 1 326 ? -25.608 -14.163 9.130 1.00 90.00 326 THR A N 1
ATOM 2512 C CA . THR A 1 326 ? -26.833 -14.814 8.623 1.00 90.00 326 THR A CA 1
ATOM 2513 C C . THR A 1 326 ? -26.723 -15.306 7.187 1.00 90.00 326 THR A C 1
ATOM 2515 O O . THR A 1 326 ? -27.281 -16.350 6.860 1.00 90.00 326 THR A O 1
ATOM 2518 N N . GLU A 1 327 ? -25.975 -14.603 6.337 1.00 89.12 327 GLU A N 1
ATOM 2519 C CA . GLU A 1 327 ? -25.732 -15.001 4.944 1.00 89.12 327 GLU A CA 1
ATOM 2520 C C . GLU A 1 327 ? -24.476 -15.888 4.800 1.00 89.12 327 GLU A C 1
ATOM 2522 O O . GLU A 1 327 ? -24.065 -16.199 3.683 1.00 89.12 327 GLU A O 1
ATOM 2527 N N . ASP A 1 328 ? -23.857 -16.289 5.919 1.00 89.69 328 ASP A N 1
ATOM 2528 C CA . ASP A 1 328 ? -22.609 -17.063 5.982 1.00 89.69 328 ASP A CA 1
ATOM 2529 C C . ASP A 1 328 ? -21.485 -16.473 5.105 1.00 89.69 328 ASP A C 1
ATOM 2531 O O . ASP A 1 328 ? -20.828 -17.144 4.302 1.00 89.69 328 ASP A O 1
ATOM 2535 N N . LEU A 1 329 ? -21.260 -15.171 5.271 1.00 91.38 329 LEU A N 1
ATOM 2536 C CA . LEU A 1 329 ? -20.211 -14.432 4.583 1.00 91.38 329 LEU A CA 1
ATOM 2537 C C . LEU A 1 329 ? -18.930 -14.402 5.428 1.00 91.38 329 LEU A C 1
ATOM 2539 O O . LEU A 1 329 ? -18.912 -14.675 6.634 1.00 91.38 329 LEU A O 1
ATOM 2543 N N . ASP A 1 330 ? -17.834 -14.037 4.772 1.00 90.81 330 ASP A N 1
ATOM 2544 C CA . ASP A 1 330 ? -16.534 -13.804 5.403 1.00 90.81 330 ASP A CA 1
ATOM 2545 C C . ASP A 1 330 ? -16.148 -12.321 5.400 1.00 90.81 330 ASP A C 1
ATOM 2547 O O . ASP A 1 330 ? -15.296 -11.904 6.189 1.00 90.81 330 ASP A O 1
ATOM 2551 N N . LEU A 1 331 ? -16.781 -11.525 4.531 1.00 93.44 331 LEU A N 1
ATOM 2552 C CA . LEU A 1 331 ? -16.595 -10.083 4.433 1.00 93.44 331 LEU A CA 1
ATOM 2553 C C . LEU A 1 331 ? -17.867 -9.382 3.956 1.00 93.44 331 LEU A C 1
ATOM 2555 O O . LEU A 1 331 ? -18.410 -9.714 2.901 1.00 93.44 331 LEU A O 1
ATOM 2559 N N . VAL A 1 332 ? -18.254 -8.334 4.679 1.00 92.38 332 VAL A N 1
ATOM 2560 C CA . VAL A 1 332 ? -19.214 -7.324 4.226 1.00 92.38 332 VAL A CA 1
ATOM 2561 C C . VAL A 1 332 ? -18.493 -5.979 4.145 1.00 92.38 332 VAL A C 1
ATOM 2563 O O . VAL A 1 332 ? -18.028 -5.447 5.153 1.00 92.38 332 VAL A O 1
ATOM 2566 N N . ALA A 1 333 ? -18.338 -5.445 2.935 1.00 90.75 333 ALA A N 1
ATOM 2567 C CA . ALA A 1 333 ? -17.682 -4.162 2.692 1.00 90.75 333 ALA A CA 1
ATOM 2568 C C . ALA A 1 333 ? -18.707 -3.026 2.582 1.00 90.75 333 ALA A C 1
ATOM 2570 O O . ALA A 1 333 ? -19.719 -3.163 1.898 1.00 90.75 333 ALA A O 1
ATOM 2571 N N . GLY A 1 334 ? -18.432 -1.883 3.208 1.00 87.31 334 GLY A N 1
ATOM 2572 C CA . GLY A 1 334 ? -19.275 -0.705 3.058 1.00 87.31 334 GLY A CA 1
ATOM 2573 C C . GLY A 1 334 ? -19.216 -0.139 1.637 1.00 87.31 334 GLY A C 1
ATOM 2574 O O . GLY A 1 334 ? -18.151 -0.034 1.027 1.00 87.31 334 GLY A O 1
ATOM 2575 N N . TRP A 1 335 ? -20.364 0.266 1.107 1.00 84.19 335 TRP A N 1
ATOM 2576 C CA . TRP A 1 335 ? -20.497 0.936 -0.177 1.00 84.19 335 TRP A CA 1
ATOM 2577 C C . TRP A 1 335 ? -21.070 2.344 -0.004 1.00 84.19 335 TRP A C 1
ATOM 2579 O O . TRP A 1 335 ? -22.244 2.548 0.308 1.00 84.19 335 TRP A O 1
ATOM 2589 N N . ARG A 1 336 ? -20.230 3.348 -0.279 1.00 79.31 336 ARG A N 1
ATOM 2590 C CA . ARG A 1 336 ? -20.610 4.765 -0.254 1.00 79.31 336 ARG A CA 1
ATOM 2591 C C . ARG A 1 336 ? -21.294 5.158 -1.566 1.00 79.31 336 ARG A C 1
ATOM 2593 O O . ARG A 1 336 ? -20.630 5.521 -2.540 1.00 79.31 336 ARG A O 1
ATOM 2600 N N . LYS A 1 337 ? -22.627 5.095 -1.605 1.00 64.69 337 LYS A N 1
ATOM 2601 C CA . LYS A 1 337 ? -23.423 5.348 -2.824 1.00 64.69 337 LYS A CA 1
ATOM 2602 C C . LYS A 1 337 ? -23.392 6.821 -3.280 1.00 64.69 337 LYS A C 1
ATOM 2604 O O . LYS A 1 337 ? -23.233 7.090 -4.470 1.00 64.69 337 LYS A O 1
ATOM 2609 N N . ASN A 1 338 ? -23.453 7.775 -2.345 1.00 56.62 338 ASN A N 1
ATOM 2610 C CA . ASN A 1 338 ? -23.554 9.219 -2.622 1.00 56.62 338 ASN A CA 1
ATOM 2611 C C . ASN A 1 338 ? -22.225 9.971 -2.427 1.00 56.62 338 ASN A C 1
ATOM 2613 O O . ASN A 1 338 ? -22.089 10.834 -1.564 1.00 56.62 338 ASN A O 1
ATOM 2617 N N . ARG A 1 339 ? -21.212 9.670 -3.247 1.00 54.31 339 ARG A N 1
ATOM 2618 C CA . ARG A 1 339 ? -19.925 10.383 -3.182 1.00 54.31 339 ARG A CA 1
ATOM 2619 C C . ARG A 1 339 ? -20.006 11.750 -3.880 1.00 54.31 339 ARG A C 1
ATOM 2621 O O . ARG A 1 339 ? -19.910 11.820 -5.113 1.00 54.31 339 ARG A O 1
ATOM 2628 N N . GLN A 1 340 ? -20.125 12.825 -3.096 1.00 45.25 340 GLN A N 1
ATOM 2629 C CA . GLN A 1 340 ? -20.053 14.227 -3.545 1.00 45.25 340 GLN A CA 1
ATOM 2630 C C . GLN A 1 340 ? -18.617 14.665 -3.922 1.00 45.25 340 GLN A C 1
ATOM 2632 O O . GLN A 1 340 ? -18.116 15.681 -3.458 1.00 45.25 340 GLN A O 1
ATOM 2637 N N . GLU A 1 341 ? -17.910 13.900 -4.760 1.00 45.50 341 GLU A N 1
ATOM 2638 C CA . GLU A 1 341 ? -16.562 14.276 -5.217 1.00 45.50 341 GLU A CA 1
ATOM 2639 C C . GLU A 1 341 ? -16.443 14.285 -6.750 1.00 45.50 341 GLU A C 1
ATOM 2641 O O . GLU A 1 341 ? -16.997 13.424 -7.444 1.00 45.50 341 GLU A O 1
ATOM 2646 N N . GLY A 1 342 ? -15.687 15.272 -7.253 1.00 41.53 342 GLY A N 1
ATOM 2647 C CA . GLY A 1 342 ? -15.572 15.684 -8.656 1.00 41.53 342 GLY A CA 1
ATOM 2648 C C . GLY A 1 342 ? -15.409 14.551 -9.677 1.00 41.53 342 GLY A C 1
ATOM 2649 O O . GLY A 1 342 ? -14.524 13.696 -9.586 1.00 41.53 342 GLY A O 1
ATOM 2650 N N . PHE A 1 343 ? -16.276 14.593 -10.690 1.00 42.00 343 PHE A N 1
ATOM 2651 C CA . PHE A 1 343 ? -16.543 13.544 -11.676 1.00 42.00 343 PHE A CA 1
ATOM 2652 C C . PHE A 1 343 ? -15.315 13.095 -12.494 1.00 42.00 343 PHE A C 1
ATOM 2654 O O . PHE A 1 343 ? -15.186 11.908 -12.795 1.00 42.00 343 PHE A O 1
ATOM 2661 N N . TRP A 1 344 ? -14.384 14.001 -12.807 1.00 34.69 344 TRP A N 1
ATOM 2662 C CA . TRP A 1 344 ? -13.356 13.759 -13.831 1.00 34.69 344 TRP A CA 1
ATOM 2663 C C . TRP A 1 344 ? -12.004 13.249 -13.302 1.00 34.69 344 TRP A C 1
ATOM 2665 O O . TRP A 1 344 ? -11.364 12.440 -13.967 1.00 34.69 344 TRP A O 1
ATOM 2675 N N . MET A 1 345 ? -11.585 13.623 -12.086 1.00 42.50 345 MET A N 1
ATOM 2676 C CA . MET A 1 345 ? -10.229 13.310 -11.588 1.00 42.50 345 MET A CA 1
ATOM 2677 C C . MET A 1 345 ? -10.145 12.013 -10.760 1.00 42.50 345 MET A C 1
ATOM 2679 O O . MET A 1 345 ? -9.060 11.464 -10.574 1.00 42.50 345 MET A O 1
ATOM 2683 N N . ARG A 1 346 ? -11.278 11.512 -10.237 1.00 52.19 346 ARG A N 1
ATOM 2684 C CA . ARG A 1 346 ? -11.308 10.366 -9.300 1.00 52.19 346 ARG A CA 1
ATOM 2685 C C . ARG A 1 346 ? -12.175 9.187 -9.755 1.00 52.19 346 ARG A C 1
ATOM 2687 O O . ARG A 1 346 ? -11.798 8.044 -9.500 1.00 52.19 346 ARG A O 1
ATOM 2694 N N . ARG A 1 347 ? -13.291 9.411 -10.467 1.00 54.62 347 ARG A N 1
ATOM 2695 C CA . ARG A 1 347 ? -14.217 8.318 -10.845 1.00 54.62 347 ARG A CA 1
ATOM 2696 C C . ARG A 1 347 ? -13.695 7.443 -11.986 1.00 54.62 347 ARG A C 1
ATOM 2698 O O . ARG A 1 347 ? -13.907 6.235 -11.945 1.00 54.62 347 ARG A O 1
ATOM 2705 N N . LEU A 1 348 ? -13.006 8.009 -12.982 1.00 53.03 348 LEU A N 1
ATOM 2706 C CA . LEU A 1 348 ? -12.496 7.231 -14.119 1.00 53.03 348 LEU A CA 1
ATOM 2707 C C . LEU A 1 348 ? -11.357 6.270 -13.711 1.00 53.03 348 LEU A C 1
ATOM 2709 O O . LEU A 1 348 ? -11.496 5.073 -13.976 1.00 53.03 348 LEU A O 1
ATOM 2713 N N . PRO A 1 349 ? -10.304 6.709 -12.982 1.00 54.72 349 PRO A N 1
ATOM 2714 C CA . PRO A 1 349 ? -9.276 5.796 -12.481 1.00 54.72 349 PRO A CA 1
ATOM 2715 C C . PRO A 1 349 ? -9.852 4.767 -11.508 1.00 54.72 349 PRO A C 1
ATOM 2717 O O . PRO A 1 349 ? -9.506 3.597 -11.597 1.00 54.72 349 PRO A O 1
ATOM 2720 N N . SER A 1 350 ? -10.781 5.169 -10.630 1.00 56.41 350 SER A N 1
ATOM 2721 C CA . SER A 1 350 ? -11.443 4.249 -9.698 1.00 56.41 350 SER A CA 1
ATOM 2722 C C . SER A 1 350 ? -12.289 3.193 -10.417 1.00 56.41 350 SER A C 1
ATOM 2724 O O . SER A 1 350 ? -12.249 2.032 -10.033 1.00 56.41 350 SER A O 1
ATOM 2726 N N . ARG A 1 351 ? -12.997 3.530 -11.502 1.00 64.06 351 ARG A N 1
ATOM 2727 C CA . ARG A 1 351 ? -13.739 2.537 -12.299 1.00 64.06 351 ARG A CA 1
ATOM 2728 C C . ARG A 1 351 ? -12.816 1.552 -13.010 1.00 64.06 351 ARG A C 1
ATOM 2730 O O . ARG A 1 351 ? -13.132 0.366 -13.059 1.00 64.06 351 ARG A O 1
ATOM 2737 N N . ILE A 1 352 ? -11.693 2.024 -13.552 1.00 64.25 352 ILE A N 1
ATOM 2738 C CA . ILE A 1 352 ? -10.685 1.160 -14.186 1.00 64.25 352 ILE A CA 1
ATOM 2739 C C . ILE A 1 352 ? -10.041 0.249 -13.133 1.00 64.25 352 ILE A C 1
ATOM 2741 O O . ILE A 1 352 ? -9.949 -0.955 -13.355 1.00 64.25 352 ILE A O 1
ATOM 2745 N N . ALA A 1 353 ? -9.685 0.810 -11.975 1.00 61.16 353 ALA A N 1
ATOM 2746 C CA . ALA A 1 353 ? -9.162 0.099 -10.814 1.00 61.16 353 ALA A CA 1
ATOM 2747 C C . ALA A 1 353 ? -10.113 -1.015 -10.368 1.00 61.16 353 ALA A C 1
ATOM 2749 O O . ALA A 1 353 ? -9.742 -2.183 -10.385 1.00 61.16 353 ALA A O 1
ATOM 2750 N N . ASN A 1 354 ? -11.365 -0.665 -10.069 1.00 64.75 354 ASN A N 1
ATOM 2751 C CA . ASN A 1 354 ? -12.393 -1.598 -9.615 1.00 64.75 354 ASN A CA 1
ATOM 2752 C C . ASN A 1 354 ? -12.654 -2.687 -10.663 1.00 64.75 354 ASN A C 1
ATOM 2754 O O . ASN A 1 354 ? -12.801 -3.852 -10.316 1.00 64.75 354 ASN A O 1
ATOM 2758 N N . ARG A 1 355 ? -12.656 -2.341 -11.958 1.00 69.00 355 ARG A N 1
ATOM 2759 C CA . ARG A 1 355 ? -12.847 -3.313 -13.045 1.00 69.00 355 ARG A CA 1
ATOM 2760 C C . ARG A 1 355 ? -11.653 -4.255 -13.207 1.00 69.00 355 ARG A C 1
ATOM 2762 O O . ARG A 1 355 ? -11.862 -5.429 -13.499 1.00 69.00 355 ARG A O 1
ATOM 2769 N N . LEU A 1 356 ? -10.426 -3.763 -13.034 1.00 66.12 356 LEU A N 1
ATOM 2770 C CA . LEU A 1 356 ? -9.225 -4.597 -13.043 1.00 66.12 356 LEU A CA 1
ATOM 2771 C C . LEU A 1 356 ? -9.222 -5.537 -11.834 1.00 66.12 356 LEU A C 1
ATOM 2773 O O . LEU A 1 356 ? -9.065 -6.739 -12.017 1.00 66.12 356 LEU A O 1
ATOM 2777 N N . ILE A 1 357 ? -9.481 -5.003 -10.635 1.00 65.56 357 ILE A N 1
ATOM 2778 C CA . ILE A 1 357 ? -9.604 -5.774 -9.393 1.00 65.56 357 ILE A CA 1
ATOM 2779 C C . ILE A 1 357 ? -10.649 -6.872 -9.577 1.00 65.56 357 ILE A C 1
ATOM 2781 O O . ILE A 1 357 ? -10.319 -8.040 -9.433 1.00 65.56 357 ILE A O 1
ATOM 2785 N N . ALA A 1 358 ? -11.863 -6.523 -10.008 1.00 70.25 358 ALA A N 1
ATOM 2786 C CA . ALA A 1 358 ? -12.951 -7.478 -10.179 1.00 70.25 358 ALA A CA 1
ATOM 2787 C C . ALA A 1 358 ? -12.657 -8.584 -11.201 1.00 70.25 358 ALA A C 1
ATOM 2789 O O . ALA A 1 358 ? -13.085 -9.720 -11.014 1.00 70.25 358 ALA A O 1
ATOM 2790 N N . ARG A 1 359 ? -11.922 -8.287 -12.282 1.00 71.81 359 ARG A N 1
ATOM 2791 C CA . ARG A 1 359 ? -11.509 -9.311 -13.258 1.00 71.81 359 ARG A CA 1
ATOM 2792 C C . ARG A 1 359 ? -10.461 -10.270 -12.702 1.00 71.81 359 ARG A C 1
ATOM 2794 O O . ARG A 1 359 ? -10.420 -11.416 -13.127 1.00 71.81 359 ARG A O 1
ATOM 2801 N N . VAL A 1 360 ? -9.606 -9.793 -11.802 1.00 61.91 360 VAL A N 1
ATOM 2802 C CA . VAL A 1 360 ? -8.480 -10.562 -11.254 1.00 61.91 360 VAL A CA 1
ATOM 2803 C C . VAL A 1 360 ? -8.909 -11.361 -10.025 1.00 61.91 360 VAL A C 1
ATOM 2805 O O . VAL A 1 360 ? -8.491 -12.503 -9.872 1.00 61.91 360 VAL A O 1
ATOM 2808 N N . THR A 1 361 ? -9.755 -10.782 -9.170 1.00 62.81 361 THR A N 1
ATOM 2809 C CA . THR A 1 361 ? -10.235 -11.392 -7.921 1.00 62.81 361 THR A CA 1
ATOM 2810 C C . THR A 1 361 ? -11.529 -12.183 -8.102 1.00 62.81 361 THR A C 1
ATOM 2812 O O . THR A 1 361 ? -11.874 -12.989 -7.247 1.00 62.81 361 THR A O 1
ATOM 2815 N N . GLY A 1 362 ? -12.302 -11.909 -9.159 1.00 63.12 362 GLY A N 1
ATOM 2816 C CA . GLY A 1 362 ? -13.676 -12.401 -9.313 1.00 63.12 362 GLY A CA 1
ATOM 2817 C C . GLY A 1 362 ? -14.700 -11.723 -8.388 1.00 63.12 362 GLY A C 1
ATOM 2818 O O . GLY A 1 362 ? -15.900 -11.916 -8.574 1.00 63.12 362 GLY A O 1
ATOM 2819 N N . VAL A 1 363 ? -14.260 -10.902 -7.429 1.00 69.56 363 VAL A N 1
ATOM 2820 C CA . VAL A 1 363 ? -15.122 -10.169 -6.493 1.00 69.56 363 VAL A CA 1
ATOM 2821 C C . VAL A 1 363 ? -15.571 -8.879 -7.158 1.00 69.56 363 VAL A C 1
ATOM 2823 O O . VAL A 1 363 ? -14.723 -8.060 -7.500 1.00 69.56 363 VAL A O 1
ATOM 2826 N N . ARG A 1 364 ? -16.876 -8.655 -7.317 1.00 70.75 364 ARG A N 1
ATOM 2827 C CA . ARG A 1 364 ? -17.426 -7.412 -7.879 1.00 70.75 364 ARG A CA 1
ATOM 2828 C C . ARG A 1 364 ? -17.942 -6.523 -6.748 1.00 70.75 364 ARG A C 1
ATOM 2830 O O . ARG A 1 364 ? -19.029 -6.774 -6.251 1.00 70.75 364 ARG A O 1
ATOM 2837 N N . LEU A 1 365 ? -17.174 -5.499 -6.372 1.00 71.88 365 LEU A N 1
ATOM 2838 C CA . LEU A 1 365 ? -17.610 -4.462 -5.426 1.00 71.88 365 LEU A CA 1
ATOM 2839 C C . LEU A 1 365 ? -17.650 -3.098 -6.116 1.00 71.88 365 LEU A C 1
ATOM 2841 O O . LEU A 1 365 ? -16.836 -2.796 -6.996 1.00 71.88 365 LEU A O 1
ATOM 2845 N N . ASN A 1 366 ? -18.579 -2.254 -5.688 1.00 69.62 366 ASN A N 1
ATOM 2846 C CA . ASN A 1 366 ? -18.723 -0.887 -6.160 1.00 69.62 366 ASN A CA 1
ATOM 2847 C C . ASN A 1 366 ? -17.727 0.070 -5.480 1.00 69.62 366 ASN A C 1
ATOM 2849 O O . ASN A 1 366 ? -17.272 1.021 -6.122 1.00 69.62 366 ASN A O 1
ATOM 2853 N N . ASP A 1 367 ? -17.320 -0.199 -4.232 1.00 70.44 367 ASP A N 1
ATOM 2854 C CA . ASP A 1 367 ? -16.328 0.600 -3.496 1.00 70.44 367 ASP A CA 1
ATOM 2855 C C . ASP A 1 367 ? -15.368 -0.263 -2.655 1.00 70.44 367 ASP A C 1
ATOM 2857 O O . ASP A 1 367 ? -15.634 -0.602 -1.508 1.00 70.44 367 ASP A O 1
ATOM 2861 N N . TYR A 1 368 ? -14.188 -0.575 -3.199 1.00 68.44 368 TYR A N 1
ATOM 2862 C CA . TYR A 1 368 ? -13.138 -1.293 -2.455 1.00 68.44 368 TYR A CA 1
ATOM 2863 C C . TYR A 1 368 ? -12.485 -0.430 -1.357 1.00 68.44 368 TYR A C 1
ATOM 2865 O O . TYR A 1 368 ? -11.898 -0.949 -0.403 1.00 68.44 368 TYR A O 1
ATOM 2873 N N . GLY A 1 369 ? -12.569 0.897 -1.495 1.00 69.75 369 GLY A N 1
ATOM 2874 C CA . GLY A 1 369 ? -11.840 1.870 -0.689 1.00 69.75 369 GLY A CA 1
ATOM 2875 C C . GLY A 1 369 ? -12.630 2.445 0.482 1.00 69.75 369 GLY A C 1
ATOM 2876 O O . GLY A 1 369 ? -12.190 3.447 1.045 1.00 69.75 369 GLY A O 1
ATOM 2877 N N . CYS A 1 370 ? -13.805 1.905 0.813 1.00 79.94 370 CYS A N 1
ATOM 2878 C CA . CYS A 1 370 ? -14.486 2.219 2.068 1.00 79.94 370 CYS A CA 1
ATOM 2879 C C . CYS A 1 370 ? -13.751 1.524 3.218 1.00 79.94 370 CYS A C 1
ATOM 2881 O O . CYS A 1 370 ? -13.427 0.342 3.125 1.00 79.94 370 CYS A O 1
ATOM 2883 N N . SER A 1 371 ? -13.413 2.259 4.268 1.00 82.31 371 SER A N 1
ATOM 2884 C CA . SER A 1 371 ? -12.730 1.735 5.456 1.00 82.31 371 SER A CA 1
ATOM 2885 C C . SER A 1 371 ? -13.657 0.943 6.369 1.00 82.31 371 SER A C 1
ATOM 2887 O O . SER A 1 371 ? -13.181 0.014 7.020 1.00 82.31 371 SER A O 1
ATOM 2889 N N . LEU A 1 372 ? -14.962 1.246 6.348 1.00 90.75 372 LEU A N 1
ATOM 2890 C CA . LEU A 1 372 ? -15.973 0.460 7.041 1.00 90.75 372 LEU A CA 1
ATOM 2891 C C . LEU A 1 372 ? -16.122 -0.915 6.385 1.00 90.75 372 LEU A C 1
ATOM 2893 O O . LEU A 1 372 ? -16.619 -1.048 5.263 1.00 90.75 372 LEU A O 1
ATOM 2897 N N . LYS A 1 373 ? -15.639 -1.941 7.079 1.00 93.62 373 LYS A N 1
ATOM 2898 C CA . LYS A 1 373 ? -15.684 -3.339 6.646 1.00 93.62 373 LYS A CA 1
ATOM 2899 C C . LYS A 1 373 ? -15.886 -4.225 7.864 1.00 93.62 373 LYS A C 1
ATOM 2901 O O . LYS A 1 373 ? -15.323 -3.940 8.915 1.00 93.62 373 LYS A O 1
ATOM 2906 N N . VAL A 1 374 ? -16.649 -5.298 7.708 1.00 95.25 374 VAL A N 1
ATOM 2907 C CA . VAL A 1 374 ? -16.854 -6.308 8.751 1.00 95.25 374 VAL A CA 1
ATOM 2908 C C . VAL A 1 374 ? -16.353 -7.649 8.233 1.00 95.25 374 VAL A C 1
ATOM 2910 O O . VAL A 1 374 ? -16.659 -8.032 7.104 1.00 95.25 374 VAL A O 1
ATOM 2913 N N . PHE A 1 375 ? -15.561 -8.338 9.047 1.00 94.56 375 PHE A N 1
ATOM 2914 C CA . PHE A 1 375 ? -14.866 -9.573 8.710 1.00 94.56 375 PHE A CA 1
ATOM 2915 C C . PHE A 1 375 ? -15.201 -10.681 9.693 1.00 94.56 375 PHE A C 1
ATOM 2917 O O . PHE A 1 375 ? -15.345 -10.437 10.893 1.00 94.56 375 PHE A O 1
ATOM 2924 N N . ARG A 1 376 ? -15.163 -11.922 9.207 1.00 94.00 376 ARG A N 1
ATOM 2925 C CA . ARG A 1 376 ? -14.991 -13.078 10.085 1.00 94.00 376 ARG A CA 1
ATOM 2926 C C . ARG A 1 376 ? -13.552 -13.110 10.605 1.00 94.00 376 ARG A C 1
ATOM 2928 O O . ARG A 1 376 ? -12.599 -13.116 9.820 1.00 94.00 376 ARG A O 1
ATOM 2935 N N . GLY A 1 377 ? -13.394 -13.158 11.924 1.00 90.12 377 GLY A N 1
ATOM 2936 C CA . GLY A 1 377 ? -12.115 -13.132 12.633 1.00 90.12 377 GLY A CA 1
ATOM 2937 C C . GLY A 1 377 ? -11.165 -14.241 12.180 1.00 90.12 377 GLY A C 1
ATOM 2938 O O . GLY A 1 377 ? -9.990 -13.980 11.926 1.00 90.12 377 GLY A O 1
ATOM 2939 N N . SER A 1 378 ? -11.680 -15.458 11.976 1.00 88.25 378 SER A N 1
ATOM 2940 C CA . SER A 1 378 ? -10.889 -16.597 11.484 1.00 88.25 378 SER A CA 1
ATOM 2941 C C . SER A 1 378 ? -10.276 -16.358 10.099 1.00 88.25 378 SER A C 1
ATOM 2943 O O . SER A 1 378 ? -9.174 -16.831 9.824 1.00 88.25 378 SER A O 1
ATOM 2945 N N . VAL A 1 379 ? -10.945 -15.584 9.240 1.00 86.81 379 VAL A N 1
ATOM 2946 C CA . VAL A 1 379 ? -10.491 -15.313 7.870 1.00 86.81 379 VAL A CA 1
ATOM 2947 C C . VAL A 1 379 ? -9.499 -14.158 7.847 1.00 86.81 379 VAL A C 1
ATOM 2949 O O . VAL A 1 379 ? -8.412 -14.302 7.289 1.00 86.81 379 VAL A O 1
ATOM 2952 N N . ILE A 1 380 ? -9.816 -13.025 8.480 1.00 89.12 380 ILE A N 1
ATOM 2953 C CA . ILE A 1 380 ? -8.932 -11.848 8.443 1.00 89.12 380 ILE A CA 1
ATOM 2954 C C . ILE A 1 380 ? -7.594 -12.098 9.154 1.00 89.12 380 ILE A C 1
ATOM 2956 O O . ILE A 1 380 ? -6.573 -11.599 8.693 1.00 89.12 380 ILE A O 1
ATOM 2960 N N . ARG A 1 381 ? -7.550 -12.942 10.196 1.00 86.31 381 ARG A N 1
ATOM 2961 C CA . ARG A 1 381 ? -6.292 -13.314 10.878 1.00 86.31 381 ARG A CA 1
ATOM 2962 C C . ARG A 1 381 ? -5.339 -14.140 10.008 1.00 86.31 381 ARG A C 1
ATOM 2964 O O . ARG A 1 381 ? -4.133 -14.122 10.242 1.00 86.31 381 ARG A O 1
ATOM 2971 N N . SER A 1 382 ? -5.851 -14.832 8.986 1.00 80.12 382 SER A N 1
ATOM 2972 C CA . SER A 1 382 ? -5.015 -15.538 7.999 1.00 80.12 382 SER A CA 1
ATOM 2973 C C . SER A 1 382 ? -4.334 -14.586 7.003 1.00 80.12 382 SER A C 1
ATOM 2975 O O . SER A 1 382 ? -3.434 -14.979 6.257 1.00 80.12 382 SER A O 1
ATOM 2977 N N . VAL A 1 383 ? -4.743 -13.313 6.997 1.00 79.81 383 VAL A N 1
ATOM 2978 C CA . VAL A 1 383 ? -4.269 -12.278 6.086 1.00 79.81 383 VAL A CA 1
ATOM 2979 C C . VAL A 1 383 ? -3.360 -11.304 6.828 1.00 79.81 383 VAL A C 1
ATOM 2981 O O . VAL A 1 383 ? -3.745 -10.687 7.814 1.00 79.81 383 VAL A O 1
ATOM 2984 N N . ARG A 1 384 ? -2.151 -11.103 6.299 1.00 79.44 384 ARG A N 1
ATOM 2985 C CA . ARG A 1 384 ? -1.233 -10.054 6.754 1.00 79.44 384 ARG A CA 1
ATOM 2986 C C . ARG A 1 384 ? -1.260 -8.869 5.796 1.00 79.44 384 ARG A C 1
ATOM 2988 O O . ARG A 1 384 ? -1.118 -9.046 4.583 1.00 79.44 384 ARG A O 1
ATOM 2995 N N . LEU A 1 385 ? -1.447 -7.671 6.341 1.00 77.38 385 LEU A N 1
ATOM 2996 C CA . LEU A 1 385 ? -1.480 -6.413 5.603 1.00 77.38 385 LEU A CA 1
ATOM 2997 C C . LEU A 1 385 ? -0.090 -5.760 5.586 1.00 77.38 385 LEU A C 1
ATOM 2999 O O . LEU A 1 385 ? 0.534 -5.576 6.629 1.00 77.38 385 LEU A O 1
ATOM 3003 N N . TYR A 1 386 ? 0.373 -5.350 4.403 1.00 66.69 386 TYR A N 1
ATOM 3004 C CA . TYR A 1 386 ? 1.652 -4.657 4.204 1.00 66.69 386 TYR A CA 1
ATOM 3005 C C . TYR A 1 386 ? 1.494 -3.441 3.277 1.00 66.69 386 TYR A C 1
ATOM 3007 O O . TYR A 1 386 ? 0.557 -3.362 2.485 1.00 66.69 386 TYR A O 1
ATOM 3015 N N . GLY A 1 387 ? 2.410 -2.470 3.348 1.00 68.81 387 GLY A N 1
ATOM 3016 C CA . GLY A 1 387 ? 2.427 -1.320 2.431 1.00 68.81 387 GLY A CA 1
ATOM 3017 C C . GLY A 1 387 ? 1.131 -0.499 2.470 1.00 68.81 387 GLY A C 1
ATOM 3018 O O . GLY A 1 387 ? 0.796 0.066 3.502 1.00 68.81 387 GLY A O 1
ATOM 3019 N N . GLU A 1 388 ? 0.386 -0.443 1.362 1.00 67.38 388 GLU A N 1
ATOM 3020 C CA . GLU A 1 388 ? -0.910 0.258 1.229 1.00 67.38 388 GLU A CA 1
ATOM 3021 C C . GLU A 1 388 ? -2.105 -0.720 1.092 1.00 67.38 388 GLU A C 1
ATOM 3023 O O . GLU A 1 388 ? -3.163 -0.373 0.561 1.00 67.38 388 GLU A O 1
ATOM 3028 N N . MET A 1 389 ? -1.947 -1.968 1.558 1.00 69.94 389 MET A N 1
ATOM 3029 C CA . MET A 1 389 ? -2.924 -3.053 1.363 1.00 69.94 389 MET A CA 1
ATOM 3030 C C . MET A 1 389 ? -4.274 -2.853 2.065 1.00 69.94 389 MET A C 1
ATOM 3032 O O . MET A 1 389 ? -5.238 -3.502 1.665 1.00 69.94 389 MET A O 1
ATOM 3036 N N . HIS A 1 390 ? -4.405 -1.946 3.043 1.00 71.38 390 HIS A N 1
ATOM 3037 C CA . HIS A 1 390 ? -5.684 -1.695 3.739 1.00 71.38 390 HIS A CA 1
ATOM 3038 C C . HIS A 1 390 ? -6.838 -1.320 2.779 1.00 71.38 390 HIS A C 1
ATOM 3040 O O . HIS A 1 390 ? -8.009 -1.608 3.035 1.00 71.38 390 HIS A O 1
ATOM 3046 N N . ARG A 1 391 ? -6.517 -0.726 1.621 1.00 72.38 391 ARG A N 1
ATOM 3047 C CA . ARG A 1 391 ? -7.497 -0.382 0.572 1.00 72.38 391 ARG A CA 1
ATOM 3048 C C . ARG A 1 391 ? -7.930 -1.583 -0.268 1.00 72.38 391 ARG A C 1
ATOM 3050 O O . ARG A 1 391 ? -8.961 -1.531 -0.927 1.00 72.38 391 ARG A O 1
ATOM 3057 N N . PHE A 1 392 ? -7.135 -2.646 -0.263 1.00 71.75 392 PHE A N 1
ATOM 3058 C CA . PHE A 1 392 ? -7.297 -3.828 -1.107 1.00 71.75 392 PHE A CA 1
ATOM 3059 C C . PHE A 1 392 ? -7.641 -5.079 -0.296 1.00 71.75 392 PHE A C 1
ATOM 3061 O O . PHE A 1 392 ? -7.592 -6.184 -0.831 1.00 71.75 392 PHE A O 1
ATOM 3068 N N . ILE A 1 393 ? -8.041 -4.918 0.969 1.00 80.44 393 ILE A N 1
ATOM 3069 C CA . ILE A 1 393 ? -8.448 -6.031 1.835 1.00 80.44 393 ILE A CA 1
ATOM 3070 C C . ILE A 1 393 ? -9.470 -6.961 1.150 1.00 80.44 393 ILE A C 1
ATOM 3072 O O . ILE A 1 393 ? -9.237 -8.167 1.172 1.00 80.44 393 ILE A O 1
ATOM 3076 N N . PRO A 1 394 ? -10.529 -6.475 0.460 1.00 79.81 394 PRO A N 1
ATOM 3077 C CA . PRO A 1 394 ? -11.474 -7.378 -0.200 1.00 79.81 394 PRO A CA 1
ATOM 3078 C C . PRO A 1 394 ? -10.838 -8.200 -1.326 1.00 79.81 394 PRO A C 1
ATOM 3080 O O . PRO A 1 394 ? -11.177 -9.363 -1.522 1.00 79.81 394 PRO A O 1
ATOM 3083 N N . ALA A 1 395 ? -9.888 -7.607 -2.054 1.00 75.06 395 ALA A N 1
ATOM 3084 C CA . ALA A 1 395 ? -9.154 -8.293 -3.112 1.00 75.06 395 ALA A CA 1
ATOM 3085 C C . ALA A 1 395 ? -8.230 -9.378 -2.541 1.00 75.06 395 ALA A C 1
ATOM 3087 O O . ALA A 1 395 ? -8.079 -10.441 -3.135 1.00 75.06 395 ALA A O 1
ATOM 3088 N N . TRP A 1 396 ? -7.642 -9.125 -1.373 1.00 72.94 396 TRP A N 1
ATOM 3089 C CA . TRP A 1 396 ? -6.767 -10.081 -0.713 1.00 72.94 396 TRP A CA 1
ATOM 3090 C C . TRP A 1 396 ? -7.530 -11.202 -0.014 1.00 72.94 396 TRP A C 1
ATOM 3092 O O . TRP A 1 396 ? -7.117 -12.356 -0.096 1.00 72.94 396 TRP A O 1
ATOM 3102 N N . LEU A 1 397 ? -8.677 -10.904 0.604 1.00 78.50 397 LEU A N 1
ATOM 3103 C CA . LEU A 1 397 ? -9.540 -11.940 1.167 1.00 78.50 397 LEU A CA 1
ATOM 3104 C C . LEU A 1 397 ? -9.996 -12.937 0.097 1.00 78.50 397 LEU A C 1
ATOM 3106 O O . LEU A 1 397 ? -10.056 -14.126 0.375 1.00 78.50 397 LEU A O 1
ATOM 3110 N N . ALA A 1 398 ? -10.187 -12.500 -1.150 1.00 77.75 398 ALA A N 1
ATOM 3111 C CA . ALA A 1 398 ? -10.494 -13.390 -2.274 1.00 77.75 398 ALA A CA 1
ATOM 3112 C C . ALA A 1 398 ? -9.412 -14.451 -2.569 1.00 77.75 398 ALA A C 1
ATOM 3114 O O . ALA A 1 398 ? -9.650 -15.361 -3.357 1.00 77.75 398 ALA A O 1
ATOM 3115 N N . THR A 1 399 ? -8.212 -14.329 -1.986 1.00 70.50 399 THR A N 1
ATOM 3116 C CA . THR A 1 399 ? -7.150 -15.345 -2.093 1.00 70.50 399 THR A CA 1
ATOM 3117 C C . THR A 1 399 ? -7.244 -16.434 -1.025 1.00 70.50 399 THR A C 1
ATOM 3119 O O . THR A 1 399 ? -6.666 -17.501 -1.207 1.00 70.50 399 THR A O 1
ATOM 3122 N N . VAL A 1 400 ? -7.968 -16.177 0.069 1.00 75.75 400 VAL A N 1
ATOM 3123 C CA . VAL A 1 400 ? -8.133 -17.098 1.210 1.00 75.75 400 VAL A CA 1
ATOM 3124 C C . VAL A 1 400 ? -9.578 -17.569 1.394 1.00 75.75 400 VAL A C 1
ATOM 3126 O O . VAL A 1 400 ? -9.808 -18.576 2.054 1.00 75.75 400 VAL A O 1
ATOM 3129 N N . THR A 1 401 ? -10.550 -16.877 0.794 1.00 80.56 401 THR A N 1
ATOM 3130 C CA . THR A 1 401 ? -11.960 -17.277 0.743 1.00 80.56 401 THR A CA 1
ATOM 3131 C C . THR A 1 401 ? -12.516 -17.223 -0.684 1.00 80.56 401 THR A C 1
ATOM 3133 O O . THR A 1 401 ? -11.928 -16.645 -1.598 1.00 80.56 401 THR A O 1
ATOM 3136 N N . THR A 1 402 ? -13.682 -17.833 -0.880 1.00 80.50 402 THR A N 1
ATOM 3137 C CA . THR A 1 402 ? -14.416 -17.810 -2.141 1.00 80.50 402 THR A CA 1
ATOM 3138 C C . THR A 1 402 ? -15.035 -16.425 -2.375 1.00 80.50 402 THR A C 1
ATOM 3140 O O . THR A 1 402 ? -15.728 -15.920 -1.493 1.00 80.50 402 THR A O 1
ATOM 3143 N N . PRO A 1 403 ? -14.927 -15.844 -3.587 1.00 79.94 403 PRO A N 1
ATOM 3144 C CA . PRO A 1 403 ? -15.533 -14.551 -3.924 1.00 79.94 403 PRO A CA 1
ATOM 3145 C C . PRO A 1 403 ? -17.034 -14.411 -3.625 1.00 79.94 403 PRO A C 1
ATOM 3147 O O . PRO A 1 403 ? -17.514 -13.298 -3.455 1.00 79.94 403 PRO A O 1
ATOM 3150 N N . ARG A 1 404 ? -17.780 -15.525 -3.557 1.00 82.69 404 ARG A N 1
ATOM 3151 C CA . ARG A 1 404 ? -19.215 -15.562 -3.218 1.00 82.69 404 ARG A CA 1
ATOM 3152 C C . ARG A 1 404 ? -19.512 -15.228 -1.752 1.00 82.69 404 ARG A C 1
ATOM 3154 O O . ARG A 1 404 ? -20.620 -14.811 -1.460 1.00 82.69 404 ARG A O 1
ATOM 3161 N N . ARG A 1 405 ? -18.536 -15.399 -0.854 1.00 85.69 405 ARG A N 1
ATOM 3162 C CA . ARG A 1 405 ? -18.646 -15.091 0.585 1.00 85.69 405 ARG A CA 1
ATOM 3163 C C . ARG A 1 405 ? -18.228 -13.647 0.898 1.00 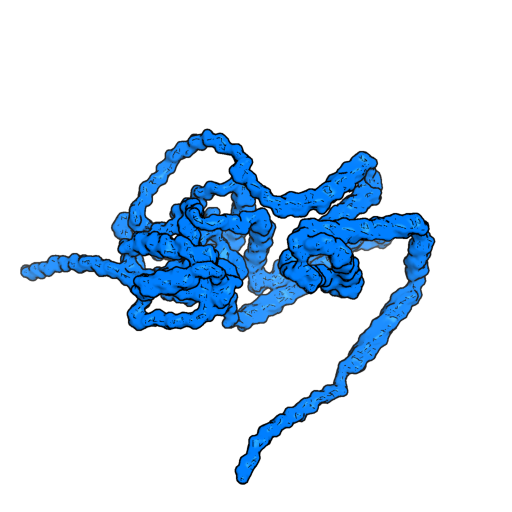85.69 405 ARG A C 1
ATOM 3165 O O . ARG A 1 405 ? -17.972 -13.307 2.049 1.00 85.69 405 ARG A O 1
ATOM 3172 N N . ILE A 1 406 ? -18.118 -12.804 -0.130 1.00 88.00 406 ILE A N 1
ATOM 3173 C CA . ILE A 1 406 ? -17.767 -11.389 -0.027 1.00 88.00 406 ILE A CA 1
ATOM 3174 C C . ILE A 1 406 ? -18.921 -10.577 -0.619 1.00 88.00 406 ILE A C 1
ATOM 3176 O O . ILE A 1 406 ? -19.180 -10.660 -1.819 1.00 88.00 406 ILE A O 1
ATOM 3180 N N . SER A 1 407 ? -19.586 -9.777 0.212 1.00 87.69 407 SER A N 1
ATOM 3181 C CA . SER A 1 407 ? -20.683 -8.893 -0.201 1.00 87.69 407 SER A CA 1
ATOM 3182 C C . SER A 1 407 ? -20.357 -7.432 0.098 1.00 87.69 407 SER A C 1
ATOM 3184 O O . SER A 1 407 ? -19.451 -7.110 0.869 1.00 87.69 407 SER A O 1
ATOM 3186 N N . GLU A 1 408 ? -21.128 -6.534 -0.502 1.00 87.38 408 GLU A N 1
ATOM 3187 C CA . GLU A 1 408 ? -21.206 -5.131 -0.108 1.00 87.38 408 GLU A CA 1
ATOM 3188 C C . GLU A 1 408 ? -22.542 -4.807 0.563 1.00 87.38 408 GLU A C 1
ATOM 3190 O O . GLU A 1 408 ? -23.540 -5.500 0.346 1.00 87.38 408 GLU A O 1
ATOM 3195 N N . GLU A 1 409 ? -22.539 -3.749 1.367 1.00 86.88 409 GLU A N 1
ATOM 3196 C CA . GLU A 1 409 ? -23.709 -3.160 2.018 1.00 86.88 409 GLU A CA 1
ATOM 3197 C C . GLU A 1 409 ? -23.661 -1.642 1.829 1.00 86.88 409 GLU A C 1
ATOM 3199 O O . GLU A 1 409 ? -22.598 -1.039 1.965 1.00 86.88 409 GLU A O 1
ATOM 3204 N N . VAL A 1 410 ? -24.787 -1.004 1.501 1.00 84.50 410 VAL A N 1
ATOM 3205 C CA . VAL A 1 410 ? -24.827 0.463 1.388 1.00 84.50 410 VAL A CA 1
ATOM 3206 C C . VAL A 1 410 ? -24.630 1.060 2.776 1.00 84.50 410 VAL A C 1
ATOM 3208 O O . VAL A 1 410 ? -25.334 0.674 3.702 1.00 84.50 410 VAL A O 1
ATOM 3211 N N . VAL A 1 411 ? -23.699 2.004 2.911 1.00 82.12 411 VAL A N 1
ATOM 3212 C CA . VAL A 1 411 ? -23.395 2.666 4.190 1.00 82.12 411 VAL A CA 1
ATOM 3213 C C . VAL A 1 411 ? -23.576 4.174 4.095 1.00 82.12 411 VAL A C 1
ATOM 3215 O O . VAL A 1 411 ? -23.391 4.783 3.031 1.00 82.12 411 VAL A O 1
ATOM 3218 N N . THR A 1 412 ? -23.934 4.770 5.225 1.00 79.50 412 THR A N 1
ATOM 3219 C CA . THR A 1 412 ? -24.087 6.209 5.398 1.00 79.50 412 THR A CA 1
ATOM 3220 C 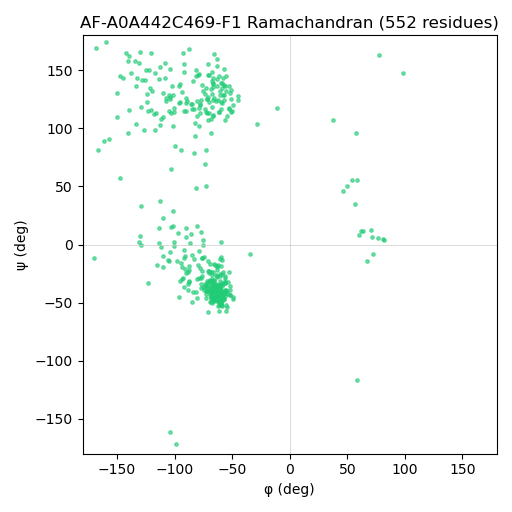C . THR A 1 412 ? -22.707 6.851 5.482 1.00 79.50 412 THR A C 1
ATOM 3222 O O . THR A 1 412 ? -21.820 6.380 6.195 1.00 79.50 412 THR A O 1
ATOM 3225 N N . HIS A 1 413 ? -22.504 7.924 4.714 1.00 71.56 413 HIS A N 1
ATOM 3226 C CA . HIS A 1 413 ? -21.226 8.623 4.652 1.00 71.56 413 HIS A CA 1
ATOM 3227 C C . HIS A 1 413 ? -21.417 10.118 4.866 1.00 71.56 413 HIS A C 1
ATOM 3229 O O . HIS A 1 413 ? -22.060 10.793 4.057 1.00 71.56 413 HIS A O 1
ATOM 3235 N N . HIS A 1 414 ? -20.801 10.629 5.923 1.00 70.00 414 HIS A N 1
ATOM 3236 C CA . HIS A 1 414 ? -20.861 12.027 6.321 1.00 70.00 414 HIS A CA 1
ATOM 3237 C C . HIS A 1 414 ? -19.709 12.826 5.704 1.00 70.00 414 HIS A C 1
ATOM 3239 O O . HIS A 1 414 ? -18.661 12.288 5.330 1.00 70.00 414 HIS A O 1
ATOM 3245 N N . ALA A 1 415 ? -19.909 14.135 5.547 1.00 61.16 415 ALA A N 1
ATOM 3246 C CA . ALA A 1 415 ? -18.813 15.033 5.204 1.00 61.16 415 ALA A CA 1
ATOM 3247 C C . ALA A 1 415 ? -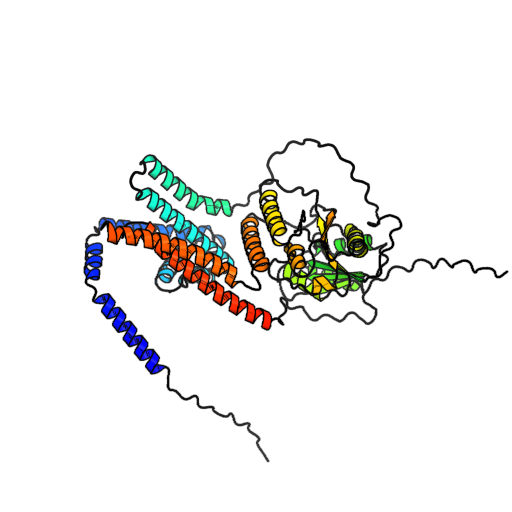17.837 15.119 6.388 1.00 61.16 415 ALA A C 1
ATOM 3249 O O . ALA A 1 415 ? -18.241 15.018 7.544 1.00 61.16 415 ALA A O 1
ATOM 3250 N N . ARG A 1 416 ? -16.545 15.309 6.102 1.00 56.88 416 ARG A N 1
ATOM 3251 C CA . ARG A 1 416 ? -15.533 15.461 7.155 1.00 56.88 416 ARG A CA 1
ATOM 3252 C C . ARG A 1 416 ? -15.840 16.712 7.985 1.00 56.88 416 ARG A C 1
ATOM 3254 O O . ARG A 1 416 ? -15.921 17.794 7.409 1.00 56.88 416 ARG A O 1
ATOM 3261 N N . ILE A 1 417 ? -15.972 16.556 9.303 1.00 59.34 417 ILE A N 1
ATOM 3262 C CA . ILE A 1 417 ? -16.264 17.661 10.233 1.00 59.34 417 ILE A CA 1
ATOM 3263 C C . ILE A 1 417 ? -14.966 18.388 10.630 1.00 59.34 417 ILE A C 1
ATOM 3265 O O . ILE A 1 417 ? -14.921 19.616 10.618 1.00 59.34 417 ILE A O 1
ATOM 3269 N N . HIS A 1 418 ? -13.880 17.641 10.876 1.00 49.19 418 HIS A N 1
ATOM 3270 C CA . HIS A 1 418 ? -12.580 18.179 11.299 1.00 49.19 418 HIS A CA 1
ATOM 3271 C C . HIS A 1 418 ? -11.417 17.674 10.420 1.00 49.19 418 HIS A C 1
ATOM 3273 O O . HIS A 1 418 ? -11.389 16.518 10.002 1.00 49.19 418 HIS A O 1
ATOM 3279 N N . GLY A 1 419 ? -10.442 18.547 10.130 1.00 46.69 419 GLY A N 1
ATOM 3280 C CA . GLY A 1 419 ? -9.179 18.204 9.455 1.00 46.69 419 GLY A CA 1
ATOM 3281 C C . GLY A 1 419 ? -9.110 18.485 7.942 1.00 46.69 419 GLY A C 1
ATOM 3282 O O . GLY A 1 419 ? -10.081 18.369 7.197 1.00 46.69 419 GLY A O 1
ATOM 3283 N N . GLN A 1 420 ? -7.912 18.827 7.447 1.00 41.81 420 GLN A N 1
ATOM 3284 C CA . GLN A 1 420 ? -7.667 19.081 6.018 1.00 41.81 420 GLN A CA 1
ATOM 3285 C C . GLN A 1 420 ? -7.409 17.785 5.229 1.00 41.81 420 GLN A C 1
ATOM 3287 O O . GLN A 1 420 ? -6.701 16.881 5.680 1.00 41.81 420 GLN A O 1
ATOM 3292 N N . SER A 1 421 ? -7.934 17.695 4.001 1.00 44.41 421 SER A N 1
ATOM 3293 C CA . SER A 1 421 ? -7.642 16.571 3.100 1.00 44.41 421 SER A CA 1
ATOM 3294 C C . SER A 1 421 ? -6.196 16.676 2.586 1.00 44.41 421 SER A C 1
ATOM 3296 O O . SER A 1 421 ? -5.863 17.575 1.816 1.00 44.41 421 SER A O 1
ATOM 3298 N N . LYS A 1 422 ? -5.324 15.739 2.971 1.00 42.50 422 LYS A N 1
ATOM 3299 C CA . LYS A 1 422 ? -3.904 15.710 2.556 1.00 42.50 422 LYS A CA 1
ATOM 3300 C C . LYS A 1 422 ? -3.665 15.117 1.148 1.00 42.50 422 LYS A C 1
ATOM 3302 O O . LYS A 1 422 ? -2.542 14.738 0.821 1.00 42.50 422 LYS A O 1
ATOM 3307 N N . TYR A 1 423 ? -4.690 14.985 0.295 1.00 45.38 423 TYR A N 1
ATOM 3308 C CA . TYR A 1 423 ? -4.641 14.090 -0.877 1.00 45.38 423 TYR A CA 1
ATOM 3309 C C . TYR A 1 423 ? -4.750 14.800 -2.244 1.00 45.38 423 TYR A C 1
ATOM 3311 O O . TYR A 1 423 ? -5.848 15.062 -2.736 1.00 45.38 423 TYR A O 1
ATOM 3319 N N . GLY A 1 424 ? -3.598 15.031 -2.893 1.00 44.78 424 GLY A N 1
ATOM 3320 C CA . GLY A 1 424 ? -3.465 15.641 -4.232 1.00 44.78 424 GLY A CA 1
ATOM 3321 C C . GLY A 1 424 ? -3.267 14.669 -5.418 1.00 44.78 424 GLY A C 1
ATOM 3322 O O . GLY A 1 424 ? -3.333 13.448 -5.275 1.00 44.78 424 GLY A O 1
ATOM 3323 N N . ILE A 1 425 ? -2.979 15.228 -6.606 1.00 41.78 425 ILE A N 1
ATOM 3324 C CA . ILE A 1 425 ? -2.848 14.556 -7.928 1.00 41.78 425 ILE A CA 1
ATOM 3325 C C . ILE A 1 425 ? -1.758 13.467 -7.969 1.00 41.78 425 ILE A C 1
ATOM 3327 O O . ILE A 1 425 ? -1.877 12.491 -8.711 1.00 41.78 425 ILE A O 1
ATOM 3331 N N . SER A 1 426 ? -0.741 13.553 -7.106 1.00 51.19 426 SER A N 1
ATOM 3332 C CA . SER A 1 426 ? 0.277 12.501 -6.926 1.00 51.19 426 SER A CA 1
ATOM 3333 C C . SER A 1 426 ? -0.308 11.147 -6.492 1.00 51.19 426 SER A C 1
ATOM 3335 O O . SER A 1 426 ? 0.395 10.134 -6.508 1.00 51.19 426 SER A O 1
ATOM 3337 N N . ARG A 1 427 ? -1.594 11.109 -6.112 1.00 55.16 427 ARG A N 1
ATOM 3338 C CA . ARG A 1 427 ? -2.350 9.885 -5.850 1.00 55.16 427 ARG A CA 1
ATOM 3339 C C . ARG A 1 427 ? -2.714 9.130 -7.125 1.00 55.16 427 ARG A C 1
ATOM 3341 O O . ARG A 1 427 ? -2.713 7.914 -7.073 1.00 55.16 427 ARG A O 1
ATOM 3348 N N . THR A 1 428 ? -2.981 9.776 -8.259 1.00 55.16 428 THR A N 1
ATOM 3349 C CA . THR A 1 428 ? -3.438 9.054 -9.463 1.00 55.16 428 THR A CA 1
ATOM 3350 C C . THR A 1 428 ? -2.352 8.123 -10.006 1.00 55.16 428 THR A C 1
ATOM 3352 O O . THR A 1 428 ? -2.616 6.947 -10.232 1.00 55.16 428 THR A O 1
ATOM 3355 N N . PHE A 1 429 ? -1.108 8.603 -10.111 1.00 55.06 429 PHE A N 1
ATOM 3356 C CA . PHE A 1 429 ? 0.034 7.766 -10.502 1.00 55.06 429 PHE A CA 1
ATOM 3357 C C . PHE A 1 429 ? 0.354 6.689 -9.463 1.00 55.06 429 PHE A C 1
ATOM 3359 O O . PHE A 1 429 ? 0.601 5.545 -9.835 1.00 55.06 429 PHE A O 1
ATOM 3366 N N . ARG A 1 430 ? 0.286 7.023 -8.166 1.00 61.16 430 ARG A N 1
ATOM 3367 C CA . ARG A 1 430 ? 0.432 6.028 -7.094 1.00 61.16 430 ARG A CA 1
ATOM 3368 C C . ARG A 1 430 ? -0.641 4.952 -7.164 1.00 61.16 430 ARG A C 1
ATOM 3370 O O . ARG A 1 430 ? -0.299 3.794 -7.073 1.00 61.16 430 ARG A O 1
ATOM 3377 N N . VAL A 1 431 ? -1.896 5.303 -7.424 1.00 57.78 431 VAL A N 1
ATOM 3378 C CA . VAL A 1 431 ? -2.996 4.339 -7.562 1.00 57.78 431 VAL A CA 1
ATOM 3379 C C . VAL A 1 431 ? -2.781 3.422 -8.765 1.00 57.78 431 VAL A C 1
ATOM 3381 O O . VAL A 1 431 ? -3.038 2.230 -8.655 1.00 57.78 431 VAL A O 1
ATOM 3384 N N . VAL A 1 432 ? -2.279 3.933 -9.895 1.00 61.84 432 VAL A N 1
ATOM 3385 C CA . VAL A 1 432 ? -1.927 3.088 -11.052 1.00 61.84 432 VAL A CA 1
ATOM 3386 C C . VAL A 1 432 ? -0.785 2.132 -10.709 1.00 61.84 432 VAL A C 1
ATOM 3388 O O . VAL A 1 432 ? -0.878 0.947 -11.017 1.00 61.84 432 VAL A O 1
ATOM 3391 N N . LEU A 1 433 ? 0.263 2.612 -10.038 1.00 64.19 433 LEU A N 1
ATOM 3392 C CA . LEU A 1 433 ? 1.352 1.752 -9.573 1.00 64.19 433 LEU A CA 1
ATOM 3393 C C . LEU A 1 433 ? 0.855 0.726 -8.545 1.00 64.19 433 LEU A C 1
ATOM 3395 O O . LEU A 1 433 ? 1.147 -0.452 -8.704 1.00 64.19 433 LEU A O 1
ATOM 3399 N N . ASP A 1 434 ? 0.045 1.135 -7.565 1.00 66.31 434 ASP A N 1
ATOM 3400 C CA . ASP A 1 434 ? -0.588 0.272 -6.560 1.00 66.31 434 ASP A CA 1
ATOM 3401 C C . ASP A 1 434 ? -1.421 -0.829 -7.240 1.00 66.31 434 ASP A C 1
ATOM 3403 O O . ASP A 1 434 ? -1.386 -1.978 -6.815 1.00 66.31 434 ASP A O 1
ATOM 3407 N N . LEU A 1 435 ? -2.127 -0.509 -8.332 1.00 67.25 435 LEU A N 1
ATOM 3408 C CA . LEU A 1 435 ? -2.892 -1.474 -9.128 1.00 67.25 435 LEU A CA 1
ATOM 3409 C C . LEU A 1 435 ? -2.001 -2.476 -9.856 1.00 67.25 435 LEU A C 1
ATOM 3411 O O . LEU A 1 435 ? -2.323 -3.662 -9.877 1.00 67.25 435 LEU A O 1
ATOM 3415 N N . VAL A 1 436 ? -0.896 -2.019 -10.447 1.00 69.38 436 VAL A N 1
ATOM 3416 C CA . VAL A 1 436 ? 0.087 -2.901 -11.094 1.00 69.38 436 VAL A CA 1
ATOM 3417 C C . VAL A 1 436 ? 0.746 -3.806 -10.055 1.00 69.38 436 VAL A C 1
ATOM 3419 O O . VAL A 1 436 ? 0.828 -5.013 -10.271 1.00 69.38 436 VAL A O 1
ATOM 3422 N N . PHE A 1 437 ? 1.144 -3.253 -8.906 1.00 70.44 437 PHE A N 1
ATOM 3423 C CA . PHE A 1 437 ? 1.684 -4.017 -7.783 1.00 70.44 437 PHE A CA 1
ATOM 3424 C C . PHE A 1 437 ? 0.677 -5.042 -7.274 1.00 70.44 437 PHE A C 1
ATOM 3426 O O . PHE A 1 437 ? 1.021 -6.207 -7.112 1.00 70.44 437 PHE A O 1
ATOM 3433 N N . MET A 1 438 ? -0.575 -4.644 -7.069 1.00 67.88 438 MET A N 1
ATOM 3434 C CA . MET A 1 438 ? -1.627 -5.545 -6.619 1.00 67.88 438 MET A CA 1
ATOM 3435 C C . MET A 1 438 ? -1.894 -6.644 -7.651 1.00 67.88 438 MET A C 1
ATOM 3437 O O . MET A 1 438 ? -1.955 -7.808 -7.274 1.00 67.88 438 MET A O 1
ATOM 3441 N N . PHE A 1 439 ? -2.005 -6.318 -8.942 1.00 68.44 439 PHE A N 1
ATOM 3442 C CA . PHE A 1 439 ? -2.152 -7.313 -10.007 1.00 68.44 439 PHE A CA 1
ATOM 3443 C C . PHE A 1 439 ? -0.996 -8.318 -9.996 1.00 68.44 439 PHE A C 1
ATOM 3445 O O . PHE A 1 439 ? -1.224 -9.528 -10.035 1.00 68.44 439 PHE A O 1
ATOM 3452 N N . PHE A 1 440 ? 0.236 -7.816 -9.888 1.00 73.56 440 PHE A N 1
ATOM 3453 C CA . PHE A 1 440 ? 1.432 -8.637 -9.777 1.00 73.56 440 PHE A CA 1
ATOM 3454 C C . PHE A 1 440 ? 1.371 -9.562 -8.557 1.00 73.56 440 PHE A C 1
ATOM 3456 O O . PHE A 1 440 ? 1.495 -10.773 -8.705 1.00 73.56 440 PHE A O 1
ATOM 3463 N N . PHE A 1 441 ? 1.118 -9.027 -7.362 1.00 70.69 441 PHE A N 1
ATOM 3464 C CA . PHE A 1 441 ? 1.055 -9.827 -6.141 1.00 70.69 441 PHE A CA 1
ATOM 3465 C C . PHE A 1 441 ? -0.095 -10.838 -6.178 1.00 70.69 441 PHE A C 1
ATOM 3467 O O . PHE A 1 441 ? 0.092 -12.002 -5.848 1.00 70.69 441 PHE A O 1
ATOM 3474 N N . MET A 1 442 ? -1.279 -10.446 -6.631 1.00 65.00 442 MET A N 1
ATOM 3475 C CA . MET A 1 442 ? -2.423 -11.351 -6.685 1.00 65.00 442 MET A CA 1
ATOM 3476 C C . MET A 1 442 ? -2.223 -12.515 -7.651 1.00 65.00 442 MET A C 1
ATOM 3478 O O . MET A 1 442 ? -2.585 -13.646 -7.337 1.00 65.00 442 MET A O 1
ATOM 3482 N N . ARG A 1 443 ? -1.672 -12.245 -8.839 1.00 68.12 443 ARG A N 1
ATOM 3483 C CA . ARG A 1 443 ? -1.563 -13.256 -9.896 1.00 68.12 443 ARG A CA 1
ATOM 3484 C C . ARG A 1 443 ? -0.238 -14.013 -9.870 1.00 68.12 443 ARG A C 1
ATOM 3486 O O . ARG A 1 443 ? -0.202 -15.163 -10.297 1.00 68.12 443 ARG A O 1
ATOM 3493 N N . TYR A 1 444 ? 0.828 -13.383 -9.382 1.00 69.00 444 TYR A N 1
ATOM 3494 C CA . TYR A 1 444 ? 2.198 -13.867 -9.522 1.00 69.00 444 TYR A CA 1
ATOM 3495 C C . TYR A 1 444 ? 2.991 -13.903 -8.205 1.00 69.00 444 TYR A C 1
ATOM 3497 O O . TYR A 1 444 ? 4.166 -14.232 -8.259 1.00 69.00 444 TYR A O 1
ATOM 3505 N N . ARG A 1 445 ? 2.416 -13.650 -7.014 1.00 67.75 445 ARG A N 1
ATOM 3506 C CA . ARG A 1 445 ? 3.173 -13.718 -5.734 1.00 67.75 445 ARG A CA 1
ATOM 3507 C C . ARG A 1 445 ? 3.901 -15.044 -5.522 1.00 67.75 445 ARG A C 1
ATOM 3509 O O . ARG A 1 445 ? 5.039 -15.050 -5.061 1.00 67.75 445 ARG A O 1
ATOM 3516 N N . THR A 1 446 ? 3.249 -16.158 -5.838 1.00 59.91 446 THR A N 1
ATOM 3517 C CA . THR A 1 446 ? 3.820 -17.504 -5.668 1.00 59.91 446 THR A CA 1
ATOM 3518 C C . THR A 1 446 ? 4.709 -17.926 -6.832 1.00 59.91 446 THR A C 1
ATOM 3520 O O . THR A 1 446 ? 5.390 -18.938 -6.721 1.00 59.91 446 THR A O 1
ATOM 3523 N N . ARG A 1 447 ? 4.673 -17.187 -7.949 1.00 74.19 447 ARG A N 1
ATOM 3524 C CA . ARG A 1 447 ? 5.418 -17.481 -9.179 1.00 74.19 447 ARG A CA 1
ATOM 3525 C C . ARG A 1 447 ? 5.836 -16.196 -9.912 1.00 74.19 447 ARG A C 1
ATOM 3527 O O . ARG A 1 447 ? 5.433 -15.994 -11.067 1.00 74.19 447 ARG A O 1
ATOM 3534 N N . PRO A 1 448 ? 6.586 -15.280 -9.270 1.00 76.06 448 PRO A N 1
ATOM 3535 C CA . PRO A 1 448 ? 6.912 -13.978 -9.856 1.00 76.06 448 PRO A CA 1
ATOM 3536 C C . PRO A 1 448 ? 7.760 -14.111 -11.125 1.00 76.06 448 PRO A C 1
ATOM 3538 O O . PRO A 1 448 ? 7.702 -13.235 -11.993 1.00 76.06 448 PRO A O 1
ATOM 3541 N N . GLY A 1 449 ? 8.457 -15.243 -11.291 1.00 78.12 449 GLY A N 1
ATOM 3542 C CA . GLY A 1 449 ? 9.173 -15.580 -12.516 1.00 78.12 449 GLY A CA 1
ATOM 3543 C C . GLY A 1 449 ? 8.292 -15.578 -13.767 1.00 78.12 449 GLY A C 1
ATOM 3544 O O . GLY A 1 449 ? 8.749 -15.149 -14.821 1.00 78.12 449 GLY A O 1
ATOM 3545 N N . HIS A 1 450 ? 7.009 -15.947 -13.671 1.00 81.06 450 HIS A N 1
ATOM 3546 C CA . HIS A 1 450 ? 6.107 -15.931 -14.831 1.00 81.06 450 HIS A CA 1
ATOM 3547 C C . HIS A 1 450 ? 5.781 -14.515 -15.320 1.00 81.06 450 HIS A C 1
ATOM 3549 O O . HIS A 1 450 ? 5.591 -14.317 -16.519 1.00 81.06 450 HIS A O 1
ATOM 3555 N N . PHE A 1 451 ? 5.733 -13.527 -14.423 1.00 83.75 451 PHE A N 1
ATOM 3556 C CA . PHE A 1 451 ? 5.439 -12.146 -14.802 1.00 83.75 451 PHE A CA 1
ATOM 3557 C C . PHE A 1 451 ? 6.607 -11.524 -15.568 1.00 83.75 451 PHE A C 1
ATOM 3559 O O . PHE A 1 451 ? 6.460 -11.113 -16.719 1.00 83.75 451 PHE A O 1
ATOM 3566 N N . PHE A 1 452 ? 7.788 -11.500 -14.946 1.00 83.50 452 PHE A N 1
ATOM 3567 C CA . PHE A 1 452 ? 8.974 -10.900 -15.553 1.00 83.50 452 PHE A CA 1
ATOM 3568 C C . PHE A 1 452 ? 9.536 -11.761 -16.689 1.00 83.50 452 PHE A C 1
ATOM 3570 O O . PHE A 1 452 ? 9.952 -11.222 -17.710 1.00 83.50 452 PHE A O 1
ATOM 3577 N N . GLY A 1 453 ? 9.474 -13.089 -16.564 1.00 86.12 453 GLY A N 1
ATOM 3578 C CA . GLY A 1 453 ? 9.867 -14.021 -17.619 1.00 86.12 453 GLY A CA 1
ATOM 3579 C C . GLY A 1 453 ? 8.975 -13.918 -18.854 1.00 86.12 453 GLY A C 1
ATOM 3580 O O . GLY A 1 453 ? 9.493 -13.882 -19.965 1.00 86.12 453 GLY A O 1
ATOM 3581 N N . GLY A 1 454 ? 7.655 -13.778 -18.683 1.00 87.94 454 GLY A N 1
ATOM 3582 C CA . GLY A 1 454 ? 6.727 -13.579 -19.801 1.00 87.94 454 GLY A CA 1
ATOM 3583 C C . GLY A 1 454 ? 7.010 -12.288 -20.575 1.00 87.94 454 GLY A C 1
ATOM 3584 O O . GLY A 1 454 ? 7.150 -12.320 -21.797 1.00 87.94 454 GLY A O 1
ATOM 3585 N N . ILE A 1 455 ? 7.171 -11.164 -19.865 1.00 87.38 455 ILE A N 1
ATOM 3586 C CA . ILE A 1 455 ? 7.573 -9.882 -20.472 1.00 87.38 455 ILE A CA 1
ATOM 3587 C C . ILE A 1 455 ? 8.932 -10.030 -21.167 1.00 87.38 455 ILE A C 1
ATOM 3589 O O . ILE A 1 455 ? 9.105 -9.578 -22.298 1.00 87.38 455 ILE A O 1
ATOM 3593 N N . GLY A 1 456 ? 9.879 -10.697 -20.508 1.00 89.75 456 GLY A N 1
ATOM 3594 C CA . GLY A 1 456 ? 11.228 -10.886 -21.016 1.00 89.75 456 GLY A CA 1
ATOM 3595 C C . GLY A 1 456 ? 11.286 -11.682 -22.317 1.00 89.75 456 GLY A C 1
ATOM 3596 O O . GLY A 1 456 ? 11.954 -11.263 -23.259 1.00 89.75 456 GLY A O 1
ATOM 3597 N N . ILE A 1 457 ? 10.528 -12.778 -22.407 1.00 92.94 457 ILE A N 1
ATOM 3598 C CA . ILE A 1 457 ? 10.418 -13.593 -23.624 1.00 92.94 457 ILE A CA 1
ATOM 3599 C C . ILE A 1 457 ? 9.807 -12.775 -24.763 1.00 92.94 457 ILE A C 1
ATOM 3601 O O . ILE A 1 457 ? 10.353 -12.776 -25.861 1.00 92.94 457 ILE A O 1
ATOM 3605 N N . VAL A 1 458 ? 8.720 -12.035 -24.516 1.00 94.75 458 VAL A N 1
ATOM 3606 C CA . VAL A 1 458 ? 8.071 -11.216 -25.556 1.00 94.75 458 VAL A CA 1
ATOM 3607 C C . VAL A 1 458 ? 9.027 -10.151 -26.097 1.00 94.75 458 VAL A C 1
ATOM 3609 O O . VAL A 1 458 ? 9.203 -10.046 -27.311 1.00 94.75 458 VAL A O 1
ATOM 3612 N N . LEU A 1 459 ? 9.690 -9.393 -25.217 1.00 92.12 459 LEU A N 1
ATOM 3613 C CA . LEU A 1 459 ? 10.669 -8.381 -25.628 1.00 92.12 459 LEU A CA 1
ATOM 3614 C C . LEU A 1 459 ? 11.861 -9.011 -26.360 1.00 92.12 459 LEU A C 1
ATOM 3616 O O . LEU A 1 459 ? 12.290 -8.492 -27.391 1.00 92.12 459 LEU A O 1
ATOM 3620 N N . GLY A 1 460 ? 12.353 -10.150 -25.866 1.00 92.25 460 GLY A N 1
ATOM 3621 C CA . GLY A 1 460 ? 13.453 -10.897 -26.470 1.00 92.25 460 GLY A CA 1
ATOM 3622 C C . GLY A 1 460 ? 13.121 -11.413 -27.869 1.00 92.25 460 GLY A C 1
ATOM 3623 O O . GLY A 1 460 ? 13.939 -11.262 -28.775 1.00 92.25 460 GLY A O 1
ATOM 3624 N N . VAL A 1 461 ? 11.917 -11.953 -28.078 1.00 96.81 461 VAL A N 1
ATOM 3625 C CA . VAL A 1 461 ? 11.446 -12.420 -29.391 1.00 96.81 461 VAL A CA 1
ATOM 3626 C C . VAL A 1 461 ? 11.304 -11.248 -30.357 1.00 96.81 461 VAL A C 1
ATOM 3628 O O . VAL A 1 461 ? 11.850 -11.311 -31.455 1.00 96.81 461 VAL A O 1
ATOM 3631 N N . ILE A 1 462 ? 10.650 -10.153 -29.953 1.00 95.62 462 ILE A N 1
ATOM 3632 C CA . ILE A 1 462 ? 10.501 -8.963 -30.809 1.00 95.62 462 ILE A CA 1
ATOM 3633 C C . ILE A 1 462 ? 11.877 -8.401 -31.188 1.00 95.62 462 ILE A C 1
ATOM 3635 O O . ILE A 1 462 ? 12.138 -8.147 -32.364 1.00 95.62 462 ILE A O 1
ATOM 3639 N N . GLY A 1 463 ? 12.780 -8.253 -30.214 1.00 94.81 463 GLY A N 1
ATOM 3640 C CA . GLY A 1 463 ? 14.144 -7.790 -30.459 1.00 94.81 463 GLY A CA 1
ATOM 3641 C C . GLY A 1 463 ? 14.915 -8.717 -31.401 1.00 94.81 463 GLY A C 1
ATOM 3642 O O . GLY A 1 463 ? 15.539 -8.248 -32.351 1.00 94.81 463 GLY A O 1
ATOM 3643 N N . SER A 1 464 ? 14.808 -10.031 -31.199 1.00 95.38 464 SER A N 1
ATOM 3644 C CA . SER A 1 464 ? 15.478 -11.036 -32.033 1.00 95.38 464 SER A CA 1
ATOM 3645 C C . SER A 1 464 ? 14.946 -11.050 -33.464 1.00 95.38 464 SER A C 1
ATOM 3647 O O . SER A 1 464 ? 15.738 -11.150 -34.394 1.00 95.38 464 SER A O 1
ATOM 3649 N N . LEU A 1 465 ? 13.634 -10.884 -33.668 1.00 96.88 465 LEU A N 1
ATOM 3650 C CA . LEU A 1 465 ? 13.034 -10.782 -35.002 1.00 96.88 465 LEU A CA 1
ATOM 3651 C C . LEU A 1 465 ? 13.517 -9.533 -35.749 1.00 96.88 465 LEU A C 1
ATOM 3653 O O . LEU A 1 465 ? 13.854 -9.619 -36.928 1.00 96.88 465 LEU A O 1
ATOM 3657 N N . ILE A 1 466 ? 13.618 -8.388 -35.063 1.00 93.25 466 ILE A N 1
ATOM 3658 C CA . ILE A 1 466 ? 14.173 -7.155 -35.643 1.00 93.25 466 ILE A CA 1
ATOM 3659 C C . ILE A 1 466 ? 15.632 -7.369 -36.064 1.00 93.25 466 ILE A C 1
ATOM 3661 O O . ILE A 1 466 ? 16.023 -6.992 -37.170 1.00 93.25 466 ILE A O 1
ATOM 3665 N N . LEU A 1 467 ? 16.441 -7.993 -35.204 1.00 92.56 467 LEU A N 1
ATOM 3666 C CA . LEU A 1 467 ? 17.844 -8.271 -35.507 1.00 92.56 467 LEU A CA 1
ATOM 3667 C C . LEU A 1 467 ? 17.999 -9.303 -36.631 1.00 92.56 467 LEU A C 1
ATOM 3669 O O . LEU A 1 467 ? 18.846 -9.111 -37.499 1.00 92.56 467 LEU A O 1
ATOM 3673 N N . ALA A 1 468 ? 17.165 -10.344 -36.667 1.00 95.12 468 ALA A N 1
ATOM 3674 C CA . ALA A 1 468 ? 17.152 -11.346 -37.731 1.00 95.12 468 ALA A CA 1
ATOM 3675 C C . ALA A 1 468 ? 16.772 -10.730 -39.085 1.00 95.12 468 ALA A C 1
ATOM 3677 O O . ALA A 1 468 ? 17.420 -11.000 -40.094 1.00 95.12 468 ALA A O 1
ATOM 3678 N N . TYR A 1 469 ? 15.780 -9.837 -39.102 1.00 94.00 469 TYR A N 1
ATOM 3679 C CA . TYR A 1 469 ? 15.407 -9.074 -40.292 1.00 94.00 469 TYR A CA 1
ATOM 3680 C C . TYR A 1 469 ? 16.565 -8.202 -40.801 1.00 94.00 469 TYR A C 1
ATOM 3682 O O . TYR A 1 469 ? 16.895 -8.221 -41.987 1.00 94.00 469 TYR A O 1
ATOM 3690 N N . LEU A 1 470 ? 17.242 -7.471 -39.910 1.00 92.12 470 LEU A N 1
ATOM 3691 C CA . LEU A 1 470 ? 18.399 -6.652 -40.286 1.00 92.12 470 LEU A CA 1
ATOM 3692 C C . LEU A 1 470 ? 19.597 -7.499 -40.727 1.00 92.12 470 LEU A C 1
ATOM 3694 O O . LEU A 1 470 ? 20.324 -7.106 -41.639 1.00 92.12 470 LEU A O 1
ATOM 3698 N N . PHE A 1 471 ? 19.790 -8.665 -40.114 1.00 91.88 471 PHE A N 1
ATOM 3699 C CA . PHE A 1 471 ? 20.796 -9.632 -40.529 1.00 91.88 471 PHE A CA 1
ATOM 3700 C C . PHE A 1 471 ? 20.527 -10.131 -41.952 1.00 91.88 471 PHE A C 1
ATOM 3702 O O . PHE A 1 471 ? 21.432 -10.090 -42.783 1.00 91.88 471 PHE A O 1
ATOM 3709 N N . ALA A 1 472 ? 19.279 -10.491 -42.269 1.00 93.12 472 ALA A N 1
ATOM 3710 C CA . ALA A 1 472 ? 18.879 -10.885 -43.617 1.00 93.12 472 ALA A CA 1
ATOM 3711 C C . ALA A 1 472 ? 19.150 -9.768 -44.642 1.00 93.12 472 ALA A C 1
ATOM 3713 O O . ALA A 1 472 ? 19.737 -10.024 -45.689 1.00 93.12 472 ALA A O 1
ATOM 3714 N N . ILE A 1 473 ? 18.827 -8.510 -44.322 1.00 91.56 473 ILE A N 1
ATOM 3715 C CA . ILE A 1 473 ? 19.140 -7.364 -45.195 1.00 91.56 473 ILE A CA 1
ATOM 3716 C C . ILE A 1 473 ? 20.644 -7.224 -45.441 1.00 91.56 473 ILE A C 1
ATOM 3718 O O . ILE A 1 473 ? 21.069 -6.960 -46.565 1.00 91.56 473 ILE A O 1
ATOM 3722 N N . LYS A 1 474 ? 21.457 -7.401 -44.399 1.00 90.06 474 LYS A N 1
ATOM 3723 C CA . LYS A 1 474 ? 22.910 -7.291 -44.522 1.00 90.06 474 LYS A CA 1
ATOM 3724 C C . LYS A 1 474 ? 23.497 -8.409 -45.384 1.00 90.06 474 LYS A C 1
ATOM 3726 O O . LYS A 1 474 ? 24.383 -8.135 -46.184 1.00 90.06 474 LYS A O 1
ATOM 3731 N N . VAL A 1 475 ? 23.022 -9.642 -45.213 1.00 91.50 475 VAL A N 1
ATOM 3732 C CA . VAL A 1 475 ? 23.576 -10.825 -45.888 1.00 91.50 475 VAL A CA 1
ATOM 3733 C C . VAL A 1 475 ? 23.062 -10.962 -47.320 1.00 91.50 475 VAL A C 1
ATOM 3735 O O . VAL A 1 475 ? 23.862 -11.181 -48.221 1.00 91.50 475 VAL A O 1
ATOM 3738 N N . PHE A 1 476 ? 21.756 -10.804 -47.550 1.00 92.19 476 PHE A N 1
ATOM 3739 C CA . PHE A 1 476 ? 21.155 -11.029 -48.870 1.00 92.19 476 PHE A CA 1
ATOM 3740 C C . PHE A 1 476 ? 21.184 -9.794 -49.775 1.00 92.19 476 PHE A C 1
ATOM 3742 O O . PHE A 1 476 ? 21.289 -9.936 -50.987 1.00 92.19 476 PHE A O 1
ATOM 3749 N N . TRP A 1 477 ? 21.113 -8.585 -49.207 1.00 89.00 477 TRP A N 1
ATOM 3750 C CA . TRP A 1 477 ? 21.073 -7.336 -49.981 1.00 89.00 477 TRP A CA 1
ATOM 3751 C C . TRP A 1 477 ? 22.328 -6.470 -49.836 1.00 89.00 477 TRP A C 1
ATOM 3753 O O . TRP A 1 477 ? 22.398 -5.405 -50.446 1.00 89.00 477 TRP A O 1
ATOM 3763 N N . GLY A 1 478 ? 23.309 -6.876 -49.021 1.00 86.19 478 GLY A N 1
ATOM 3764 C CA . GLY A 1 478 ? 24.580 -6.158 -48.861 1.00 86.19 478 GLY A CA 1
ATOM 3765 C C . GLY A 1 478 ? 24.453 -4.731 -48.309 1.00 86.19 478 GLY A C 1
ATOM 3766 O O . GLY A 1 478 ? 25.411 -3.963 -48.358 1.00 86.19 478 GLY A O 1
ATOM 3767 N N . GLN A 1 479 ? 23.282 -4.337 -47.797 1.00 88.38 479 GLN A N 1
ATOM 3768 C CA . GLN A 1 479 ? 23.039 -2.958 -47.378 1.00 88.38 479 GLN A CA 1
ATOM 3769 C C . GLN A 1 479 ? 23.646 -2.656 -46.004 1.00 88.38 479 GLN A C 1
ATOM 3771 O O . GLN A 1 479 ? 23.637 -3.480 -45.086 1.00 88.38 479 GLN A O 1
ATOM 3776 N N . ALA A 1 480 ? 24.104 -1.414 -45.830 1.00 84.44 480 ALA A N 1
ATOM 3777 C CA . ALA A 1 480 ? 24.557 -0.917 -44.538 1.00 84.44 480 ALA A CA 1
ATOM 3778 C C . ALA A 1 480 ? 23.384 -0.825 -43.540 1.00 84.44 480 ALA A C 1
ATOM 3780 O O . ALA A 1 480 ? 22.371 -0.165 -43.786 1.00 84.44 480 ALA A O 1
ATOM 3781 N N . ILE A 1 481 ? 23.539 -1.482 -42.387 1.00 86.19 481 ILE A N 1
ATOM 3782 C CA . ILE A 1 481 ? 22.521 -1.538 -41.322 1.00 86.19 481 ILE A CA 1
ATOM 3783 C C . ILE A 1 481 ? 22.845 -0.659 -40.105 1.00 86.19 481 ILE A C 1
ATOM 3785 O O . ILE A 1 481 ? 21.965 -0.421 -39.284 1.00 86.19 481 ILE A O 1
ATOM 3789 N N . GLY A 1 482 ? 24.085 -0.170 -39.981 1.00 78.69 482 GLY A N 1
ATOM 3790 C CA . GLY A 1 482 ? 24.587 0.491 -38.766 1.00 78.69 482 GLY A CA 1
ATOM 3791 C C . GLY A 1 482 ? 23.884 1.802 -38.397 1.00 78.69 482 GLY A C 1
ATOM 3792 O O . GLY A 1 482 ? 23.825 2.148 -37.224 1.00 78.69 482 GLY A O 1
ATOM 3793 N N . THR A 1 483 ? 23.310 2.507 -39.374 1.00 80.31 483 THR A N 1
ATOM 3794 C CA . THR A 1 483 ? 22.608 3.787 -39.172 1.00 80.31 483 THR A CA 1
ATOM 3795 C C . THR A 1 483 ? 21.108 3.628 -38.922 1.00 80.31 483 THR A C 1
ATOM 3797 O O . THR A 1 483 ? 20.420 4.613 -38.664 1.00 80.31 483 THR A O 1
ATOM 3800 N N . ARG A 1 484 ? 20.567 2.403 -38.998 1.00 83.06 484 ARG A N 1
ATOM 3801 C CA . ARG A 1 484 ? 19.126 2.168 -38.848 1.00 83.06 484 ARG A CA 1
ATOM 3802 C C . ARG A 1 484 ? 18.751 2.158 -37.362 1.00 83.06 484 ARG A C 1
ATOM 3804 O O . ARG A 1 484 ? 19.250 1.294 -36.640 1.00 83.06 484 ARG A O 1
ATOM 3811 N N . PRO A 1 485 ? 17.805 3.006 -36.907 1.00 85.19 485 PRO A N 1
ATOM 3812 C CA . PRO A 1 485 ? 17.351 3.017 -35.512 1.00 85.19 485 PRO A CA 1
ATOM 3813 C C . PRO A 1 485 ? 16.890 1.641 -35.012 1.00 85.19 485 PRO A C 1
ATOM 3815 O O . PRO A 1 485 ? 17.127 1.286 -33.861 1.00 85.19 485 PRO A O 1
ATOM 3818 N N . MET A 1 486 ? 16.323 0.826 -35.911 1.00 85.12 486 MET A N 1
ATOM 3819 C CA . MET A 1 486 ? 15.897 -0.548 -35.632 1.00 85.12 486 MET A CA 1
ATOM 3820 C C . MET A 1 486 ? 17.016 -1.441 -35.080 1.00 85.12 486 MET A C 1
ATOM 3822 O O . MET A 1 486 ? 16.722 -2.320 -34.278 1.00 85.12 486 MET A O 1
ATOM 3826 N N . LEU A 1 487 ? 18.284 -1.226 -35.456 1.00 84.62 487 LEU A N 1
ATOM 3827 C CA . LEU A 1 487 ? 19.401 -2.031 -34.947 1.00 84.62 487 LEU A CA 1
ATOM 3828 C C . LEU A 1 487 ? 19.594 -1.804 -33.444 1.00 84.62 487 LEU A C 1
ATOM 3830 O O . LEU A 1 487 ? 19.686 -2.755 -32.669 1.00 84.62 487 LEU A O 1
ATOM 3834 N N . ILE A 1 488 ? 19.591 -0.533 -33.040 1.00 83.69 488 ILE A N 1
ATOM 3835 C CA . ILE A 1 488 ? 19.718 -0.111 -31.644 1.00 83.69 488 ILE A CA 1
ATOM 3836 C C . ILE A 1 488 ? 18.486 -0.567 -30.853 1.00 83.69 488 ILE A C 1
ATOM 3838 O O . ILE A 1 488 ? 18.622 -1.143 -29.775 1.00 83.69 488 ILE A O 1
ATOM 3842 N N . THR A 1 489 ? 17.285 -0.376 -31.405 1.00 84.12 489 THR A N 1
ATOM 3843 C CA . THR A 1 489 ? 16.035 -0.828 -30.780 1.00 84.12 489 THR A CA 1
ATOM 3844 C C . THR A 1 489 ? 16.011 -2.344 -30.581 1.00 84.12 489 THR A C 1
ATOM 3846 O O . THR A 1 489 ? 15.719 -2.797 -29.479 1.00 84.12 489 THR A O 1
ATOM 3849 N N . GLY A 1 490 ? 16.359 -3.133 -31.604 1.00 88.12 490 GLY A N 1
ATOM 3850 C CA . GLY A 1 490 ? 16.400 -4.595 -31.524 1.00 88.12 490 GLY A CA 1
ATOM 3851 C C . GLY A 1 490 ? 17.390 -5.089 -30.470 1.00 88.12 490 GLY A C 1
ATOM 3852 O O . GLY A 1 490 ? 17.040 -5.918 -29.635 1.00 88.12 490 GLY A O 1
ATOM 3853 N N . PHE A 1 491 ? 18.592 -4.507 -30.438 1.00 87.38 491 PHE A N 1
ATOM 3854 C CA . PHE A 1 491 ? 19.610 -4.814 -29.433 1.00 87.38 491 PHE A CA 1
ATOM 3855 C C . PHE A 1 491 ? 19.137 -4.523 -28.000 1.00 87.38 491 PHE A C 1
ATOM 3857 O O . PHE A 1 491 ? 19.206 -5.399 -27.136 1.00 87.38 491 PHE A O 1
ATOM 3864 N N . PHE A 1 492 ? 18.599 -3.325 -27.740 1.00 91.19 492 PHE A N 1
ATOM 3865 C CA . PHE A 1 492 ? 18.102 -2.976 -26.406 1.00 91.19 492 PHE A CA 1
ATOM 3866 C C . PHE A 1 492 ? 16.876 -3.793 -25.993 1.00 91.19 492 PHE A C 1
ATOM 3868 O O . PHE A 1 492 ? 16.733 -4.083 -24.809 1.00 91.19 492 PHE A O 1
ATOM 3875 N N . LEU A 1 493 ? 16.021 -4.208 -26.933 1.00 84.44 493 LEU A N 1
ATOM 3876 C CA . LEU A 1 493 ? 14.894 -5.099 -26.647 1.00 84.44 493 LEU A CA 1
ATOM 3877 C C . LEU A 1 493 ? 15.355 -6.497 -26.225 1.00 84.44 493 LEU A C 1
ATOM 3879 O O . LEU A 1 493 ? 14.810 -7.042 -25.268 1.00 84.44 493 LEU A O 1
ATOM 3883 N N . VAL A 1 494 ? 16.389 -7.049 -26.870 1.00 87.56 494 VAL A N 1
ATOM 3884 C CA . VAL A 1 494 ? 16.985 -8.330 -26.452 1.00 87.56 494 VAL A CA 1
ATOM 3885 C C . VAL A 1 494 ? 17.603 -8.214 -25.059 1.00 87.56 494 VAL A C 1
ATOM 3887 O O . VAL A 1 494 ? 17.352 -9.067 -24.209 1.00 87.56 494 VAL A O 1
ATOM 3890 N N . ILE A 1 495 ? 18.350 -7.138 -24.785 1.00 90.06 495 ILE A N 1
ATOM 3891 C CA . ILE A 1 495 ? 18.935 -6.905 -23.455 1.00 90.06 495 ILE A CA 1
ATOM 3892 C C . ILE A 1 495 ? 17.850 -6.726 -22.392 1.00 90.06 495 ILE A C 1
ATOM 3894 O O . ILE A 1 495 ? 17.932 -7.348 -21.335 1.00 90.06 495 ILE A O 1
ATOM 3898 N N . ALA A 1 496 ? 16.825 -5.914 -22.659 1.00 83.44 496 ALA A N 1
ATOM 3899 C CA . ALA A 1 496 ? 15.704 -5.722 -21.743 1.00 83.44 496 ALA A CA 1
ATOM 3900 C C . ALA A 1 496 ? 14.951 -7.040 -21.500 1.00 83.44 496 ALA A C 1
ATOM 3902 O O . ALA A 1 496 ? 14.567 -7.331 -20.368 1.00 83.44 496 ALA A O 1
ATOM 3903 N N . GLY A 1 497 ? 14.799 -7.860 -22.545 1.00 86.62 497 GLY A N 1
ATOM 3904 C CA . GLY A 1 497 ? 14.219 -9.194 -22.460 1.00 86.62 497 GLY A CA 1
ATOM 3905 C C . GLY A 1 497 ? 15.003 -10.108 -21.519 1.00 86.62 497 GLY A C 1
ATOM 3906 O O . GLY A 1 497 ? 14.444 -10.652 -20.566 1.00 86.62 497 GLY A O 1
ATOM 3907 N N . LEU A 1 498 ? 16.318 -10.202 -21.729 1.00 86.69 498 LEU A N 1
ATOM 3908 C CA . LEU A 1 498 ? 17.222 -10.978 -20.881 1.00 86.69 498 LEU A CA 1
ATOM 3909 C C . LEU A 1 498 ? 17.207 -10.488 -19.424 1.00 86.69 498 LEU A C 1
ATOM 3911 O O . LEU A 1 498 ? 17.108 -11.301 -18.507 1.00 86.69 498 LEU A O 1
ATOM 3915 N N . GLN A 1 499 ? 17.255 -9.171 -19.202 1.00 82.38 499 GLN A N 1
ATOM 3916 C CA . GLN A 1 499 ? 17.192 -8.567 -17.865 1.00 82.38 499 GLN A CA 1
ATOM 3917 C C . GLN A 1 499 ? 15.875 -8.863 -17.143 1.00 82.38 499 GLN A C 1
ATOM 3919 O O . GLN A 1 499 ? 15.868 -9.086 -15.932 1.00 82.38 499 GLN A O 1
ATOM 3924 N N . ALA A 1 500 ? 14.754 -8.876 -17.863 1.00 78.25 500 ALA A N 1
ATOM 3925 C CA . ALA A 1 500 ? 13.464 -9.226 -17.286 1.00 78.25 500 ALA A CA 1
ATOM 3926 C C . ALA A 1 500 ? 13.410 -10.718 -16.910 1.00 78.25 500 ALA A C 1
ATOM 3928 O O . ALA A 1 500 ? 12.982 -11.046 -15.805 1.00 78.25 500 ALA A O 1
ATOM 3929 N N . VAL A 1 501 ? 13.924 -11.621 -17.755 1.00 81.88 501 VAL A N 1
ATOM 3930 C CA . VAL A 1 501 ? 14.009 -13.058 -17.425 1.00 81.88 501 VAL A CA 1
ATOM 3931 C C . VAL A 1 501 ? 14.859 -13.292 -16.174 1.00 81.88 501 VAL A C 1
ATOM 3933 O O . VAL A 1 501 ? 14.410 -13.974 -15.252 1.00 81.88 501 VAL A O 1
ATOM 3936 N N . THR A 1 502 ? 16.052 -12.697 -16.092 1.00 79.00 502 THR A N 1
ATOM 3937 C CA . THR A 1 502 ? 16.932 -12.861 -14.922 1.00 79.00 502 THR A CA 1
ATOM 3938 C C . THR A 1 502 ? 16.324 -12.252 -13.660 1.00 79.00 502 THR A C 1
ATOM 3940 O O . THR A 1 502 ? 16.363 -12.879 -12.602 1.00 79.00 502 THR A O 1
ATOM 3943 N N . SER A 1 503 ? 15.670 -11.091 -13.770 1.00 82.88 503 SER A N 1
ATOM 3944 C CA . SER A 1 503 ? 14.905 -10.494 -12.666 1.00 82.88 503 SER A CA 1
ATOM 3945 C C . SER A 1 503 ? 13.768 -11.406 -12.198 1.00 82.88 503 SER A C 1
ATOM 3947 O O . SER A 1 503 ? 13.511 -11.492 -11.001 1.00 82.88 503 SER A O 1
ATOM 3949 N N . GLY A 1 504 ? 13.113 -12.125 -13.114 1.00 80.12 504 GLY A N 1
ATOM 3950 C CA . GLY A 1 504 ? 12.087 -13.115 -12.787 1.00 80.12 504 GLY A CA 1
ATOM 3951 C C . GLY A 1 504 ? 12.620 -14.286 -11.968 1.00 80.12 504 GLY A C 1
ATOM 3952 O O . GLY A 1 504 ? 12.006 -14.650 -10.968 1.00 80.12 504 GLY A O 1
ATOM 3953 N N . VAL A 1 505 ? 13.777 -14.836 -12.344 1.00 76.31 505 VAL A N 1
ATOM 3954 C CA . VAL A 1 505 ? 14.441 -15.911 -11.584 1.00 76.31 505 VAL A CA 1
ATOM 3955 C C . VAL A 1 505 ? 14.841 -15.424 -10.190 1.00 76.31 505 VAL A C 1
ATOM 3957 O O . VAL A 1 505 ? 14.561 -16.096 -9.199 1.00 76.31 505 VAL A O 1
ATOM 3960 N N . LEU A 1 506 ? 15.429 -14.228 -10.087 1.00 79.44 506 LEU A N 1
ATOM 3961 C CA . LEU A 1 506 ? 15.781 -13.635 -8.793 1.00 79.44 506 LEU A CA 1
ATOM 3962 C C . LEU A 1 506 ? 14.545 -13.399 -7.920 1.00 79.44 506 LEU A C 1
ATOM 3964 O O . LEU A 1 506 ? 14.559 -13.724 -6.735 1.00 79.44 506 LEU A O 1
ATOM 3968 N N . ALA A 1 507 ? 13.463 -12.875 -8.496 1.00 75.38 507 ALA A N 1
ATOM 3969 C CA . ALA A 1 507 ? 12.213 -12.661 -7.777 1.00 75.38 507 ALA A CA 1
ATOM 3970 C C . ALA A 1 507 ? 11.607 -13.982 -7.273 1.00 75.38 507 ALA A C 1
ATOM 3972 O O . ALA A 1 507 ? 11.077 -14.021 -6.165 1.00 75.38 507 ALA A O 1
ATOM 3973 N N . GLU A 1 508 ? 11.707 -15.064 -8.051 1.00 77.50 508 GLU A N 1
ATOM 3974 C CA . GLU A 1 508 ? 11.257 -16.405 -7.659 1.00 77.50 508 GLU A CA 1
ATOM 3975 C C . GLU A 1 508 ? 12.044 -16.921 -6.446 1.00 77.50 508 GLU A C 1
ATOM 3977 O O . GLU A 1 508 ? 11.447 -17.389 -5.476 1.00 77.50 508 GLU A O 1
ATOM 3982 N N . MET A 1 509 ? 13.373 -16.775 -6.463 1.00 72.25 509 MET A N 1
ATOM 3983 C CA . MET A 1 509 ? 14.233 -17.161 -5.340 1.00 72.25 509 MET A CA 1
ATOM 3984 C C . MET A 1 509 ? 13.940 -16.330 -4.086 1.00 72.25 509 MET A C 1
ATOM 3986 O O . MET A 1 509 ? 13.757 -16.887 -3.006 1.00 72.25 509 MET A O 1
ATOM 3990 N N . LEU A 1 510 ? 13.836 -15.005 -4.229 1.00 75.38 510 LEU A N 1
ATOM 3991 C CA . LEU A 1 510 ? 13.530 -14.102 -3.117 1.00 75.38 510 LEU A CA 1
ATOM 3992 C C . LEU A 1 510 ? 12.148 -14.373 -2.517 1.00 75.38 510 LEU A C 1
ATOM 3994 O O . LEU A 1 510 ? 11.999 -14.319 -1.300 1.00 75.38 510 LEU A O 1
ATOM 3998 N N . SER A 1 511 ? 11.148 -14.691 -3.346 1.00 65.44 511 SER A N 1
ATOM 3999 C CA . SER A 1 511 ? 9.805 -15.033 -2.866 1.00 65.44 511 SER A CA 1
ATOM 4000 C C . SER A 1 511 ? 9.816 -16.305 -2.013 1.00 65.44 511 SER A C 1
ATOM 4002 O O . SER A 1 511 ? 9.202 -16.326 -0.949 1.00 65.44 511 SER A O 1
ATOM 4004 N N . ARG A 1 512 ? 10.569 -17.337 -2.418 1.00 69.38 512 ARG A N 1
ATOM 4005 C CA . ARG A 1 512 ? 10.716 -18.587 -1.647 1.00 69.38 512 ARG A CA 1
ATOM 4006 C C . ARG A 1 512 ? 11.389 -18.353 -0.298 1.00 69.38 512 ARG A C 1
ATOM 4008 O O . ARG A 1 512 ? 10.828 -18.734 0.722 1.00 69.38 512 ARG A O 1
ATOM 4015 N N . ILE A 1 513 ? 12.507 -17.624 -0.292 1.00 72.62 513 ILE A N 1
ATOM 4016 C CA . ILE A 1 513 ? 13.218 -17.247 0.940 1.00 72.62 513 ILE A CA 1
ATOM 4017 C C . ILE A 1 513 ? 12.306 -16.428 1.867 1.00 72.62 513 ILE A C 1
ATOM 4019 O O . ILE A 1 513 ? 12.261 -16.664 3.069 1.00 72.62 513 ILE A O 1
ATOM 4023 N N . TYR A 1 514 ? 11.551 -15.471 1.320 1.00 67.25 514 TYR A N 1
ATOM 4024 C CA . TYR A 1 514 ? 10.633 -14.641 2.102 1.00 67.25 514 TYR A CA 1
ATOM 4025 C C . TYR A 1 514 ? 9.478 -15.449 2.712 1.00 67.25 514 TYR A C 1
ATOM 4027 O O . TYR A 1 514 ? 9.120 -15.231 3.868 1.00 67.25 514 TYR A O 1
ATOM 4035 N N . LEU A 1 515 ? 8.895 -16.383 1.955 1.00 64.00 515 LEU A N 1
ATOM 4036 C CA . LEU A 1 515 ? 7.824 -17.249 2.453 1.00 64.00 515 LEU A CA 1
ATOM 4037 C C . LEU A 1 515 ? 8.320 -18.195 3.555 1.00 64.00 515 LEU A C 1
ATOM 4039 O O . LEU A 1 515 ? 7.575 -18.441 4.499 1.00 64.00 515 LEU A O 1
ATOM 4043 N N . GLU A 1 516 ? 9.566 -18.664 3.471 1.00 63.41 516 GLU A N 1
ATOM 4044 C CA . GLU A 1 516 ? 10.212 -19.478 4.510 1.00 63.41 516 GLU A CA 1
ATOM 4045 C C . GLU A 1 516 ? 10.576 -18.665 5.766 1.00 63.41 516 GLU A C 1
ATOM 4047 O O . GLU A 1 516 ? 10.504 -19.179 6.879 1.00 63.41 516 GLU A O 1
ATOM 4052 N N . ALA A 1 517 ? 10.922 -17.382 5.615 1.00 60.06 517 ALA A N 1
ATOM 4053 C CA . ALA A 1 517 ? 11.386 -16.516 6.703 1.00 60.06 517 ALA A CA 1
ATOM 4054 C C . ALA A 1 517 ? 10.270 -15.797 7.493 1.00 60.06 517 ALA A C 1
ATOM 4056 O O . ALA A 1 517 ? 10.569 -14.988 8.377 1.00 60.06 517 ALA A O 1
ATOM 4057 N N . ASN A 1 518 ? 8.993 -16.021 7.168 1.00 52.81 518 ASN A N 1
ATOM 4058 C CA . ASN A 1 518 ? 7.881 -15.198 7.649 1.00 52.81 518 ASN A CA 1
ATOM 4059 C C . ASN A 1 518 ? 7.546 -15.426 9.142 1.00 52.81 518 ASN A C 1
ATOM 4061 O O . ASN A 1 518 ? 6.600 -16.125 9.497 1.00 52.81 518 ASN A O 1
ATOM 4065 N N . GLY A 1 519 ? 8.318 -14.767 10.010 1.00 52.62 519 GLY A N 1
ATOM 4066 C CA . GLY A 1 519 ? 8.058 -14.586 11.443 1.00 52.62 519 GLY A CA 1
ATOM 4067 C C . GLY A 1 519 ? 8.207 -13.134 11.931 1.00 52.62 519 GLY A C 1
ATOM 4068 O O . GLY A 1 519 ? 8.058 -12.876 13.121 1.00 52.62 519 GLY A O 1
ATOM 4069 N N . THR A 1 520 ? 8.508 -12.168 11.054 1.00 52.28 520 THR A N 1
ATOM 4070 C CA . THR A 1 520 ? 8.737 -10.761 11.435 1.00 52.28 520 THR A CA 1
ATOM 4071 C C . THR A 1 520 ? 7.479 -9.898 11.278 1.00 52.28 520 THR A C 1
ATOM 4073 O O . THR A 1 520 ? 6.887 -9.795 10.203 1.00 52.28 520 THR A O 1
ATOM 4076 N N . LEU A 1 521 ? 7.059 -9.263 12.379 1.00 52.94 521 LEU A N 1
ATOM 4077 C CA . LEU A 1 521 ? 5.921 -8.337 12.424 1.00 52.94 521 LEU A CA 1
ATOM 4078 C C . LEU A 1 521 ? 6.252 -7.014 11.708 1.00 52.94 521 LEU A C 1
ATOM 4080 O O . LEU A 1 521 ? 7.380 -6.527 11.757 1.00 52.94 521 LEU A O 1
ATOM 4084 N N . ALA A 1 522 ? 5.253 -6.406 11.060 1.00 56.78 522 ALA A N 1
ATOM 4085 C CA . ALA A 1 522 ? 5.409 -5.164 10.288 1.00 56.78 522 ALA A CA 1
ATOM 4086 C C . ALA A 1 522 ? 5.468 -3.880 11.146 1.00 56.78 522 ALA A C 1
ATOM 4088 O O . ALA A 1 522 ? 5.677 -2.790 10.611 1.00 56.78 522 ALA A O 1
ATOM 4089 N N . TYR A 1 523 ? 5.261 -3.991 12.458 1.00 67.81 523 TYR A N 1
ATOM 4090 C CA . TYR A 1 523 ? 5.186 -2.875 13.398 1.00 67.81 523 TYR A CA 1
ATOM 4091 C C . TYR A 1 523 ? 5.846 -3.243 14.733 1.00 67.81 523 TYR A C 1
ATOM 4093 O O . TYR A 1 523 ? 6.075 -4.415 15.029 1.00 67.81 523 TYR A O 1
ATOM 4101 N N . VAL A 1 524 ? 6.125 -2.223 15.548 1.00 73.00 524 VAL A N 1
ATOM 4102 C CA . VAL A 1 524 ? 6.547 -2.378 16.947 1.00 73.00 524 VAL A CA 1
ATOM 4103 C C . VAL A 1 524 ? 5.556 -1.611 17.815 1.00 73.00 524 VAL A C 1
ATOM 4105 O O . VAL A 1 524 ? 5.452 -0.386 17.692 1.00 73.00 524 VAL A O 1
ATOM 4108 N N . ALA A 1 525 ? 4.817 -2.336 18.653 1.00 74.25 525 ALA A N 1
ATOM 4109 C CA . ALA A 1 525 ? 3.895 -1.767 19.632 1.00 74.25 525 ALA A CA 1
ATOM 4110 C C . ALA A 1 525 ? 4.600 -1.566 20.978 1.00 74.25 525 ALA A C 1
ATOM 4112 O O . ALA A 1 525 ? 5.506 -2.326 21.335 1.00 74.25 525 ALA A O 1
ATOM 4113 N N . ARG A 1 526 ? 4.192 -0.540 21.729 1.00 79.44 526 ARG A N 1
ATOM 4114 C CA . ARG A 1 526 ? 4.639 -0.377 23.117 1.00 79.44 526 ARG A CA 1
ATOM 4115 C C . ARG A 1 526 ? 4.003 -1.454 24.006 1.00 79.44 526 ARG A C 1
ATOM 4117 O O . ARG A 1 526 ? 2.851 -1.814 23.763 1.00 79.44 526 ARG A O 1
ATOM 4124 N N . PRO A 1 527 ? 4.709 -1.949 25.042 1.00 66.00 527 PRO A N 1
ATOM 4125 C CA . PRO A 1 527 ? 4.111 -2.838 26.029 1.00 66.00 527 PRO A CA 1
ATOM 4126 C C . PRO A 1 527 ? 2.899 -2.161 26.667 1.00 66.00 527 PRO A C 1
ATOM 4128 O O . PRO A 1 527 ? 3.004 -1.028 27.138 1.00 66.00 527 PRO A O 1
ATOM 4131 N N . GLN A 1 528 ? 1.764 -2.851 26.681 1.00 62.28 528 GLN A N 1
ATOM 4132 C CA . GLN A 1 528 ? 0.569 -2.396 27.378 1.00 62.28 528 GLN A CA 1
ATOM 4133 C C . GLN A 1 528 ? 0.240 -3.293 28.564 1.00 62.28 528 GLN A C 1
ATOM 4135 O O . GLN A 1 528 ? 0.575 -4.480 28.535 1.00 62.28 528 GLN A O 1
ATOM 4140 N N . PRO A 1 529 ? -0.429 -2.749 29.598 1.00 57.81 529 PRO A N 1
ATOM 4141 C CA . PRO A 1 529 ? -1.004 -3.578 30.642 1.00 57.81 529 PRO A CA 1
ATOM 4142 C C . PRO A 1 529 ? -1.976 -4.564 29.993 1.00 57.81 529 PRO A C 1
ATOM 4144 O O . PRO A 1 529 ? -2.853 -4.148 29.233 1.00 57.81 529 PRO A O 1
ATOM 4147 N N . ALA A 1 530 ? -1.827 -5.856 30.287 1.00 55.03 530 ALA A N 1
ATOM 4148 C CA . ALA A 1 530 ? -2.805 -6.847 29.861 1.00 55.03 530 ALA A CA 1
ATOM 4149 C C . ALA A 1 530 ? -4.207 -6.435 30.363 1.00 55.03 530 ALA A C 1
ATOM 4151 O O . ALA A 1 530 ? -4.317 -5.860 31.457 1.00 55.03 530 ALA A O 1
ATOM 4152 N N . PRO A 1 531 ? -5.282 -6.693 29.594 1.00 56.59 531 PRO A N 1
ATOM 4153 C CA . PRO A 1 531 ? -6.641 -6.510 30.093 1.00 56.59 531 PRO A CA 1
ATOM 4154 C C . PRO A 1 531 ? -6.788 -7.254 31.430 1.00 56.59 531 PRO A C 1
ATOM 4156 O O . PRO A 1 531 ? -6.364 -8.403 31.535 1.00 56.59 531 PRO A O 1
ATOM 4159 N N . GLY A 1 532 ? -7.311 -6.585 32.465 1.00 50.84 532 GLY A N 1
ATOM 4160 C CA . GLY A 1 532 ? -7.512 -7.209 33.780 1.00 50.84 532 GLY A CA 1
ATOM 4161 C C . GLY A 1 532 ? -8.520 -8.361 33.705 1.00 50.84 532 GLY A C 1
ATOM 4162 O O . GLY A 1 532 ? -9.319 -8.402 32.779 1.00 50.84 532 GLY A O 1
ATOM 4163 N N . GLU A 1 533 ? -8.504 -9.269 34.683 1.00 41.97 533 GLU A N 1
ATOM 4164 C CA . GLU A 1 533 ? -9.250 -10.549 34.723 1.00 41.97 533 GLU A CA 1
ATOM 4165 C C . GLU A 1 533 ? -10.795 -10.465 34.653 1.00 41.97 533 GLU A C 1
ATOM 4167 O O . GLU A 1 533 ? -11.470 -11.490 34.683 1.00 41.97 533 GLU A O 1
ATOM 4172 N N . GLY A 1 534 ? -11.386 -9.275 34.513 1.00 52.66 534 GLY A N 1
ATOM 4173 C CA . GLY A 1 534 ? -12.777 -9.130 34.078 1.00 52.66 534 GLY A CA 1
ATOM 4174 C C . GLY A 1 534 ? -12.805 -9.041 32.558 1.00 52.66 534 GLY A C 1
ATOM 4175 O O . GLY A 1 534 ? -12.159 -8.150 32.026 1.00 52.66 534 GLY A O 1
ATOM 4176 N N . ASP A 1 535 ? -13.549 -9.933 31.898 1.00 61.75 535 ASP A N 1
ATOM 4177 C CA . ASP A 1 535 ? -13.535 -10.352 30.478 1.00 61.75 535 ASP A CA 1
ATOM 4178 C C . ASP A 1 535 ? -13.216 -9.320 29.357 1.00 61.75 535 ASP A C 1
ATOM 4180 O O . ASP A 1 535 ? -13.010 -9.699 28.209 1.00 61.75 535 ASP A O 1
ATOM 4184 N N . GLY A 1 536 ? -13.105 -8.016 29.617 1.00 71.69 536 GLY A N 1
ATOM 4185 C CA . GLY A 1 536 ? -12.659 -7.021 28.638 1.00 71.69 536 GLY A CA 1
ATOM 4186 C C . GLY A 1 536 ? -13.685 -6.765 27.541 1.00 71.69 536 GLY A C 1
ATOM 4187 O O . GLY A 1 536 ? -13.346 -6.170 26.526 1.00 71.69 536 GLY A O 1
ATOM 4188 N N . TRP A 1 537 ? -14.907 -7.249 27.743 1.00 85.69 537 TRP A N 1
ATOM 4189 C CA . TRP A 1 537 ? -16.041 -7.143 26.842 1.00 85.69 537 TRP A CA 1
ATOM 4190 C C . TRP A 1 537 ? -17.113 -6.275 27.487 1.00 85.69 537 TRP A C 1
ATOM 4192 O O . TRP A 1 537 ? -17.375 -6.397 28.687 1.00 85.69 537 TRP A O 1
ATOM 4202 N N . GLN A 1 538 ? -17.778 -5.455 26.679 1.00 86.69 538 GLN A N 1
ATOM 4203 C CA . GLN A 1 538 ? -19.046 -4.857 27.060 1.00 86.69 538 GLN A CA 1
ATOM 4204 C C . GLN A 1 538 ? -20.124 -5.902 26.818 1.00 86.69 538 GLN A C 1
ATOM 4206 O O . GLN A 1 538 ? -20.411 -6.252 25.674 1.00 86.69 538 GLN A O 1
ATOM 4211 N N . TRP A 1 539 ? -20.696 -6.423 27.898 1.00 83.19 539 TRP A N 1
ATOM 4212 C CA . TRP A 1 539 ? -21.800 -7.369 27.814 1.00 83.19 539 TRP A CA 1
ATOM 4213 C C . TRP A 1 539 ? -23.119 -6.621 27.609 1.00 83.19 539 TRP A C 1
ATOM 4215 O O . TRP A 1 539 ? -23.294 -5.537 28.174 1.00 83.19 539 TRP A O 1
ATOM 4225 N N . PRO A 1 540 ? -24.060 -7.185 26.834 1.00 76.50 540 PRO A N 1
ATOM 4226 C CA . PRO A 1 540 ? -25.394 -6.620 26.723 1.00 76.50 540 PRO A CA 1
ATOM 4227 C C . PRO A 1 540 ? -26.034 -6.520 28.110 1.00 76.50 540 PRO A C 1
ATOM 4229 O O . PRO A 1 540 ? -25.946 -7.445 28.925 1.00 76.50 540 PRO A O 1
ATOM 4232 N N . SER A 1 541 ? -26.704 -5.400 28.374 1.00 59.38 541 SER A N 1
ATOM 4233 C CA . SER A 1 541 ? -27.587 -5.244 29.528 1.00 59.38 541 SER A CA 1
ATOM 4234 C C . SER A 1 541 ? -28.577 -6.410 29.509 1.00 59.38 541 SER A C 1
ATOM 4236 O O . SER A 1 541 ? -29.318 -6.550 28.535 1.00 59.38 541 SER A O 1
ATOM 4238 N N . LYS A 1 542 ? -28.556 -7.290 30.523 1.00 41.12 542 LYS A N 1
ATOM 4239 C CA . LYS A 1 542 ? -29.446 -8.466 30.579 1.00 41.12 542 LYS A CA 1
ATOM 4240 C C . LYS A 1 542 ? -30.874 -8.043 30.203 1.00 41.12 542 LYS A C 1
ATOM 4242 O O . LYS A 1 542 ? -31.408 -7.162 30.882 1.00 41.12 542 LYS A O 1
ATOM 4247 N N . PRO A 1 543 ? -31.523 -8.655 29.196 1.00 38.50 543 PRO A N 1
ATOM 4248 C CA . PRO A 1 543 ? -32.957 -8.483 29.054 1.00 38.50 543 PRO A CA 1
ATOM 4249 C C . PRO A 1 543 ? -33.604 -8.971 30.353 1.00 38.50 543 PRO A C 1
ATOM 4251 O O . PRO A 1 543 ? -33.208 -10.009 30.896 1.00 38.50 543 PRO A O 1
ATOM 4254 N N . ALA A 1 544 ? -34.555 -8.197 30.880 1.00 33.22 544 ALA A N 1
ATOM 4255 C CA . ALA A 1 544 ? -35.366 -8.621 32.009 1.00 33.22 544 ALA A CA 1
ATOM 4256 C C . ALA A 1 544 ? -35.901 -10.021 31.692 1.00 33.22 544 ALA A C 1
ATOM 4258 O O . ALA A 1 544 ? -36.545 -10.227 30.662 1.00 33.22 544 ALA A O 1
ATOM 4259 N N . VAL A 1 545 ? -35.554 -10.997 32.530 1.00 34.03 545 VAL A N 1
ATOM 4260 C CA . VAL A 1 545 ? -36.037 -12.367 32.399 1.00 34.03 545 VAL A CA 1
ATOM 4261 C C . VAL A 1 545 ? -37.559 -12.291 32.409 1.00 34.03 545 VAL A C 1
ATOM 4263 O O . VAL A 1 545 ? -38.160 -12.023 33.446 1.00 34.03 545 VAL A O 1
ATOM 4266 N N . VAL A 1 546 ? -38.190 -12.495 31.254 1.00 40.09 546 VAL A N 1
ATOM 4267 C CA . VAL A 1 546 ? -39.621 -12.772 31.200 1.00 40.09 546 VAL A CA 1
ATOM 4268 C C . VAL A 1 546 ? -39.771 -14.154 31.820 1.00 40.09 546 VAL A C 1
ATOM 4270 O O . VAL A 1 546 ? -39.513 -15.170 31.170 1.00 40.09 546 VAL A O 1
ATOM 4273 N N . GLU A 1 547 ? -40.089 -14.195 33.115 1.00 32.50 547 GLU A N 1
ATOM 4274 C CA . GLU A 1 547 ? -40.473 -15.426 33.794 1.00 32.50 547 GLU A CA 1
ATOM 4275 C C . GLU A 1 547 ? -41.584 -16.084 32.974 1.00 32.50 547 GLU A C 1
ATOM 4277 O O . GLU A 1 547 ? -42.688 -15.552 32.837 1.00 32.50 547 GLU A O 1
ATOM 4282 N N . LYS A 1 548 ? -41.292 -17.254 32.394 1.00 36.19 548 LYS A N 1
ATOM 4283 C CA . LYS A 1 548 ? -42.338 -18.100 31.824 1.00 36.19 548 LYS A CA 1
ATOM 4284 C C . LYS A 1 548 ? -43.369 -18.360 32.929 1.00 36.19 548 LYS A C 1
ATOM 4286 O O . LYS A 1 548 ? -42.961 -18.754 34.027 1.00 36.19 548 LYS A O 1
ATOM 4291 N N . PRO A 1 549 ? -44.680 -18.204 32.671 1.00 37.44 549 PRO A N 1
ATOM 4292 C CA . PRO A 1 549 ? -45.689 -18.520 33.666 1.00 37.44 549 PRO A CA 1
ATOM 4293 C C . PRO A 1 549 ? -45.509 -19.978 34.078 1.00 37.44 549 PRO A C 1
ATOM 4295 O O . PRO A 1 549 ? -45.492 -20.869 33.225 1.00 37.44 549 PRO A O 1
ATOM 4298 N N . LYS A 1 550 ? -45.344 -20.225 35.383 1.00 38.53 550 LYS A N 1
ATOM 4299 C CA . LYS A 1 550 ? -45.338 -21.577 35.946 1.00 38.53 550 LYS A CA 1
ATOM 4300 C C . LYS A 1 550 ? -46.575 -22.307 35.429 1.00 38.53 550 LYS A C 1
ATOM 4302 O O . LYS A 1 550 ? -47.698 -21.922 35.752 1.00 38.53 550 LYS A O 1
ATOM 4307 N N . ALA A 1 551 ? -46.360 -23.355 34.637 1.00 40.75 551 ALA A N 1
ATOM 4308 C CA . ALA A 1 551 ? -47.418 -24.266 34.241 1.00 40.75 551 ALA A CA 1
ATOM 4309 C C . ALA A 1 551 ? -48.091 -24.790 35.518 1.00 40.75 551 ALA A C 1
ATOM 4311 O O . ALA A 1 551 ? -47.481 -25.510 36.313 1.00 40.75 551 ALA A O 1
ATOM 4312 N N . ARG A 1 552 ? -49.340 -24.373 35.751 1.00 42.66 552 ARG A N 1
ATOM 4313 C CA . ARG A 1 552 ? -50.192 -24.975 36.773 1.00 42.66 552 ARG A CA 1
ATOM 4314 C C . ARG A 1 552 ? -50.384 -26.436 36.380 1.00 42.66 552 ARG A C 1
ATOM 4316 O O . ARG A 1 552 ? -51.008 -26.715 35.362 1.00 42.66 552 ARG A O 1
ATOM 4323 N N . ARG A 1 553 ? -49.851 -27.345 37.199 1.00 44.41 553 ARG A N 1
ATOM 4324 C CA . ARG A 1 553 ? -50.266 -28.750 37.214 1.00 44.41 553 ARG A CA 1
ATOM 4325 C C . ARG A 1 553 ? -51.792 -28.806 37.336 1.00 44.41 553 ARG A C 1
ATOM 4327 O O . ARG A 1 553 ? -52.343 -28.245 38.286 1.00 44.41 553 ARG A O 1
ATOM 4334 N N . LYS A 1 554 ? -52.434 -29.494 36.401 1.00 44.78 554 LYS A N 1
ATOM 4335 C CA . LYS A 1 554 ? -53.669 -30.239 36.623 1.00 44.78 554 LYS A CA 1
ATOM 4336 C C . LYS A 1 554 ? -53.499 -31.603 35.991 1.00 44.78 554 LYS A C 1
ATOM 4338 O O . LYS A 1 554 ? -52.930 -31.635 34.877 1.00 44.78 554 LYS A O 1
#